Protein AF-I6XNZ0-F1 (afdb_monomer_lite)

Secondary structure (DSSP, 8-state):
-HHHHHGGGGG---------EEEEETTEEEEEEEEEEETTTTEEEEEETTTTEEEEEEEPTT-S-EEEEEE--SSB--EEEEEE-S-EESS-SSS---TTSTTEEEEEEEEETTTTEEEEEEEESS----EEE-SSSSEEEEEES-TT--SSHHHHT-SS-EEEEEEEHHHHHHHHHTT--B--TT----EEE-S-BTTBPPSSEEEEEESSS---EEE-TTSSEEEEE-TTSSBEEEEEGGGHHHHHTT-SSSGGGGEEE--B--S-EEEEEE-SSSEEEEEETTTTEEEEEEHHHHHHHHTT-----EEEEEE-SS-EEEEEETTTTSTT----EEEEEES--TTSS---SSS--EEEEEEE-SSSS-EEEEEEEESS---------GGG----SS--TT-GGGHHHHHHHHHTT--TTT--EEEEETTEEEEEEEEETTEES-------TT-EEEEEEEE---STT--EEEEETTTTEEEEE-TT-EEEEEEE--S-S---EE---

pLDDT: mean 98.57, std 1.17, range [82.62, 99.0]

Sequence (509 aa):
ESKAILGDSAKFLNGDCHHPHISMTDGKYDGKYLFINDKANTRVARIRLDIMKCDKILTVPNCQAIHGLRLQKVPHTKYVFANAEFVIPHPNDGKVFDLQDENSYTMYNVIDAEKMEMAFQIIVDGNLDNTDADYTGRFAASTCYNSEKAFDLGGMMRNERDWVVVFDIHAAEKAVKAGKFITLGDSKVPVLDGRKKGDKDSEFTRYIPVPKNPHGCNTSSDGKYFIANGKLSPTCSMIAIDMLPDLFAGKLKDPRDVIVGEPELGLGPLHTTFDGRGNAYTTLFIDSQVVKWNMEEARRAYKGEKVNYIKQKLDVHYQPGHIHASLCETSEADGKWLVALCKFGKDRFLPTGPLHPENDQLIDISGDEMKLVHDGPTFAEPHDCIMARRDQIKTKKIWDRNDPFFAGTVEMAKKDGINLETDNKVIRDGNKVRVYMTSMAPAYGVQEFTVKQGDEVTVTITNIDQIEDVSHGFVMVNHGVSMEISPQQTSSITFVADKPGLHWYYCSW

Radius of gyration: 25.8 Å; chains: 1; bounding box: 68×48×80 Å

Structure (mmCIF, N/CA/C/O backbone):
data_AF-I6XNZ0-F1
#
_entry.id   AF-I6XNZ0-F1
#
loop_
_atom_site.group_PDB
_atom_site.id
_atom_site.type_symbol
_atom_site.label_atom_id
_atom_site.label_alt_id
_atom_site.label_comp_id
_atom_site.label_asym_id
_atom_site.label_entity_id
_atom_site.label_seq_id
_atom_site.pdbx_PDB_ins_code
_atom_site.Cartn_x
_atom_site.Cartn_y
_atom_site.Cartn_z
_atom_site.occupancy
_atom_site.B_iso_or_equiv
_atom_site.auth_seq_id
_atom_site.auth_comp_id
_atom_site.auth_asym_id
_atom_site.auth_atom_id
_atom_site.pdbx_PDB_model_num
ATOM 1 N N . GLU A 1 1 ? -11.085 0.448 21.275 1.00 98.44 1 GLU A N 1
ATOM 2 C CA . GLU A 1 1 ? -10.626 -0.608 20.331 1.00 98.44 1 GLU A CA 1
ATOM 3 C C . GLU A 1 1 ? -9.538 -0.106 19.377 1.00 98.44 1 GLU A C 1
ATOM 5 O O . GLU A 1 1 ? -8.406 -0.562 19.478 1.00 98.44 1 GLU A O 1
ATOM 10 N N . SER A 1 2 ? -9.814 0.876 18.511 1.00 98.31 2 SER A N 1
ATOM 11 C CA . SER A 1 2 ? -8.853 1.377 17.503 1.00 98.31 2 SER A CA 1
ATOM 12 C C . SER A 1 2 ? -7.492 1.812 18.069 1.00 98.31 2 SER A C 1
ATOM 14 O O . SER A 1 2 ? -6.457 1.487 17.495 1.00 98.31 2 SER A O 1
ATOM 16 N N . LYS A 1 3 ? -7.461 2.483 19.231 1.00 98.31 3 LYS A N 1
ATOM 17 C CA . LYS A 1 3 ? -6.205 2.843 19.921 1.00 98.31 3 LYS A CA 1
ATOM 18 C C . LYS A 1 3 ? -5.350 1.625 20.289 1.00 98.31 3 LYS A C 1
ATOM 20 O O . LYS A 1 3 ? -4.132 1.722 20.252 1.00 98.31 3 LYS A O 1
ATOM 25 N N . ALA A 1 4 ? -5.967 0.488 20.617 1.00 98.12 4 ALA A N 1
ATOM 26 C CA . ALA A 1 4 ? -5.229 -0.743 20.896 1.00 98.12 4 ALA A CA 1
ATOM 27 C C . ALA A 1 4 ? -4.603 -1.320 19.616 1.00 98.12 4 ALA A C 1
ATOM 29 O O . ALA A 1 4 ? -3.473 -1.789 19.657 1.00 98.12 4 ALA A O 1
ATOM 30 N N . ILE A 1 5 ? -5.301 -1.221 18.478 1.00 98.44 5 ILE A N 1
ATOM 31 C CA . ILE A 1 5 ? -4.789 -1.631 17.158 1.00 98.44 5 ILE A CA 1
ATOM 32 C C . ILE A 1 5 ? -3.624 -0.738 16.713 1.00 98.44 5 ILE A C 1
ATOM 34 O O . ILE A 1 5 ? -2.640 -1.241 16.182 1.00 98.44 5 ILE A O 1
ATOM 38 N N . LEU A 1 6 ? -3.713 0.572 16.965 1.00 97.50 6 LEU A N 1
ATOM 39 C CA . LEU A 1 6 ? -2.632 1.530 16.709 1.00 97.50 6 LEU A CA 1
ATOM 40 C C . LEU A 1 6 ? -1.397 1.299 17.598 1.00 97.50 6 LEU A C 1
ATOM 42 O O . LEU A 1 6 ? -0.302 1.731 17.227 1.00 97.50 6 LEU A O 1
ATOM 46 N N . GLY A 1 7 ? -1.557 0.665 18.763 1.00 96.94 7 GLY A N 1
ATOM 47 C CA . GLY A 1 7 ? -0.478 0.444 19.726 1.00 96.94 7 GLY A CA 1
ATOM 48 C C . GLY A 1 7 ? 0.244 1.745 20.088 1.00 96.94 7 GLY A C 1
ATOM 49 O O . GLY A 1 7 ? -0.382 2.781 20.321 1.00 96.94 7 GLY A O 1
ATOM 50 N N . ASP A 1 8 ? 1.576 1.721 20.055 1.00 92.38 8 ASP A N 1
ATOM 51 C CA . ASP A 1 8 ? 2.431 2.878 20.368 1.00 92.38 8 ASP A CA 1
ATOM 52 C C . ASP A 1 8 ? 2.216 4.080 19.430 1.00 92.38 8 ASP A C 1
ATOM 54 O O . ASP A 1 8 ? 2.586 5.216 19.750 1.00 92.38 8 ASP A O 1
ATOM 58 N N . SER A 1 9 ? 1.593 3.852 18.270 1.00 97.19 9 SER A N 1
ATOM 59 C CA . SER A 1 9 ? 1.283 4.894 17.292 1.00 97.19 9 SER A CA 1
ATOM 60 C C . SER A 1 9 ? -0.033 5.632 17.570 1.00 97.19 9 SER A C 1
ATOM 62 O O . SER A 1 9 ? -0.340 6.597 16.875 1.00 97.19 9 SER A O 1
ATOM 64 N N . ALA A 1 10 ? -0.783 5.263 18.619 1.00 97.44 10 ALA A N 1
ATOM 65 C CA . ALA A 1 10 ? -2.072 5.878 18.969 1.00 97.44 10 ALA A CA 1
ATOM 66 C C . ALA A 1 10 ? -1.994 7.377 19.330 1.00 97.44 10 ALA A C 1
ATOM 68 O O . ALA A 1 10 ? -3.023 8.040 19.450 1.00 97.44 10 ALA A O 1
ATOM 69 N N . LYS A 1 11 ? -0.779 7.903 19.522 1.00 97.12 11 LYS A N 1
ATOM 70 C CA . LYS A 1 11 ? -0.493 9.329 19.738 1.00 97.12 11 LYS A CA 1
ATOM 71 C C . LYS A 1 11 ? -0.518 10.167 18.456 1.00 97.12 11 LYS A C 1
ATOM 73 O O . LYS A 1 11 ? -0.635 11.385 18.546 1.00 97.12 11 LYS A O 1
ATOM 78 N N . PHE A 1 12 ? -0.362 9.545 17.288 1.00 98.12 12 PHE A N 1
ATOM 79 C CA . PHE A 1 12 ? -0.341 10.253 16.011 1.00 98.12 12 PHE A CA 1
ATOM 80 C C . PHE A 1 12 ? -1.760 10.479 15.494 1.00 98.12 12 PHE A C 1
ATOM 82 O O . PHE A 1 12 ? -2.619 9.607 15.608 1.00 98.12 12 PHE A O 1
ATOM 89 N N . LEU A 1 13 ? -1.987 11.656 14.908 1.00 98.06 13 LEU A N 1
ATOM 90 C CA . LEU A 1 13 ? -3.287 12.078 14.372 1.00 98.06 13 LEU A CA 1
ATOM 91 C C . LEU A 1 13 ? -3.299 12.172 12.840 1.00 98.06 13 LEU A C 1
ATOM 93 O O . LEU A 1 13 ? -4.340 12.452 12.257 1.00 98.06 13 LEU A O 1
ATOM 97 N N . ASN A 1 14 ? -2.153 11.946 12.195 1.00 98.56 14 ASN A N 1
ATOM 98 C CA . ASN A 1 14 ? -2.002 11.947 10.746 1.00 98.56 14 ASN A CA 1
ATOM 99 C C . ASN A 1 14 ? -1.440 10.610 10.243 1.00 98.56 14 ASN A C 1
ATOM 101 O O . ASN A 1 14 ? -0.919 9.786 11.002 1.00 98.56 14 ASN A O 1
ATOM 105 N N . GLY A 1 15 ? -1.525 10.439 8.933 1.00 98.50 15 GLY A N 1
ATOM 106 C CA . GLY A 1 15 ? -0.853 9.418 8.147 1.00 98.50 15 GLY A CA 1
ATOM 107 C C . GLY A 1 15 ? -0.831 9.863 6.690 1.00 98.50 15 GLY A C 1
ATOM 108 O O . GLY A 1 15 ? -1.544 10.797 6.325 1.00 98.50 15 GLY A O 1
ATOM 109 N N . ASP A 1 16 ? -0.004 9.208 5.893 1.00 98.75 16 ASP A N 1
ATOM 110 C CA . ASP A 1 16 ? 0.161 9.473 4.469 1.00 98.75 16 ASP A CA 1
ATOM 111 C C . ASP A 1 16 ? 0.246 8.135 3.722 1.00 98.75 16 ASP A C 1
ATOM 113 O O . ASP A 1 16 ? 1.283 7.466 3.700 1.00 98.75 16 ASP A O 1
ATOM 117 N N . CYS A 1 17 ? -0.899 7.682 3.214 1.00 98.69 17 CYS A N 1
ATOM 118 C CA . CYS A 1 17 ? -1.059 6.344 2.654 1.00 98.69 17 CYS A CA 1
ATOM 119 C C . CYS A 1 17 ? -0.820 6.352 1.148 1.00 98.69 17 CYS A C 1
ATOM 121 O O . CYS A 1 17 ? -1.349 7.216 0.460 1.00 98.69 17 CYS A O 1
ATOM 123 N N . HIS A 1 18 ? -0.071 5.370 0.636 1.00 98.50 18 HIS A N 1
ATOM 124 C CA . HIS A 1 18 ? 0.271 5.338 -0.788 1.00 98.50 18 HIS A CA 1
ATOM 125 C C . HIS A 1 18 ? -0.269 4.111 -1.530 1.00 98.50 18 HIS A C 1
ATOM 127 O O . HIS A 1 18 ? -0.985 4.260 -2.514 1.00 98.50 18 HIS A O 1
ATOM 133 N N . HIS A 1 19 ? 0.068 2.906 -1.062 1.00 98.88 19 HIS A N 1
ATOM 134 C CA . HIS A 1 19 ? 0.003 1.679 -1.861 1.00 98.88 19 HIS A CA 1
ATOM 135 C C . HIS A 1 19 ? -0.935 0.627 -1.237 1.00 98.88 19 HIS A C 1
ATOM 137 O O . HIS A 1 19 ? -0.494 -0.180 -0.409 1.00 98.88 19 HIS A O 1
ATOM 143 N N . PRO A 1 20 ? -2.239 0.634 -1.578 1.00 98.94 20 PRO A N 1
ATOM 144 C CA . PRO A 1 20 ? -3.184 -0.391 -1.150 1.00 98.94 20 PRO A CA 1
ATOM 145 C C . PRO A 1 20 ? -3.096 -1.653 -2.025 1.00 98.94 20 PRO A C 1
ATOM 147 O O . PRO A 1 20 ? -3.358 -1.594 -3.222 1.00 98.94 20 PRO A O 1
ATOM 150 N N . HIS A 1 21 ? -2.825 -2.819 -1.428 1.00 98.94 21 HIS A N 1
ATOM 151 C CA . HIS A 1 21 ? -2.758 -4.096 -2.161 1.00 98.94 21 HIS A CA 1
ATOM 152 C C . HIS A 1 21 ? -3.505 -5.229 -1.455 1.00 98.94 21 HIS A C 1
ATOM 154 O O . HIS A 1 21 ? -3.483 -5.326 -0.230 1.00 98.94 21 HIS A O 1
ATOM 160 N N . ILE A 1 22 ? -4.155 -6.103 -2.229 1.00 98.94 22 ILE A N 1
ATOM 161 C CA . ILE A 1 22 ? -5.003 -7.201 -1.738 1.00 98.94 22 ILE A CA 1
ATOM 162 C C . ILE A 1 22 ? -4.218 -8.514 -1.737 1.00 98.94 22 ILE A C 1
ATOM 164 O O . ILE A 1 22 ? -3.538 -8.827 -2.716 1.00 98.94 22 ILE A O 1
ATOM 168 N N . SER A 1 23 ? -4.342 -9.289 -0.656 1.00 98.94 23 SER A N 1
ATOM 169 C CA . SER A 1 23 ? -3.720 -10.609 -0.521 1.00 98.94 23 SER A CA 1
ATOM 170 C C . SER A 1 23 ? -4.079 -11.551 -1.668 1.00 98.94 23 SER A C 1
ATOM 172 O O . SER A 1 23 ? -5.173 -11.507 -2.242 1.00 98.94 23 SER A O 1
ATOM 174 N N . MET A 1 24 ? -3.117 -12.399 -2.016 1.00 98.94 24 MET A N 1
ATOM 175 C CA . MET A 1 24 ? -3.197 -13.316 -3.138 1.00 98.94 24 MET A CA 1
ATOM 176 C C . MET A 1 24 ? -2.957 -14.760 -2.712 1.00 98.94 24 MET A C 1
ATOM 178 O O . MET A 1 24 ? -2.152 -15.045 -1.827 1.00 98.94 24 MET A O 1
ATOM 182 N N . THR A 1 25 ? -3.569 -15.678 -3.450 1.00 98.94 25 THR A N 1
ATOM 183 C CA . THR A 1 25 ? -3.250 -17.105 -3.476 1.00 98.94 25 THR A CA 1
ATOM 184 C C . THR A 1 25 ? -3.075 -17.525 -4.932 1.00 98.94 25 THR A C 1
ATOM 186 O O . THR A 1 25 ? -3.919 -17.213 -5.768 1.00 98.94 25 THR A O 1
ATOM 189 N N . ASP A 1 26 ? -1.967 -18.198 -5.249 1.00 98.69 26 ASP A N 1
ATOM 190 C CA . ASP A 1 26 ? -1.602 -18.616 -6.613 1.00 98.69 26 ASP A CA 1
ATOM 191 C C . ASP A 1 26 ? -1.663 -17.468 -7.645 1.00 98.69 26 ASP A C 1
ATOM 193 O O . ASP A 1 26 ? -2.174 -17.597 -8.758 1.00 98.69 26 ASP A O 1
ATOM 197 N N . GLY A 1 27 ? -1.190 -16.284 -7.238 1.00 98.56 27 GLY A N 1
ATOM 198 C CA . GLY A 1 27 ? -1.181 -15.092 -8.083 1.00 98.56 27 GLY A CA 1
ATOM 199 C C . GLY A 1 27 ? -2.564 -14.522 -8.403 1.00 98.56 27 GLY A C 1
ATOM 200 O O . GLY A 1 27 ? -2.690 -13.811 -9.397 1.00 98.56 27 GLY A O 1
ATOM 201 N N . LYS A 1 28 ? -3.592 -14.825 -7.600 1.00 98.88 28 LYS A N 1
ATOM 202 C CA . LYS A 1 28 ? -4.970 -14.319 -7.727 1.00 98.88 28 LYS A CA 1
ATOM 203 C C . LYS A 1 28 ? -5.441 -13.736 -6.409 1.00 98.88 28 LYS A C 1
ATOM 205 O O . LYS A 1 28 ? -5.123 -14.296 -5.366 1.00 98.88 28 LYS A O 1
ATOM 210 N N . TYR A 1 29 ? -6.226 -12.661 -6.437 1.00 98.94 29 TYR A N 1
ATOM 211 C CA . TYR A 1 29 ? -6.776 -12.097 -5.204 1.00 98.94 29 TYR A CA 1
ATOM 212 C C . TYR A 1 29 ? -7.672 -13.104 -4.480 1.00 98.94 29 TYR A C 1
ATOM 214 O O . TYR A 1 29 ? -8.572 -13.689 -5.085 1.00 98.94 29 TYR A O 1
ATOM 222 N N . ASP A 1 30 ? -7.431 -13.274 -3.181 1.00 98.81 30 ASP A N 1
ATOM 223 C CA . ASP A 1 30 ? -8.219 -14.148 -2.303 1.00 98.81 30 ASP A CA 1
ATOM 224 C C . ASP A 1 30 ? -9.256 -13.386 -1.461 1.00 98.81 30 ASP A C 1
ATOM 226 O O . ASP A 1 30 ? -10.104 -14.001 -0.813 1.00 98.81 30 ASP A O 1
ATOM 230 N N . GLY A 1 31 ? -9.201 -12.049 -1.480 1.00 98.75 31 GLY A N 1
ATOM 231 C CA . GLY A 1 31 ? -10.170 -11.182 -0.816 1.00 98.75 31 GLY A CA 1
ATOM 232 C C . GLY A 1 31 ? -10.134 -11.233 0.709 1.00 98.75 31 GLY A C 1
ATOM 233 O O . GLY A 1 31 ? -11.117 -10.849 1.340 1.00 98.75 31 GLY A O 1
ATOM 234 N N . LYS A 1 32 ? -9.036 -11.705 1.315 1.00 98.88 32 LYS A N 1
ATOM 235 C CA . LYS A 1 32 ? -8.908 -11.809 2.775 1.00 98.88 32 LYS A CA 1
ATOM 236 C C . LYS A 1 32 ? -8.464 -10.494 3.417 1.00 98.88 32 LYS A C 1
ATOM 238 O O . LYS A 1 32 ? -9.122 -9.989 4.332 1.00 98.88 32 LYS A O 1
ATOM 243 N N . TYR A 1 33 ? -7.358 -9.935 2.935 1.00 98.94 33 TYR A N 1
ATOM 244 C CA . TYR A 1 33 ? -6.742 -8.736 3.488 1.00 98.94 33 TYR A CA 1
ATOM 245 C C . TYR A 1 33 ? -6.424 -7.712 2.409 1.00 98.94 33 TYR A C 1
ATOM 247 O O . TYR A 1 33 ? -6.100 -8.059 1.277 1.00 98.94 33 TYR A O 1
ATOM 255 N N . LEU A 1 34 ? -6.446 -6.446 2.805 1.00 98.94 34 LEU A N 1
ATOM 256 C CA . LEU A 1 34 ? -5.775 -5.361 2.108 1.00 98.94 34 LEU A CA 1
ATOM 257 C C . LEU A 1 34 ? -4.674 -4.814 3.016 1.00 98.94 34 LEU A C 1
ATOM 259 O O . LEU A 1 34 ? -4.892 -4.631 4.210 1.00 98.94 34 LEU A O 1
ATOM 263 N N . PHE A 1 35 ? -3.498 -4.551 2.467 1.00 99.00 35 PHE A N 1
ATOM 264 C CA . PHE A 1 35 ? -2.389 -3.917 3.173 1.00 99.00 35 PHE A CA 1
ATOM 265 C C . PHE A 1 35 ? -2.160 -2.523 2.617 1.00 99.00 35 PHE A C 1
ATOM 267 O O . PHE A 1 35 ? -2.344 -2.304 1.422 1.00 99.00 35 PHE A O 1
ATOM 274 N N . ILE A 1 36 ? -1.765 -1.594 3.481 1.00 98.94 36 ILE A N 1
ATOM 275 C CA . ILE A 1 36 ? -1.476 -0.211 3.105 1.00 98.94 36 ILE A CA 1
ATOM 276 C C . ILE A 1 36 ? -0.352 0.342 3.982 1.00 98.94 36 ILE A C 1
ATOM 278 O O . ILE A 1 36 ? -0.262 0.020 5.168 1.00 98.94 36 ILE A O 1
ATOM 282 N N . ASN A 1 37 ? 0.539 1.141 3.405 1.00 98.88 37 ASN A N 1
ATOM 283 C CA . ASN A 1 37 ? 1.614 1.802 4.140 1.00 98.88 37 ASN A CA 1
ATOM 284 C C . ASN A 1 37 ? 1.170 3.157 4.707 1.00 98.88 37 ASN A C 1
ATOM 286 O O . ASN A 1 37 ? 0.185 3.737 4.267 1.00 98.88 37 ASN A O 1
ATOM 290 N N . ASP A 1 38 ? 1.962 3.680 5.636 1.00 98.88 38 ASP A N 1
ATOM 291 C CA . ASP A 1 38 ? 1.989 5.083 6.030 1.00 98.88 38 ASP A CA 1
ATOM 292 C C . ASP A 1 38 ? 3.422 5.605 5.914 1.00 98.88 38 ASP A C 1
ATOM 294 O O . ASP A 1 38 ? 4.310 5.227 6.694 1.00 98.88 38 ASP A O 1
ATOM 298 N N . LYS A 1 39 ? 3.622 6.504 4.954 1.00 98.88 39 LYS A N 1
ATOM 299 C CA . LYS A 1 39 ? 4.894 7.165 4.693 1.00 98.88 39 LYS A CA 1
ATOM 300 C C . LYS A 1 39 ? 5.254 8.157 5.791 1.00 98.88 39 LYS A C 1
ATOM 302 O O . LYS A 1 39 ? 6.404 8.203 6.212 1.00 98.88 39 LYS A O 1
ATOM 307 N N . ALA A 1 40 ? 4.289 8.894 6.330 1.00 98.69 40 ALA A N 1
ATOM 308 C CA . ALA A 1 40 ? 4.569 9.958 7.291 1.00 98.69 40 ALA A CA 1
ATOM 309 C C . ALA A 1 40 ? 5.143 9.429 8.613 1.00 98.69 40 ALA A C 1
ATOM 311 O O . ALA A 1 40 ? 6.070 10.021 9.160 1.00 98.69 40 ALA A O 1
ATOM 312 N N . ASN A 1 41 ? 4.616 8.311 9.127 1.00 98.69 41 ASN A N 1
ATOM 313 C CA . ASN A 1 41 ? 5.029 7.774 10.430 1.00 98.69 41 ASN A CA 1
ATOM 314 C C . ASN A 1 41 ? 5.596 6.349 10.366 1.00 98.69 41 ASN A C 1
ATOM 316 O O . ASN A 1 41 ? 5.692 5.685 11.396 1.00 98.69 41 ASN A O 1
ATOM 320 N N . THR A 1 42 ? 6.028 5.892 9.186 1.00 98.69 42 THR A N 1
ATOM 321 C CA . THR A 1 42 ? 6.758 4.621 8.991 1.00 98.69 42 THR A CA 1
ATOM 322 C C . THR A 1 42 ? 5.971 3.399 9.494 1.00 98.69 42 THR A C 1
ATOM 324 O O . THR A 1 42 ? 6.462 2.591 10.289 1.00 98.69 42 THR A O 1
ATOM 327 N N . ARG A 1 43 ? 4.713 3.268 9.053 1.00 98.88 43 ARG A N 1
ATOM 328 C CA . ARG A 1 43 ? 3.825 2.160 9.454 1.00 98.88 43 ARG A CA 1
ATOM 329 C C . ARG A 1 43 ? 3.368 1.333 8.258 1.00 98.88 43 ARG A C 1
ATOM 331 O O . ARG A 1 43 ? 3.374 1.796 7.122 1.00 98.88 43 ARG A O 1
ATOM 338 N N . VAL A 1 44 ? 2.927 0.115 8.543 1.00 98.94 44 VAL A N 1
ATOM 339 C CA . VAL A 1 44 ? 2.134 -0.728 7.645 1.00 98.94 44 VAL A CA 1
ATOM 340 C C . VAL A 1 44 ? 0.885 -1.165 8.397 1.00 98.94 44 VAL A C 1
ATOM 342 O O . VAL A 1 44 ? 0.960 -1.575 9.556 1.00 98.94 44 VAL A O 1
ATOM 345 N N . ALA A 1 45 ? -0.268 -1.061 7.750 1.00 98.94 45 ALA A N 1
ATOM 346 C CA . ALA A 1 45 ? -1.562 -1.447 8.284 1.00 98.94 45 ALA A CA 1
ATOM 347 C C . ALA A 1 45 ? -2.170 -2.584 7.460 1.00 98.94 45 ALA A C 1
ATOM 349 O O . ALA A 1 45 ? -1.956 -2.677 6.250 1.00 98.94 45 ALA A O 1
ATOM 350 N N . ARG A 1 46 ? -2.959 -3.427 8.126 1.00 98.94 46 ARG A N 1
ATOM 351 C CA . ARG A 1 46 ? -3.775 -4.466 7.503 1.00 98.94 46 ARG A CA 1
ATOM 352 C C . ARG A 1 46 ? -5.245 -4.170 7.737 1.00 98.94 46 ARG A C 1
ATOM 354 O O . ARG A 1 46 ? -5.665 -3.883 8.858 1.00 98.94 46 ARG A O 1
ATOM 361 N N . ILE A 1 47 ? -6.019 -4.268 6.670 1.00 99.00 47 ILE A N 1
ATOM 362 C CA . ILE A 1 47 ? -7.466 -4.138 6.628 1.00 99.00 47 ILE A CA 1
ATOM 363 C C . ILE A 1 47 ? -8.047 -5.511 6.338 1.00 99.00 47 ILE A C 1
ATOM 365 O O . ILE A 1 47 ? -7.689 -6.175 5.367 1.00 99.00 47 ILE A O 1
ATOM 369 N N . ARG A 1 48 ? -8.965 -5.934 7.195 1.00 98.94 48 ARG A N 1
ATOM 370 C CA . ARG A 1 48 ? -9.776 -7.127 6.992 1.00 98.94 48 ARG A CA 1
ATOM 371 C C . ARG A 1 48 ? -10.894 -6.813 6.012 1.00 98.94 48 ARG A C 1
ATOM 373 O O . ARG A 1 48 ? -11.714 -5.941 6.291 1.00 98.94 48 ARG A O 1
ATOM 380 N N . LEU A 1 49 ? -10.934 -7.515 4.883 1.00 98.94 49 LEU A N 1
ATOM 381 C CA . LEU A 1 49 ? -11.913 -7.256 3.821 1.00 98.94 49 LEU A CA 1
ATOM 382 C C . LEU A 1 49 ? -13.296 -7.844 4.124 1.00 98.94 49 LEU A C 1
ATOM 384 O O . LEU A 1 49 ? -14.273 -7.455 3.494 1.00 98.94 49 LEU A O 1
ATOM 388 N N . ASP A 1 50 ? -13.414 -8.729 5.115 1.00 98.88 50 ASP A N 1
ATOM 389 C CA . ASP A 1 50 ? -14.711 -9.232 5.565 1.00 98.88 50 ASP A CA 1
ATOM 390 C C . ASP A 1 50 ? -15.499 -8.177 6.359 1.00 98.88 50 ASP A C 1
ATOM 392 O O . ASP A 1 50 ? -16.712 -8.094 6.209 1.00 98.88 50 ASP A O 1
ATOM 396 N N . ILE A 1 51 ? -14.827 -7.342 7.156 1.00 98.81 51 ILE A N 1
ATOM 397 C CA . ILE A 1 51 ? -15.452 -6.273 7.965 1.00 98.81 51 ILE A CA 1
ATOM 398 C C . ILE A 1 51 ? -15.107 -4.854 7.487 1.00 98.81 51 ILE A C 1
ATOM 400 O O . ILE A 1 51 ? -15.639 -3.884 8.018 1.00 98.81 51 ILE A O 1
ATOM 404 N N . MET A 1 52 ? -14.211 -4.720 6.506 1.00 98.88 52 MET A N 1
ATOM 405 C CA . MET A 1 52 ? -13.712 -3.448 5.965 1.00 98.88 52 MET A CA 1
ATOM 406 C C . MET A 1 52 ? -13.150 -2.501 7.041 1.00 98.88 52 MET A C 1
ATOM 408 O O . MET A 1 52 ? -13.387 -1.293 7.025 1.00 98.88 52 MET A O 1
ATOM 412 N N . LYS A 1 53 ? -12.384 -3.047 7.995 1.00 98.94 53 LYS A N 1
ATOM 413 C CA . LYS A 1 53 ? -11.719 -2.277 9.061 1.00 98.94 53 LYS A CA 1
ATOM 414 C C . LYS A 1 53 ? -10.250 -2.671 9.195 1.00 98.94 53 LYS A C 1
ATOM 416 O O . LYS A 1 53 ? -9.885 -3.832 9.010 1.00 98.94 53 LYS A O 1
ATOM 421 N N . CYS A 1 54 ? -9.420 -1.696 9.562 1.00 98.88 54 CYS A N 1
ATOM 422 C CA . CYS A 1 54 ? -8.036 -1.929 9.965 1.00 98.88 54 CYS A CA 1
ATOM 423 C C . CYS A 1 54 ? -8.003 -2.787 11.235 1.00 98.88 54 CYS A C 1
ATOM 425 O O . CYS A 1 54 ? -8.553 -2.371 12.251 1.00 98.88 54 CYS A O 1
ATOM 427 N N . ASP A 1 55 ? -7.349 -3.947 11.198 1.00 98.81 55 ASP A N 1
ATOM 428 C CA . ASP A 1 55 ? -7.274 -4.871 12.336 1.00 98.81 55 ASP A CA 1
ATOM 429 C C . ASP A 1 55 ? -5.870 -4.968 12.951 1.00 98.81 55 ASP A C 1
ATOM 431 O O . ASP A 1 55 ? -5.725 -5.401 14.097 1.00 98.81 55 ASP A O 1
ATOM 435 N N . LYS A 1 56 ? -4.838 -4.538 12.216 1.00 98.81 56 LYS A N 1
ATOM 436 C CA . LYS A 1 56 ? -3.439 -4.531 12.660 1.00 98.81 56 LYS A CA 1
ATOM 437 C C . LYS A 1 56 ? -2.690 -3.322 12.117 1.00 98.81 56 LYS A C 1
ATOM 439 O O . LYS A 1 56 ? -2.866 -2.959 10.957 1.00 98.81 56 LYS A O 1
ATOM 444 N N . ILE A 1 57 ? -1.801 -2.763 12.933 1.00 98.75 57 ILE A N 1
ATOM 445 C CA . ILE A 1 57 ? -0.823 -1.747 12.535 1.00 98.75 57 ILE A CA 1
ATOM 446 C C . ILE A 1 57 ? 0.536 -2.140 13.112 1.00 98.75 57 ILE A C 1
ATOM 448 O O . ILE A 1 57 ? 0.636 -2.532 14.272 1.00 98.75 57 ILE A O 1
ATOM 452 N N . LEU A 1 58 ? 1.573 -2.018 12.290 1.00 98.62 58 LEU A N 1
ATOM 453 C CA . LEU A 1 58 ? 2.966 -2.262 12.635 1.00 98.62 58 LEU A CA 1
ATOM 454 C C . LEU A 1 58 ? 3.778 -1.005 12.317 1.00 98.62 58 LEU A C 1
ATOM 456 O O . LEU A 1 58 ? 3.795 -0.561 11.172 1.00 98.62 58 LEU A O 1
ATOM 460 N N . THR A 1 59 ? 4.480 -0.451 13.305 1.00 98.75 59 THR A N 1
ATOM 461 C CA . THR A 1 59 ? 5.547 0.530 13.053 1.00 98.75 59 THR A CA 1
ATOM 462 C C . THR A 1 59 ? 6.812 -0.229 12.673 1.00 98.75 59 THR A C 1
ATOM 464 O O . THR A 1 59 ? 7.279 -1.068 13.444 1.00 98.75 59 THR A O 1
ATOM 467 N N . VAL A 1 60 ? 7.367 0.043 11.493 1.00 98.81 60 VAL A N 1
ATOM 468 C CA . VAL A 1 60 ? 8.566 -0.653 11.011 1.00 98.81 60 VAL A CA 1
ATOM 469 C C . VAL A 1 60 ? 9.796 -0.090 11.740 1.00 98.81 60 VAL A C 1
ATOM 471 O O . VAL A 1 60 ? 10.026 1.120 11.694 1.00 98.81 60 VAL A O 1
ATOM 474 N N . PRO A 1 61 ? 10.589 -0.923 12.441 1.00 98.75 61 PRO A N 1
ATOM 475 C CA . PRO A 1 61 ? 11.715 -0.442 13.231 1.00 98.75 61 PRO A CA 1
ATOM 476 C C . PRO A 1 61 ? 12.904 -0.049 12.350 1.00 98.75 61 PRO A C 1
ATOM 478 O O . PRO A 1 61 ? 13.103 -0.609 11.272 1.00 98.75 61 PRO A O 1
ATOM 481 N N . ASN A 1 62 ? 13.749 0.846 12.874 1.00 98.75 62 ASN A N 1
ATOM 482 C CA . ASN A 1 62 ? 15.035 1.235 12.278 1.00 98.75 62 ASN A CA 1
ATOM 483 C C . ASN A 1 62 ? 14.932 1.844 10.865 1.00 98.75 62 ASN A C 1
ATOM 485 O O . ASN A 1 62 ? 15.894 1.816 10.114 1.00 98.75 62 ASN A O 1
ATOM 489 N N . CYS A 1 63 ? 13.777 2.389 10.492 1.00 98.62 63 CYS A N 1
ATOM 490 C CA . CYS A 1 63 ? 13.523 2.936 9.161 1.00 98.62 63 CYS A CA 1
ATOM 491 C C . CYS A 1 63 ? 12.874 4.321 9.258 1.00 98.62 63 CYS A C 1
ATOM 493 O O . CYS A 1 63 ? 12.344 4.699 10.305 1.00 98.62 63 CYS A O 1
ATOM 495 N N . GLN A 1 64 ? 12.871 5.053 8.143 1.00 98.88 64 GLN A N 1
ATOM 496 C CA . GLN A 1 64 ? 12.038 6.237 7.948 1.00 98.88 64 GLN A CA 1
ATOM 497 C C . GLN A 1 64 ? 11.331 6.169 6.593 1.00 98.88 64 GLN A C 1
ATOM 499 O O . GLN A 1 64 ? 11.936 5.794 5.591 1.00 98.88 64 GLN A O 1
ATOM 504 N N . ALA A 1 65 ? 10.060 6.569 6.594 1.00 98.75 65 ALA A N 1
ATOM 505 C CA . ALA A 1 65 ? 9.195 6.707 5.428 1.00 98.75 65 ALA A CA 1
ATOM 506 C C . ALA A 1 65 ? 8.972 5.414 4.639 1.00 98.75 65 ALA A C 1
ATOM 508 O O . ALA A 1 65 ? 9.659 5.142 3.660 1.00 98.75 65 ALA A O 1
ATOM 509 N N . ILE A 1 66 ? 7.968 4.623 5.036 1.00 98.94 66 ILE A N 1
ATOM 510 C CA . ILE A 1 66 ? 7.553 3.488 4.207 1.00 98.94 66 ILE A CA 1
ATOM 511 C C . ILE A 1 66 ? 6.830 4.017 2.970 1.00 98.94 66 ILE A C 1
ATOM 513 O O . ILE A 1 66 ? 5.738 4.561 3.104 1.00 98.94 66 ILE A O 1
ATOM 517 N N . HIS A 1 67 ? 7.427 3.847 1.792 1.00 98.94 67 HIS A N 1
ATOM 518 C CA . HIS A 1 67 ? 6.878 4.295 0.515 1.00 98.94 67 HIS A CA 1
ATOM 519 C C . HIS A 1 67 ? 6.289 3.123 -0.275 1.00 98.94 67 HIS A C 1
ATOM 521 O O . HIS A 1 67 ? 5.137 2.759 -0.036 1.00 98.94 67 HIS A O 1
ATOM 527 N N . GLY A 1 68 ? 7.058 2.509 -1.184 1.00 98.81 68 GLY A N 1
ATOM 528 C CA . GLY A 1 68 ? 6.630 1.350 -1.966 1.00 98.81 68 GLY A CA 1
ATOM 529 C C . GLY A 1 68 ? 6.171 0.193 -1.086 1.00 98.81 68 GLY A C 1
ATOM 530 O O . GLY A 1 68 ? 6.889 -0.202 -0.170 1.00 98.81 68 GLY A O 1
ATOM 531 N N . LEU A 1 69 ? 5.003 -0.377 -1.380 1.00 98.94 69 LEU A N 1
ATOM 532 C CA . LEU A 1 69 ? 4.510 -1.591 -0.736 1.00 98.94 69 LEU A CA 1
ATOM 533 C C . LEU A 1 69 ? 3.869 -2.496 -1.786 1.00 98.94 69 LEU A C 1
ATOM 535 O O . LEU A 1 69 ? 3.056 -2.028 -2.568 1.00 98.94 69 LEU A O 1
ATOM 539 N N . ARG A 1 70 ? 4.211 -3.786 -1.792 1.00 98.94 70 ARG A N 1
ATOM 540 C CA . ARG A 1 70 ? 3.557 -4.826 -2.604 1.00 98.94 70 ARG A CA 1
ATOM 541 C C . ARG A 1 70 ? 3.522 -6.146 -1.856 1.00 98.94 70 ARG A C 1
ATOM 543 O O . ARG A 1 70 ? 4.072 -6.293 -0.766 1.00 98.94 70 ARG A O 1
ATOM 550 N N . LEU A 1 71 ? 2.840 -7.116 -2.446 1.00 98.94 71 LEU A N 1
ATOM 551 C CA . LEU A 1 71 ? 2.578 -8.408 -1.837 1.00 98.94 71 LEU A CA 1
ATOM 552 C C . LEU A 1 71 ? 3.250 -9.519 -2.622 1.00 98.94 71 LEU A C 1
ATOM 554 O O . LEU A 1 71 ? 3.263 -9.509 -3.854 1.00 98.94 71 LEU A O 1
ATOM 558 N N . GLN A 1 72 ? 3.752 -10.515 -1.899 1.00 98.94 72 GLN A N 1
ATOM 559 C CA . GLN A 1 72 ? 4.108 -11.784 -2.509 1.00 98.94 72 GLN A CA 1
ATOM 560 C C . GLN A 1 72 ? 2.877 -12.389 -3.200 1.00 98.94 72 GLN A C 1
ATOM 562 O O . GLN A 1 72 ? 1.804 -12.490 -2.598 1.00 98.94 72 GLN A O 1
ATOM 567 N N . LYS A 1 73 ? 3.047 -12.804 -4.459 1.00 98.94 73 LYS A N 1
ATOM 568 C CA . LYS A 1 73 ? 1.952 -13.314 -5.297 1.00 98.94 73 LYS A CA 1
ATOM 569 C C . LYS A 1 73 ? 1.778 -14.831 -5.179 1.00 98.94 73 LYS A C 1
ATOM 571 O O . LYS A 1 73 ? 0.656 -15.330 -5.128 1.00 98.94 73 LYS A O 1
ATOM 576 N N . VAL A 1 74 ? 2.893 -15.565 -5.133 1.00 98.75 74 VAL A N 1
ATOM 577 C CA . VAL A 1 74 ? 2.952 -17.038 -5.202 1.00 98.75 74 VAL A CA 1
ATOM 578 C C . VAL A 1 74 ? 3.855 -17.591 -4.087 1.00 98.75 74 VAL A C 1
ATOM 580 O O . VAL A 1 74 ? 4.874 -16.971 -3.774 1.00 98.75 74 VAL A O 1
ATOM 583 N N . PRO A 1 75 ? 3.515 -18.740 -3.463 1.00 98.69 75 PRO A N 1
ATOM 584 C CA . PRO A 1 75 ? 2.270 -19.506 -3.638 1.00 98.69 75 PRO A CA 1
ATOM 585 C C . PRO A 1 75 ? 1.044 -18.824 -3.012 1.00 98.69 75 PRO A C 1
ATOM 587 O O . PRO A 1 75 ? -0.087 -19.162 -3.339 1.00 98.69 75 PRO A O 1
ATOM 590 N N . HIS A 1 76 ? 1.267 -17.868 -2.120 1.00 98.88 76 HIS A N 1
ATOM 591 C CA . HIS A 1 76 ? 0.278 -16.948 -1.569 1.00 98.88 76 HIS A CA 1
ATOM 592 C C . HIS A 1 76 ? 1.022 -15.749 -0.970 1.00 98.88 76 HIS A C 1
ATOM 594 O O . HIS A 1 76 ? 2.256 -15.763 -0.881 1.00 98.88 76 HIS A O 1
ATOM 600 N N . THR A 1 77 ? 0.291 -14.738 -0.507 1.00 98.94 77 THR A N 1
ATOM 601 C CA . THR A 1 77 ? 0.841 -13.615 0.257 1.00 98.94 77 THR A CA 1
ATOM 602 C C . THR A 1 77 ? 1.271 -14.072 1.646 1.00 98.94 77 THR A C 1
ATOM 604 O O . THR A 1 77 ? 0.598 -13.841 2.645 1.00 98.94 77 THR A O 1
ATOM 607 N N . LYS A 1 78 ? 2.421 -14.742 1.706 1.00 98.94 78 LYS A N 1
ATOM 608 C CA . LYS A 1 78 ? 3.131 -15.019 2.955 1.00 98.94 78 LYS A CA 1
ATOM 609 C C . LYS A 1 78 ? 3.779 -13.740 3.485 1.00 98.94 78 LYS A C 1
ATOM 611 O O . LYS A 1 78 ? 3.740 -13.486 4.689 1.00 98.94 78 LYS A O 1
ATOM 616 N N . TYR A 1 79 ? 4.335 -12.933 2.581 1.00 98.94 79 TYR A N 1
ATOM 617 C CA . TYR A 1 79 ? 5.000 -11.683 2.920 1.00 98.94 79 TYR A CA 1
ATOM 618 C C . TYR A 1 79 ? 4.368 -10.450 2.278 1.00 98.94 79 TYR A C 1
ATOM 620 O O . TYR A 1 79 ? 3.981 -10.454 1.106 1.00 98.94 79 TYR A O 1
ATOM 628 N N . VAL A 1 80 ? 4.341 -9.377 3.067 1.00 99.00 80 VAL A N 1
ATOM 629 C CA . VAL A 1 80 ? 4.222 -7.994 2.605 1.00 99.00 80 VAL A CA 1
ATOM 630 C C . VAL A 1 80 ? 5.635 -7.442 2.463 1.00 99.00 80 VAL A C 1
ATOM 632 O O . VAL A 1 80 ? 6.456 -7.566 3.377 1.00 99.00 80 VAL A O 1
ATOM 635 N N . PHE A 1 81 ? 5.910 -6.829 1.323 1.00 99.00 81 PHE A N 1
ATOM 636 C CA . PHE A 1 81 ? 7.176 -6.190 1.013 1.00 99.00 81 PHE A CA 1
ATOM 637 C C . PHE A 1 81 ? 7.017 -4.680 1.053 1.00 99.00 81 PHE A C 1
ATOM 639 O O . PHE A 1 81 ? 6.091 -4.154 0.440 1.00 99.00 81 PHE A O 1
ATOM 646 N N . ALA A 1 82 ? 7.901 -3.990 1.769 1.00 98.94 82 ALA A N 1
ATOM 647 C CA . ALA A 1 82 ? 7.793 -2.554 1.976 1.00 98.94 82 ALA A CA 1
ATOM 648 C C . ALA A 1 82 ? 9.163 -1.858 1.947 1.00 98.94 82 ALA A C 1
ATOM 650 O O . ALA A 1 82 ? 10.108 -2.268 2.623 1.00 98.94 82 ALA A O 1
ATOM 651 N N . ASN A 1 83 ? 9.271 -0.770 1.194 1.00 98.94 83 ASN A N 1
ATOM 652 C CA . ASN A 1 83 ? 10.478 0.036 1.053 1.00 98.94 83 ASN A CA 1
ATOM 653 C C . ASN A 1 83 ? 10.495 1.155 2.093 1.00 98.94 83 ASN A C 1
ATOM 655 O O . ASN A 1 83 ? 9.550 1.937 2.151 1.00 98.94 83 ASN A O 1
ATOM 659 N N . ALA A 1 84 ? 11.575 1.273 2.868 1.00 98.94 84 ALA A N 1
ATOM 660 C CA . ALA A 1 84 ? 11.876 2.516 3.571 1.00 98.94 84 ALA A CA 1
ATOM 661 C C . ALA A 1 84 ? 12.642 3.447 2.622 1.00 98.94 84 ALA A C 1
ATOM 663 O O . ALA A 1 84 ? 13.685 3.071 2.084 1.00 98.94 84 ALA A O 1
ATOM 664 N N . GLU A 1 85 ? 12.124 4.644 2.377 1.00 98.94 85 GLU A N 1
ATOM 665 C CA . GLU A 1 85 ? 12.625 5.505 1.306 1.00 98.94 85 GLU A CA 1
ATOM 666 C C . GLU A 1 85 ? 13.869 6.292 1.702 1.00 98.94 85 GLU A C 1
ATOM 668 O O . GLU A 1 85 ? 14.727 6.549 0.856 1.00 98.94 85 GLU A O 1
ATOM 673 N N . PHE A 1 86 ? 13.995 6.672 2.973 1.00 98.88 86 PHE A N 1
ATOM 674 C CA . PHE A 1 86 ? 15.034 7.601 3.408 1.00 98.88 86 PHE A CA 1
ATOM 675 C C . PHE A 1 86 ? 16.215 6.896 4.077 1.00 98.88 86 PHE A C 1
ATOM 677 O O . PHE A 1 86 ? 16.054 6.049 4.953 1.00 98.88 86 PHE A O 1
ATOM 684 N N . VAL A 1 87 ? 17.423 7.288 3.663 1.00 98.88 87 VAL A N 1
ATOM 685 C CA . VAL A 1 87 ? 18.694 6.849 4.254 1.00 98.88 87 VAL A CA 1
ATOM 686 C C . VAL A 1 87 ? 18.869 7.511 5.620 1.00 98.88 87 VAL A C 1
ATOM 688 O O . VAL A 1 87 ? 18.780 8.734 5.720 1.00 98.88 87 VAL A O 1
ATOM 691 N N . ILE A 1 88 ? 19.165 6.717 6.655 1.00 98.88 88 ILE A N 1
ATOM 692 C CA . ILE A 1 88 ? 19.418 7.207 8.018 1.00 98.88 88 ILE A CA 1
ATOM 693 C C . ILE A 1 88 ? 20.641 6.519 8.656 1.00 98.88 88 ILE A C 1
ATOM 695 O O . ILE A 1 88 ? 20.975 5.399 8.261 1.00 98.88 88 ILE A O 1
ATOM 699 N N . PRO A 1 89 ? 21.295 7.140 9.656 1.00 98.81 89 PRO A N 1
ATOM 700 C CA . PRO A 1 89 ? 22.363 6.511 10.440 1.00 98.81 89 PRO A CA 1
ATOM 701 C C . PRO A 1 89 ? 21.871 5.351 11.319 1.00 98.81 89 PRO A C 1
ATOM 703 O O . PRO A 1 89 ? 20.746 5.369 11.814 1.00 98.81 89 PRO A O 1
ATOM 706 N N . HIS A 1 90 ? 22.741 4.378 11.595 1.00 98.81 90 HIS A N 1
ATOM 707 C CA . HIS A 1 90 ? 22.473 3.259 12.504 1.00 98.81 90 HIS A CA 1
ATOM 708 C C . HIS A 1 90 ? 23.654 3.047 13.473 1.00 98.81 90 HIS A C 1
ATOM 710 O O . HIS A 1 90 ? 24.654 2.441 13.092 1.00 98.81 90 HIS A O 1
ATOM 716 N N . PRO A 1 91 ? 23.566 3.496 14.741 1.00 98.50 91 PRO A N 1
ATOM 717 C CA . PRO A 1 91 ? 22.395 4.085 15.392 1.00 98.50 91 PRO A CA 1
ATOM 718 C C . PRO A 1 91 ? 22.109 5.529 14.947 1.00 98.50 91 PRO A C 1
ATOM 720 O O . PRO A 1 91 ? 23.028 6.304 14.702 1.00 98.50 91 PRO A O 1
ATOM 723 N N . ASN A 1 92 ? 20.828 5.910 14.930 1.00 98.38 92 ASN A N 1
ATOM 724 C CA . ASN A 1 92 ? 20.389 7.290 14.694 1.00 98.38 92 ASN A CA 1
ATOM 725 C C . ASN A 1 92 ? 20.256 8.058 16.023 1.00 98.38 92 ASN A C 1
ATOM 727 O O . ASN A 1 92 ? 19.154 8.396 16.454 1.00 98.38 92 ASN A O 1
ATOM 731 N N . ASP A 1 93 ? 21.373 8.256 16.726 1.00 98.31 93 ASP A N 1
ATOM 732 C CA . ASP A 1 93 ? 21.411 8.821 18.087 1.00 98.31 93 ASP A CA 1
ATOM 733 C C . ASP A 1 93 ? 21.819 10.307 18.143 1.00 98.31 93 ASP A C 1
ATOM 735 O O . ASP A 1 93 ? 22.057 10.854 19.222 1.00 98.31 93 ASP A O 1
ATOM 739 N N . GLY A 1 94 ? 21.905 10.963 16.982 1.00 98.38 94 GLY A N 1
ATOM 740 C CA . GLY A 1 94 ? 22.276 12.372 16.849 1.00 98.38 94 GLY A CA 1
ATOM 741 C C . GLY A 1 94 ? 23.782 12.658 16.878 1.00 98.38 94 GLY A C 1
ATOM 742 O O . GLY A 1 94 ? 24.163 13.826 16.933 1.00 98.38 94 GLY A O 1
ATOM 743 N N . LYS A 1 95 ? 24.651 11.637 16.849 1.00 98.31 95 LYS A N 1
ATOM 744 C CA . LYS A 1 95 ? 26.113 11.832 16.757 1.00 98.31 95 LYS A CA 1
ATOM 745 C C . LYS A 1 95 ? 26.630 11.934 15.326 1.00 98.31 95 LYS A C 1
ATOM 747 O O . LYS A 1 95 ? 27.582 12.669 15.076 1.00 98.31 95 LYS A O 1
ATOM 752 N N . VAL A 1 96 ? 26.029 11.182 14.408 1.00 98.38 96 VAL A N 1
ATOM 753 C CA . VAL A 1 96 ? 26.384 11.150 12.985 1.00 98.38 96 VAL A CA 1
ATOM 754 C C . VAL A 1 96 ? 25.165 11.575 12.181 1.00 98.38 96 VAL A C 1
ATOM 756 O O . VAL A 1 96 ? 24.060 11.123 12.456 1.00 98.38 96 VAL A O 1
ATOM 759 N N . PHE A 1 97 ? 25.378 12.440 11.191 1.00 98.50 97 PHE A N 1
ATOM 760 C CA . PHE A 1 97 ? 24.349 12.894 10.247 1.00 98.50 97 PHE A CA 1
ATOM 761 C C . PHE A 1 97 ? 24.766 12.690 8.785 1.00 98.50 97 PHE A C 1
ATOM 763 O O . PHE A 1 97 ? 24.020 13.036 7.874 1.00 98.50 97 PHE A O 1
ATOM 770 N N . ASP A 1 98 ? 25.973 12.169 8.554 1.00 98.62 98 ASP A N 1
ATOM 771 C CA . ASP A 1 98 ? 26.514 11.972 7.216 1.00 98.62 98 ASP A CA 1
ATOM 772 C C . ASP A 1 98 ? 25.835 10.778 6.535 1.00 98.62 98 ASP A C 1
ATOM 774 O O . ASP A 1 98 ? 25.902 9.648 7.024 1.00 98.62 98 ASP A O 1
ATOM 778 N N . LEU A 1 99 ? 25.196 11.019 5.387 1.00 98.50 99 LEU A N 1
ATOM 779 C CA . LEU A 1 99 ? 24.577 9.964 4.584 1.00 98.50 99 LEU A CA 1
ATOM 780 C C . LEU A 1 99 ? 25.617 9.046 3.937 1.00 98.50 99 LEU A C 1
ATOM 782 O O . LEU A 1 99 ? 25.272 7.930 3.558 1.00 98.50 99 LEU A O 1
ATOM 786 N N . GLN A 1 100 ? 26.874 9.472 3.814 1.00 98.38 100 GLN A N 1
ATOM 787 C CA . GLN A 1 100 ? 27.956 8.662 3.253 1.00 98.38 100 GLN A CA 1
ATOM 788 C C . GLN A 1 100 ? 28.626 7.748 4.289 1.00 98.38 100 GLN A C 1
ATOM 790 O O . GLN A 1 100 ? 29.388 6.867 3.892 1.00 98.38 100 GLN A O 1
ATOM 795 N N . ASP A 1 101 ? 28.313 7.893 5.583 1.00 98.44 101 ASP A N 1
ATOM 796 C CA . ASP A 1 101 ? 28.820 6.999 6.629 1.00 98.44 101 ASP A CA 1
ATOM 797 C C . ASP A 1 101 ? 28.476 5.528 6.323 1.00 98.44 101 ASP A C 1
ATOM 799 O O . ASP A 1 101 ? 27.409 5.215 5.779 1.00 98.44 101 ASP A O 1
ATOM 803 N N . GLU A 1 102 ? 29.381 4.610 6.679 1.00 97.44 102 GLU A N 1
ATOM 804 C CA . GLU A 1 102 ? 29.227 3.171 6.421 1.00 97.44 102 GLU A CA 1
ATOM 805 C C . GLU A 1 102 ? 27.965 2.593 7.085 1.00 97.44 102 GLU A C 1
ATOM 807 O O . GLU A 1 102 ? 27.389 1.621 6.584 1.00 97.44 102 GLU A O 1
ATOM 812 N N . ASN A 1 103 ? 27.498 3.203 8.179 1.00 98.31 103 ASN A N 1
ATOM 813 C CA . ASN A 1 103 ? 26.287 2.805 8.888 1.00 98.31 103 ASN A CA 1
ATOM 814 C C . ASN A 1 103 ? 25.064 3.677 8.569 1.00 98.31 103 ASN A C 1
ATOM 816 O O . ASN A 1 103 ? 24.011 3.504 9.185 1.00 98.31 103 ASN A O 1
ATOM 820 N N . SER A 1 104 ? 25.167 4.579 7.594 1.00 98.81 104 SER A N 1
ATOM 821 C CA . SER A 1 104 ? 24.023 5.309 7.053 1.00 98.81 104 SER A CA 1
ATOM 822 C C . SER A 1 104 ? 23.450 4.563 5.855 1.00 98.81 104 SER A C 1
ATOM 824 O O . SER A 1 104 ? 24.092 4.456 4.810 1.00 98.81 104 SER A O 1
ATOM 826 N N . TYR A 1 105 ? 22.245 4.021 5.988 1.00 98.88 105 TYR A N 1
ATOM 827 C CA . TYR A 1 105 ? 21.593 3.226 4.945 1.00 98.88 105 TYR A CA 1
ATOM 828 C C . TYR A 1 105 ? 20.070 3.259 5.090 1.00 98.88 105 TYR A C 1
ATOM 830 O O . TYR A 1 105 ? 19.536 3.810 6.050 1.00 98.88 105 TYR A O 1
ATOM 838 N N . THR A 1 106 ? 19.367 2.683 4.119 1.00 98.94 106 THR A N 1
ATOM 839 C CA . THR A 1 106 ? 17.963 2.292 4.275 1.00 98.94 106 THR A CA 1
ATOM 840 C C . THR A 1 106 ? 17.837 0.767 4.227 1.00 98.94 106 THR A C 1
ATOM 842 O O . THR A 1 106 ? 18.824 0.054 4.009 1.00 98.94 106 THR A O 1
ATOM 845 N N . MET A 1 107 ? 16.631 0.249 4.449 1.00 98.94 107 MET A N 1
ATOM 846 C CA . MET A 1 107 ? 16.348 -1.181 4.439 1.00 98.94 107 MET A CA 1
ATOM 847 C C . MET A 1 107 ? 15.070 -1.522 3.673 1.00 98.94 107 MET A C 1
ATOM 849 O O . MET A 1 107 ? 14.046 -0.840 3.765 1.00 98.94 107 MET A O 1
ATOM 853 N N . TYR A 1 108 ? 15.136 -2.645 2.963 1.00 98.94 108 TYR A N 1
ATOM 854 C CA . TYR A 1 108 ? 13.980 -3.360 2.443 1.00 98.94 108 TYR A CA 1
ATOM 855 C C . TYR A 1 108 ? 13.340 -4.178 3.564 1.00 98.94 108 TYR A C 1
ATOM 857 O O . TYR A 1 108 ? 14.044 -4.852 4.320 1.00 98.94 108 TYR A O 1
ATOM 865 N N . ASN A 1 109 ? 12.016 -4.125 3.687 1.00 99.00 109 ASN A N 1
ATOM 866 C CA . ASN A 1 109 ? 11.291 -4.663 4.834 1.00 99.00 109 ASN A CA 1
ATOM 867 C C . ASN A 1 109 ? 10.388 -5.812 4.394 1.00 99.00 109 ASN A C 1
ATOM 869 O O . ASN A 1 109 ? 9.586 -5.661 3.472 1.00 99.00 109 ASN A O 1
ATOM 873 N N . VAL A 1 110 ? 10.501 -6.946 5.082 1.00 98.94 110 VAL A N 1
ATOM 874 C CA . VAL A 1 110 ? 9.675 -8.131 4.850 1.00 98.94 110 VAL A CA 1
ATOM 875 C C . VAL A 1 110 ? 8.846 -8.395 6.100 1.00 98.94 110 VAL A C 1
ATOM 877 O O . VAL A 1 110 ? 9.390 -8.599 7.186 1.00 98.94 110 VAL A O 1
ATOM 880 N N . ILE A 1 111 ? 7.524 -8.374 5.954 1.00 98.94 111 ILE A N 1
ATOM 881 C CA . ILE A 1 111 ? 6.551 -8.502 7.046 1.00 98.94 111 ILE A CA 1
ATOM 882 C C . ILE A 1 111 ? 5.731 -9.770 6.815 1.00 98.94 111 ILE A C 1
ATOM 884 O O . ILE A 1 111 ? 5.253 -10.005 5.708 1.00 98.94 111 ILE A O 1
ATOM 888 N N . ASP A 1 112 ? 5.555 -10.590 7.848 1.00 98.88 112 ASP A N 1
ATOM 889 C CA . ASP A 1 112 ? 4.647 -11.741 7.814 1.00 98.88 112 ASP A CA 1
ATOM 890 C C . ASP A 1 112 ? 3.196 -11.236 7.736 1.00 98.88 112 ASP A C 1
ATOM 892 O O . ASP A 1 112 ? 2.718 -10.551 8.643 1.00 98.88 112 ASP A O 1
ATOM 896 N N . ALA A 1 113 ? 2.504 -11.547 6.640 1.00 98.88 113 ALA A N 1
ATOM 897 C CA . ALA A 1 113 ? 1.187 -10.990 6.325 1.00 98.88 113 ALA A CA 1
ATOM 898 C C . ALA A 1 113 ? 0.084 -11.438 7.306 1.00 98.88 113 ALA A C 1
ATOM 900 O O . ALA A 1 113 ? -0.849 -10.685 7.614 1.00 98.88 113 ALA A O 1
ATOM 901 N N . GLU A 1 114 ? 0.190 -12.662 7.827 1.00 98.75 114 GLU A N 1
ATOM 902 C CA . GLU A 1 114 ? -0.791 -13.239 8.748 1.00 98.75 114 GLU A CA 1
ATOM 903 C C . GLU A 1 114 ? -0.569 -12.741 10.176 1.00 98.75 114 GLU A C 1
ATOM 905 O O . GLU A 1 114 ? -1.529 -12.381 10.867 1.00 98.75 114 GLU A O 1
ATOM 910 N N . LYS A 1 115 ? 0.693 -12.674 10.614 1.00 98.69 115 LYS A N 1
ATOM 911 C CA . LYS A 1 115 ? 1.046 -12.219 11.966 1.00 98.69 115 LYS A CA 1
ATOM 912 C C . LYS A 1 115 ? 1.052 -10.702 12.106 1.00 98.69 115 LYS A C 1
ATOM 914 O O . LYS A 1 115 ? 0.785 -10.207 13.199 1.00 98.69 115 LYS A O 1
ATOM 919 N N . MET A 1 116 ? 1.315 -9.976 11.017 1.00 98.75 116 MET A N 1
ATOM 920 C CA . MET A 1 116 ? 1.615 -8.539 11.035 1.00 98.75 116 MET A CA 1
ATOM 921 C C . MET A 1 116 ? 2.800 -8.205 11.951 1.00 98.75 116 MET A C 1
ATOM 923 O O . MET A 1 116 ? 2.793 -7.238 12.708 1.00 98.75 116 MET A O 1
ATOM 927 N N . GLU A 1 117 ? 3.838 -9.032 11.847 1.00 98.75 117 GLU A N 1
ATOM 928 C CA . GLU A 1 117 ? 5.118 -8.893 12.538 1.00 98.75 117 GLU A CA 1
ATOM 929 C C . GLU A 1 117 ? 6.247 -8.851 11.504 1.00 98.75 117 GLU A C 1
ATOM 931 O O . GLU A 1 117 ? 6.159 -9.461 10.435 1.00 98.75 117 GLU A O 1
ATOM 936 N N . MET A 1 118 ? 7.331 -8.149 11.823 1.00 98.88 118 MET A N 1
ATOM 937 C CA . MET A 1 118 ? 8.526 -8.140 10.979 1.00 98.88 118 MET A CA 1
ATOM 938 C C . MET A 1 118 ? 9.105 -9.555 10.850 1.00 98.88 118 MET A C 1
ATOM 940 O O . MET A 1 118 ? 9.400 -10.199 11.857 1.00 98.88 118 MET A O 1
ATOM 944 N N . ALA A 1 119 ? 9.319 -10.019 9.617 1.00 98.81 119 ALA A N 1
ATOM 945 C CA . ALA A 1 119 ? 10.008 -11.275 9.344 1.00 98.81 119 ALA A CA 1
ATOM 946 C C . ALA A 1 119 ? 11.529 -11.065 9.315 1.00 98.81 119 ALA A C 1
ATOM 948 O O . ALA A 1 119 ? 12.260 -11.739 10.039 1.00 98.81 119 ALA A O 1
ATOM 949 N N . PHE A 1 120 ? 12.001 -10.126 8.491 1.00 98.94 120 PHE A N 1
ATOM 950 C CA . PHE A 1 120 ? 13.400 -9.696 8.410 1.00 98.94 120 PHE A CA 1
ATOM 951 C C . PHE A 1 120 ? 13.527 -8.386 7.613 1.00 98.94 120 PHE A C 1
ATOM 953 O O . PHE A 1 120 ? 12.578 -7.935 6.969 1.00 98.94 120 PHE A O 1
ATOM 960 N N . GLN A 1 121 ? 14.711 -7.779 7.656 1.00 98.94 121 GLN A N 1
ATOM 961 C CA . GLN A 1 121 ? 15.090 -6.596 6.881 1.00 98.94 121 GLN A CA 1
ATOM 962 C C . GLN A 1 121 ? 16.364 -6.874 6.073 1.00 98.94 121 GLN A C 1
ATOM 964 O O . GLN A 1 121 ? 17.188 -7.701 6.470 1.00 98.94 121 GLN A O 1
ATOM 969 N N . ILE A 1 122 ? 16.538 -6.186 4.944 1.00 98.94 122 ILE A N 1
ATOM 970 C CA . ILE A 1 122 ? 17.741 -6.272 4.104 1.00 98.94 122 ILE A CA 1
ATOM 971 C C . ILE A 1 122 ? 18.288 -4.860 3.885 1.00 98.94 122 ILE A C 1
ATOM 973 O O . ILE A 1 122 ? 17.620 -4.028 3.275 1.00 98.94 122 ILE A O 1
ATOM 977 N N . ILE A 1 123 ? 19.501 -4.597 4.370 1.00 98.94 123 ILE A N 1
ATOM 978 C CA . ILE A 1 123 ? 20.235 -3.350 4.123 1.00 98.94 123 ILE A CA 1
ATOM 979 C C . ILE A 1 123 ? 20.607 -3.274 2.644 1.00 98.94 123 ILE A C 1
ATOM 981 O O . ILE A 1 123 ? 21.062 -4.268 2.077 1.00 98.94 123 ILE A O 1
ATOM 985 N N . VAL A 1 124 ? 20.459 -2.100 2.034 1.00 98.94 124 VAL A N 1
ATOM 986 C CA . VAL A 1 124 ? 20.797 -1.869 0.624 1.00 98.94 124 VAL A CA 1
ATOM 987 C C . VAL A 1 124 ? 21.690 -0.645 0.445 1.00 98.94 124 VAL A C 1
ATOM 989 O O . VAL A 1 124 ? 21.691 0.266 1.273 1.00 98.94 124 VAL A O 1
ATOM 992 N N . ASP A 1 125 ? 22.443 -0.625 -0.654 1.00 98.69 125 ASP A N 1
ATOM 993 C CA . ASP A 1 125 ? 23.039 0.599 -1.181 1.00 98.69 125 ASP A CA 1
ATOM 994 C C . ASP A 1 125 ? 21.954 1.505 -1.779 1.00 98.69 125 ASP A C 1
ATOM 996 O O . ASP A 1 125 ? 20.943 1.019 -2.297 1.00 98.69 125 ASP A O 1
ATOM 1000 N N . GLY A 1 126 ? 22.199 2.819 -1.755 1.00 98.62 126 GLY A N 1
ATOM 1001 C CA . GLY A 1 126 ? 21.259 3.835 -2.233 1.00 98.62 126 GLY A CA 1
ATOM 1002 C C . GLY A 1 126 ? 19.998 3.922 -1.375 1.00 98.62 126 GLY A C 1
ATOM 1003 O O . GLY A 1 126 ? 20.039 3.707 -0.161 1.00 98.62 126 GLY A O 1
ATOM 1004 N N . ASN A 1 127 ? 18.881 4.261 -2.014 1.00 98.88 127 ASN A N 1
ATOM 1005 C CA . ASN A 1 127 ? 17.568 4.334 -1.388 1.00 98.88 127 ASN A CA 1
ATOM 1006 C C . ASN A 1 127 ? 16.567 3.361 -2.051 1.00 98.88 127 ASN A C 1
ATOM 1008 O O . ASN A 1 127 ? 16.951 2.565 -2.908 1.00 98.88 127 ASN A O 1
ATOM 1012 N N . LEU A 1 128 ? 15.294 3.390 -1.644 1.00 98.94 128 LEU A N 1
ATOM 1013 C CA . LEU A 1 128 ? 14.252 2.513 -2.188 1.00 98.94 128 LEU A CA 1
ATOM 1014 C C . LEU A 1 128 ? 12.970 3.296 -2.497 1.00 98.94 128 LEU A C 1
ATOM 1016 O O . LEU A 1 128 ? 12.460 3.995 -1.630 1.00 98.94 128 LEU A O 1
ATOM 1020 N N . ASP A 1 129 ? 12.431 3.143 -3.705 1.00 98.94 129 ASP A N 1
ATOM 1021 C CA . ASP A 1 129 ? 11.223 3.834 -4.172 1.00 98.94 129 ASP A CA 1
ATOM 1022 C C . ASP A 1 129 ? 10.007 2.883 -4.191 1.00 98.94 129 ASP A C 1
ATOM 1024 O O . ASP A 1 129 ? 9.479 2.552 -3.124 1.00 98.94 129 ASP A O 1
ATOM 1028 N N . ASN A 1 130 ? 9.598 2.357 -5.352 1.00 98.94 130 ASN A N 1
ATOM 1029 C CA . ASN A 1 130 ? 8.544 1.343 -5.482 1.00 98.94 130 ASN A CA 1
ATOM 1030 C C . ASN A 1 130 ? 9.111 -0.084 -5.431 1.00 98.94 130 ASN A C 1
ATOM 1032 O O . ASN A 1 130 ? 10.315 -0.306 -5.571 1.00 98.94 130 ASN A O 1
ATOM 1036 N N . THR A 1 131 ? 8.237 -1.070 -5.225 1.00 99.00 131 THR A N 1
ATOM 1037 C CA . THR A 1 131 ? 8.594 -2.496 -5.188 1.00 99.00 131 THR A CA 1
ATOM 1038 C C . THR A 1 131 ? 7.499 -3.357 -5.811 1.00 99.00 131 THR A C 1
ATOM 1040 O O . THR A 1 131 ? 6.350 -2.930 -5.816 1.00 99.00 131 THR A O 1
ATOM 1043 N N . ASP A 1 132 ? 7.836 -4.547 -6.317 1.00 98.94 132 ASP A N 1
ATOM 1044 C CA . ASP A 1 132 ? 6.884 -5.599 -6.709 1.00 98.94 132 ASP A CA 1
ATOM 1045 C C . ASP A 1 132 ? 7.532 -6.996 -6.622 1.00 98.94 132 ASP A C 1
ATOM 1047 O O . ASP A 1 132 ? 8.744 -7.131 -6.427 1.00 98.94 132 ASP A O 1
ATOM 1051 N N . ALA A 1 133 ? 6.718 -8.048 -6.733 1.00 98.94 133 ALA A N 1
ATOM 1052 C CA . ALA A 1 133 ? 7.140 -9.441 -6.561 1.00 98.94 133 ALA A CA 1
ATOM 1053 C C . ALA A 1 133 ? 6.852 -10.308 -7.791 1.00 98.94 133 ALA A C 1
ATOM 1055 O O . ALA A 1 133 ? 5.894 -10.074 -8.523 1.00 98.94 133 ALA A O 1
ATOM 1056 N N . ASP A 1 134 ? 7.659 -11.349 -7.991 1.00 98.88 134 ASP A N 1
ATOM 1057 C CA . ASP A 1 134 ? 7.461 -12.300 -9.081 1.00 98.88 134 ASP A CA 1
ATOM 1058 C C . ASP A 1 134 ? 6.254 -13.240 -8.852 1.00 98.88 134 ASP A C 1
ATOM 1060 O O . ASP A 1 134 ? 5.575 -13.220 -7.821 1.00 98.88 134 ASP A O 1
ATOM 1064 N N . TYR A 1 135 ? 6.008 -14.113 -9.833 1.00 98.88 135 TYR A N 1
ATOM 1065 C CA . TYR A 1 135 ? 4.996 -15.174 -9.771 1.00 98.88 135 TYR A CA 1
ATOM 1066 C C . TYR A 1 135 ? 5.579 -16.534 -9.348 1.00 98.88 135 TYR A C 1
ATOM 1068 O O . TYR A 1 135 ? 5.060 -17.582 -9.723 1.00 98.88 135 TYR A O 1
ATOM 1076 N N . THR A 1 136 ? 6.668 -16.548 -8.573 1.00 98.75 136 THR A N 1
ATOM 1077 C CA . THR A 1 136 ? 7.274 -17.794 -8.062 1.00 98.75 136 THR A CA 1
ATOM 1078 C C . THR A 1 136 ? 7.458 -17.799 -6.546 1.00 98.75 136 THR A C 1
ATOM 1080 O O . THR A 1 136 ? 7.563 -18.866 -5.943 1.00 98.75 136 THR A O 1
ATOM 1083 N N . GLY A 1 137 ? 7.475 -16.616 -5.929 1.00 98.62 137 GLY A N 1
ATOM 1084 C CA . GLY A 1 137 ? 7.814 -16.408 -4.526 1.00 98.62 137 GLY A CA 1
ATOM 1085 C C . GLY A 1 137 ? 9.312 -16.251 -4.271 1.00 98.62 137 GLY A C 1
ATOM 1086 O O . GLY A 1 137 ? 9.699 -16.004 -3.130 1.00 98.62 137 GLY A O 1
ATOM 1087 N N . ARG A 1 138 ? 10.158 -16.381 -5.303 1.00 98.81 138 ARG A N 1
ATOM 1088 C CA . ARG A 1 138 ? 11.614 -16.315 -5.151 1.00 98.81 138 ARG A CA 1
ATOM 1089 C C . ARG A 1 138 ? 12.141 -14.891 -5.190 1.00 98.81 138 ARG A C 1
ATOM 1091 O O . ARG A 1 138 ? 12.995 -14.562 -4.370 1.00 98.81 138 ARG A O 1
ATOM 1098 N N . PHE A 1 139 ? 11.701 -14.083 -6.152 1.00 98.94 139 PHE A N 1
ATOM 1099 C CA . PHE A 1 139 ? 12.276 -12.763 -6.383 1.00 98.94 139 PHE A CA 1
ATOM 1100 C C . PHE A 1 139 ? 11.295 -11.635 -6.086 1.00 98.94 139 PHE A C 1
ATOM 1102 O O . PHE A 1 139 ? 10.118 -11.687 -6.441 1.00 98.94 139 PHE A O 1
ATOM 1109 N N . ALA A 1 140 ? 11.828 -10.575 -5.490 1.00 98.94 140 ALA A N 1
ATOM 1110 C CA . ALA A 1 140 ? 11.201 -9.263 -5.447 1.00 98.94 140 ALA A CA 1
ATOM 1111 C C . ALA A 1 140 ? 12.181 -8.220 -5.986 1.00 98.94 140 ALA A C 1
ATOM 1113 O O . ALA A 1 140 ? 13.390 -8.465 -6.021 1.00 98.94 140 ALA A O 1
ATOM 1114 N N . ALA A 1 141 ? 11.677 -7.070 -6.413 1.00 99.00 141 ALA A N 1
ATOM 1115 C CA . ALA A 1 141 ? 12.488 -6.008 -6.987 1.00 99.00 141 ALA A CA 1
ATOM 1116 C C . ALA A 1 141 ? 12.041 -4.643 -6.466 1.00 99.00 141 ALA A C 1
ATOM 1118 O O . ALA A 1 141 ? 10.851 -4.432 -6.244 1.00 99.00 141 ALA A O 1
ATOM 1119 N N . SER A 1 142 ? 12.991 -3.723 -6.296 1.00 99.00 142 SER A N 1
ATOM 1120 C CA . SER A 1 142 ? 12.721 -2.334 -5.925 1.00 99.00 142 SER A CA 1
ATOM 1121 C C . SER A 1 142 ? 13.558 -1.366 -6.742 1.00 99.00 142 SER A C 1
ATOM 1123 O O . SER A 1 142 ? 14.740 -1.602 -6.993 1.00 99.00 142 SER A O 1
ATOM 1125 N N . THR A 1 143 ? 12.959 -0.254 -7.139 1.00 99.00 143 THR A N 1
ATOM 1126 C CA . THR A 1 143 ? 13.657 0.873 -7.763 1.00 99.00 143 THR A CA 1
ATOM 1127 C C . THR A 1 143 ? 14.404 1.697 -6.718 1.00 99.00 143 THR A C 1
ATOM 1129 O O . THR A 1 143 ? 14.035 1.732 -5.546 1.00 99.00 143 THR A O 1
ATOM 1132 N N . CYS A 1 144 ? 15.475 2.356 -7.146 1.00 98.94 144 CYS A N 1
ATOM 1133 C CA . CYS A 1 144 ? 16.256 3.304 -6.361 1.00 98.94 144 CYS A CA 1
ATOM 1134 C C . CYS A 1 144 ? 16.412 4.570 -7.193 1.00 98.94 144 CYS A C 1
ATOM 1136 O O . CYS A 1 144 ? 16.790 4.469 -8.358 1.00 98.94 144 CYS A O 1
ATOM 1138 N N . TYR A 1 145 ? 16.160 5.740 -6.608 1.00 98.81 145 TYR A N 1
ATOM 1139 C CA . TYR A 1 145 ? 16.364 7.020 -7.288 1.00 98.81 145 TYR A CA 1
ATOM 1140 C C . TYR A 1 145 ? 17.545 7.822 -6.746 1.00 98.81 145 TYR A C 1
ATOM 1142 O O . TYR A 1 145 ? 17.854 8.861 -7.308 1.00 98.81 145 TYR A O 1
ATOM 1150 N N . ASN A 1 146 ? 18.118 7.419 -5.616 1.00 98.81 146 ASN A N 1
ATOM 1151 C CA . ASN A 1 146 ? 19.208 8.116 -4.947 1.00 98.81 146 ASN A CA 1
ATOM 1152 C C . ASN A 1 146 ? 20.342 7.125 -4.688 1.00 98.81 146 ASN A C 1
ATOM 1154 O O . ASN A 1 146 ? 20.717 6.853 -3.541 1.00 98.81 146 ASN A O 1
ATOM 1158 N N . SER A 1 147 ? 20.868 6.546 -5.769 1.00 98.62 147 SER A N 1
ATOM 1159 C CA . SER A 1 147 ? 22.072 5.709 -5.711 1.00 98.62 147 SER A CA 1
ATOM 1160 C C . SER A 1 147 ? 23.278 6.476 -5.158 1.00 98.62 147 SER A C 1
ATOM 1162 O O . SER A 1 147 ? 24.210 5.891 -4.610 1.00 98.62 147 SER A O 1
ATOM 1164 N N . GLU A 1 148 ? 23.244 7.800 -5.270 1.00 98.62 148 GLU A N 1
ATOM 1165 C CA . GLU A 1 148 ? 24.262 8.745 -4.838 1.00 98.62 148 GLU A CA 1
ATOM 1166 C C . GLU A 1 148 ? 24.327 8.939 -3.325 1.00 98.62 148 GLU A C 1
ATOM 1168 O O . GLU A 1 148 ? 25.343 9.438 -2.834 1.00 98.62 148 GLU A O 1
ATOM 1173 N N . LYS A 1 149 ? 23.261 8.585 -2.591 1.00 98.50 149 LYS A N 1
ATOM 1174 C CA . LYS A 1 149 ? 23.077 8.925 -1.168 1.00 98.50 149 LYS A CA 1
ATOM 1175 C C . LYS A 1 149 ? 23.260 10.431 -0.913 1.00 98.50 149 LYS A C 1
ATOM 1177 O O . LYS A 1 149 ? 23.873 10.848 0.070 1.00 98.50 149 LYS A O 1
ATOM 1182 N N . ALA A 1 150 ? 22.758 11.254 -1.830 1.00 98.62 150 ALA A N 1
ATOM 1183 C CA . ALA A 1 150 ? 22.746 12.704 -1.697 1.00 98.62 150 ALA A CA 1
ATOM 1184 C C . ALA A 1 150 ? 21.564 13.170 -0.833 1.00 98.62 150 ALA A C 1
ATOM 1186 O O . ALA A 1 150 ? 20.576 12.451 -0.677 1.00 98.62 150 ALA A O 1
ATOM 1187 N N . PHE A 1 151 ? 21.661 14.381 -0.282 1.00 98.06 151 PHE A N 1
ATOM 1188 C CA . PHE A 1 151 ? 20.599 15.008 0.517 1.00 98.06 151 PHE A CA 1
ATOM 1189 C C . PHE A 1 151 ? 19.876 16.145 -0.224 1.00 98.06 151 PHE A C 1
ATOM 1191 O O . PHE A 1 151 ? 18.841 16.614 0.243 1.00 98.06 151 PHE A O 1
ATOM 1198 N N . ASP A 1 152 ? 20.407 16.599 -1.361 1.00 98.38 152 ASP A N 1
ATOM 1199 C CA . ASP A 1 152 ? 19.843 17.663 -2.188 1.00 98.38 152 ASP A CA 1
ATOM 1200 C C . ASP A 1 152 ? 19.441 17.148 -3.579 1.00 98.38 152 ASP A C 1
ATOM 1202 O O . ASP A 1 152 ? 19.992 16.170 -4.085 1.00 98.38 152 ASP A O 1
ATOM 1206 N N . LEU A 1 153 ? 18.488 17.834 -4.218 1.00 97.81 153 LEU A N 1
ATOM 1207 C CA . LEU A 1 153 ? 17.908 17.414 -5.497 1.00 97.81 153 LEU A CA 1
ATOM 1208 C C . LEU A 1 153 ? 18.956 17.275 -6.613 1.00 97.81 153 LEU A C 1
ATOM 1210 O O . LEU A 1 153 ? 18.894 16.330 -7.393 1.00 97.81 153 LEU A O 1
ATOM 1214 N N . GLY A 1 154 ? 19.919 18.199 -6.691 1.00 98.38 154 GLY A N 1
ATOM 1215 C CA . GLY A 1 154 ? 20.955 18.159 -7.724 1.00 98.38 154 GLY A CA 1
ATOM 1216 C C . GLY A 1 154 ? 21.873 16.952 -7.553 1.00 98.38 154 GLY A C 1
ATOM 1217 O O . GLY A 1 154 ? 22.178 16.266 -8.528 1.00 98.38 154 GLY A O 1
ATOM 1218 N N . GLY A 1 155 ? 22.262 16.659 -6.310 1.00 98.56 155 GLY A N 1
ATOM 1219 C CA . GLY A 1 155 ? 23.051 15.480 -5.969 1.00 98.56 155 GLY A CA 1
ATOM 1220 C C . GLY A 1 155 ? 22.329 14.161 -6.253 1.00 98.56 155 GLY A C 1
ATOM 1221 O O . GLY A 1 155 ? 22.960 13.239 -6.763 1.00 98.56 155 GLY A O 1
ATOM 1222 N N . MET A 1 156 ? 21.019 14.086 -5.985 1.00 98.62 156 MET A N 1
ATOM 1223 C CA . MET A 1 156 ? 20.206 12.887 -6.245 1.00 98.62 156 MET A CA 1
ATOM 1224 C C . MET A 1 156 ? 20.014 12.602 -7.738 1.00 98.62 156 MET A C 1
ATOM 1226 O O . MET A 1 156 ? 19.551 11.531 -8.084 1.00 98.62 156 MET A O 1
ATOM 1230 N N . MET A 1 157 ? 20.305 13.547 -8.635 1.00 98.06 157 MET A N 1
ATOM 1231 C CA . MET A 1 157 ? 20.099 13.404 -10.085 1.00 98.06 157 MET A CA 1
ATOM 1232 C C . MET A 1 157 ? 21.421 13.289 -10.858 1.00 98.06 157 MET A C 1
ATOM 1234 O O . MET A 1 157 ? 21.458 13.517 -12.073 1.00 98.06 157 MET A O 1
ATOM 1238 N N . ARG A 1 158 ? 22.537 13.030 -10.173 1.00 98.25 158 ARG A N 1
ATOM 1239 C CA . ARG A 1 158 ? 23.873 13.123 -10.773 1.00 98.25 158 ARG A CA 1
ATOM 1240 C C . ARG A 1 158 ? 24.175 11.928 -11.671 1.00 98.25 158 ARG A C 1
ATOM 1242 O O . ARG A 1 158 ? 24.743 12.107 -12.746 1.00 98.25 158 ARG A O 1
ATOM 1249 N N . ASN A 1 159 ? 23.859 10.719 -11.225 1.00 98.25 159 ASN A N 1
ATOM 1250 C CA . ASN A 1 159 ? 24.165 9.496 -11.945 1.00 98.25 159 ASN A CA 1
ATOM 1251 C C . ASN A 1 159 ? 23.177 9.323 -13.107 1.00 98.25 159 ASN A C 1
ATOM 1253 O O . ASN A 1 159 ? 21.971 9.447 -12.945 1.00 98.25 159 ASN A O 1
ATOM 1257 N N . GLU A 1 160 ? 23.671 8.989 -14.301 1.00 98.56 160 GLU A N 1
ATOM 1258 C CA . GLU A 1 160 ? 22.794 8.735 -15.460 1.00 98.56 160 GLU A CA 1
ATOM 1259 C C . GLU A 1 160 ? 21.983 7.439 -15.337 1.00 98.56 160 GLU A C 1
ATOM 1261 O O . GLU A 1 160 ? 21.007 7.225 -16.057 1.00 98.56 160 GLU A O 1
ATOM 1266 N N . ARG A 1 161 ? 22.401 6.558 -14.430 1.00 98.62 161 ARG A N 1
ATOM 1267 C CA . ARG A 1 161 ? 21.694 5.338 -14.067 1.00 98.62 161 ARG A CA 1
ATOM 1268 C C . ARG A 1 161 ? 21.799 5.140 -12.570 1.00 98.62 161 ARG A C 1
ATOM 1270 O O . ARG A 1 161 ? 22.906 5.101 -12.033 1.00 98.62 161 ARG A O 1
ATOM 1277 N N . ASP A 1 162 ? 20.648 4.939 -11.957 1.00 98.75 162 ASP A N 1
ATOM 1278 C CA . ASP A 1 162 ? 20.539 4.285 -10.667 1.00 98.75 162 ASP A CA 1
ATOM 1279 C C . ASP A 1 162 ? 20.391 2.783 -10.927 1.00 98.75 162 ASP A C 1
ATOM 1281 O O . ASP A 1 162 ? 21.059 2.220 -11.802 1.00 98.75 162 ASP A O 1
ATOM 1285 N N . TRP A 1 163 ? 19.492 2.113 -10.210 1.00 98.88 163 TRP A N 1
ATOM 1286 C CA . TRP A 1 163 ? 19.236 0.698 -10.390 1.00 98.88 163 TRP A CA 1
ATOM 1287 C C . TRP A 1 163 ? 17.828 0.283 -9.989 1.00 98.88 163 TRP A C 1
ATOM 1289 O O . TRP A 1 163 ? 17.108 0.968 -9.263 1.00 98.88 163 TRP A O 1
ATOM 1299 N N . VAL A 1 164 ? 17.500 -0.929 -10.416 1.00 98.94 164 VAL A N 1
ATOM 1300 C CA . VAL A 1 164 ? 16.595 -1.813 -9.692 1.00 98.94 164 VAL A CA 1
ATOM 1301 C C . VAL A 1 164 ? 17.446 -2.775 -8.871 1.00 98.94 164 VAL A C 1
ATOM 1303 O O . VAL A 1 164 ? 18.312 -3.463 -9.418 1.00 98.94 164 VAL A O 1
ATOM 1306 N N . VAL A 1 165 ? 17.208 -2.835 -7.564 1.00 98.94 165 VAL A N 1
ATOM 1307 C CA . VAL A 1 165 ? 17.750 -3.892 -6.708 1.00 98.94 165 VAL A CA 1
ATOM 1308 C C . VAL A 1 165 ? 16.776 -5.068 -6.705 1.00 98.94 165 VAL A C 1
ATOM 1310 O O . VAL A 1 165 ? 15.586 -4.901 -6.458 1.00 98.94 165 VAL A O 1
ATOM 1313 N N . VAL A 1 166 ? 17.273 -6.262 -7.016 1.00 98.94 166 VAL A N 1
ATOM 1314 C CA . VAL A 1 166 ? 16.515 -7.520 -6.966 1.00 98.94 166 VAL A CA 1
ATOM 1315 C C . VAL A 1 166 ? 16.939 -8.298 -5.732 1.00 98.94 166 VAL A C 1
ATOM 1317 O O . VAL A 1 166 ? 18.134 -8.383 -5.458 1.00 98.94 166 VAL A O 1
ATOM 1320 N N . PHE A 1 167 ? 15.982 -8.900 -5.033 1.00 98.94 167 PHE A N 1
ATOM 1321 C CA . PHE A 1 167 ? 16.173 -9.685 -3.816 1.00 98.94 167 PHE A CA 1
ATOM 1322 C C . PHE A 1 167 ? 15.873 -11.167 -4.074 1.00 98.94 167 PHE A C 1
ATOM 1324 O O . PHE A 1 167 ? 14.787 -11.489 -4.550 1.00 98.94 167 PHE A O 1
ATOM 1331 N N . ASP A 1 168 ? 16.794 -12.074 -3.729 1.00 98.88 168 ASP A N 1
ATOM 1332 C CA . ASP A 1 168 ? 16.511 -13.518 -3.651 1.00 98.88 168 ASP A CA 1
ATOM 1333 C C . ASP A 1 168 ? 15.969 -13.845 -2.250 1.00 98.88 168 ASP A C 1
ATOM 1335 O O . ASP A 1 168 ? 16.713 -13.994 -1.273 1.00 98.88 168 ASP A O 1
ATOM 1339 N N . ILE A 1 169 ? 14.642 -13.931 -2.153 1.00 98.88 169 ILE A N 1
ATOM 1340 C CA . ILE A 1 169 ? 13.918 -14.148 -0.899 1.00 98.88 169 ILE A CA 1
ATOM 1341 C C . ILE A 1 169 ? 14.248 -15.522 -0.310 1.00 98.88 169 ILE A C 1
ATOM 1343 O O . ILE A 1 169 ? 14.420 -15.641 0.902 1.00 98.88 169 ILE A O 1
ATOM 1347 N N . HIS A 1 170 ? 14.444 -16.547 -1.144 1.00 98.81 170 HIS A N 1
ATOM 1348 C CA . HIS A 1 170 ? 14.824 -17.878 -0.664 1.00 98.81 170 HIS A CA 1
ATOM 1349 C C . HIS A 1 170 ? 16.219 -17.877 -0.021 1.00 98.81 170 HIS A C 1
ATOM 1351 O O . HIS A 1 170 ? 16.436 -18.540 1.001 1.00 98.81 170 HIS A O 1
ATOM 1357 N N . ALA A 1 171 ? 17.177 -17.140 -0.595 1.00 98.81 171 ALA A N 1
ATOM 1358 C CA . ALA A 1 171 ? 18.503 -16.977 0.002 1.00 98.81 171 ALA A CA 1
ATOM 1359 C C . ALA A 1 171 ? 18.421 -16.251 1.356 1.00 98.81 171 ALA A C 1
ATOM 1361 O O . ALA A 1 171 ? 19.020 -16.708 2.336 1.00 98.81 171 ALA A O 1
ATOM 1362 N N . ALA A 1 172 ? 17.625 -15.180 1.433 1.00 98.75 172 ALA A N 1
ATOM 1363 C CA . ALA A 1 172 ? 17.392 -14.429 2.665 1.00 98.75 172 ALA A CA 1
ATOM 1364 C C . ALA A 1 172 ? 16.762 -15.301 3.768 1.00 98.75 172 ALA A C 1
ATOM 1366 O O . ALA A 1 172 ? 17.301 -15.392 4.873 1.00 98.75 172 ALA A O 1
ATOM 1367 N N . GLU A 1 173 ? 15.684 -16.030 3.462 1.00 98.69 173 GLU A N 1
ATOM 1368 C CA . GLU A 1 173 ? 15.036 -16.957 4.400 1.00 98.69 173 GLU A CA 1
ATOM 1369 C C . GLU A 1 173 ? 16.011 -18.018 4.926 1.00 98.69 173 GLU A C 1
ATOM 1371 O O . GLU A 1 173 ? 16.030 -18.334 6.121 1.00 98.69 173 GLU A O 1
ATOM 1376 N N . LYS A 1 174 ? 16.853 -18.569 4.042 1.00 98.69 174 LYS A N 1
ATOM 1377 C CA . LYS A 1 174 ? 17.864 -19.561 4.414 1.00 98.69 174 LYS A CA 1
ATOM 1378 C C . LYS A 1 174 ? 18.908 -18.977 5.366 1.00 98.69 174 LYS A C 1
ATOM 1380 O O . LYS A 1 174 ? 19.294 -19.664 6.313 1.00 98.69 174 LYS A O 1
ATOM 1385 N N . ALA A 1 175 ? 19.356 -17.742 5.143 1.00 98.69 175 ALA A N 1
ATOM 1386 C CA . ALA A 1 175 ? 20.295 -17.064 6.036 1.00 98.69 175 ALA A CA 1
ATOM 1387 C C . ALA A 1 175 ? 19.673 -16.767 7.405 1.00 98.69 175 ALA A C 1
ATOM 1389 O O . ALA A 1 175 ? 20.288 -17.086 8.425 1.00 98.69 175 ALA A O 1
ATOM 1390 N N . VAL A 1 176 ? 18.431 -16.271 7.439 1.00 98.69 176 VAL A N 1
ATOM 1391 C CA . VAL A 1 176 ? 17.686 -16.045 8.689 1.00 98.69 176 VAL A CA 1
ATOM 1392 C C . VAL A 1 176 ? 17.538 -17.348 9.474 1.00 98.69 176 VAL A C 1
ATOM 1394 O O . VAL A 1 176 ? 17.902 -17.408 10.648 1.00 98.69 176 VAL A O 1
ATOM 1397 N N . LYS A 1 177 ? 17.108 -18.433 8.818 1.00 98.50 177 LYS A N 1
ATOM 1398 C CA . LYS A 1 177 ? 16.981 -19.760 9.446 1.00 98.50 177 LYS A CA 1
ATOM 1399 C C . LYS A 1 177 ? 18.316 -20.304 9.965 1.00 98.50 177 LYS A C 1
ATOM 1401 O O . LYS A 1 177 ? 18.336 -21.035 10.951 1.00 98.50 177 LYS A O 1
ATOM 1406 N N . ALA A 1 178 ? 19.422 -19.965 9.307 1.00 98.44 178 ALA A N 1
ATOM 1407 C CA . ALA A 1 178 ? 20.767 -20.353 9.721 1.00 98.44 178 ALA A CA 1
ATOM 1408 C C . ALA A 1 178 ? 21.366 -19.445 10.815 1.00 98.44 178 ALA A C 1
ATOM 1410 O O . ALA A 1 178 ? 22.513 -19.664 11.200 1.00 98.44 178 ALA A O 1
ATOM 1411 N N . GLY A 1 179 ? 20.639 -18.426 11.291 1.00 98.12 179 GLY A N 1
ATOM 1412 C CA . GLY A 1 179 ? 21.141 -17.475 12.286 1.00 98.12 179 GLY A CA 1
ATOM 1413 C C . GLY A 1 179 ? 22.177 -16.486 11.740 1.00 98.12 179 GLY A C 1
ATOM 1414 O O . GLY A 1 179 ? 22.946 -15.921 12.512 1.00 98.12 179 GLY A O 1
ATOM 1415 N N . LYS A 1 180 ? 22.245 -16.294 10.416 1.00 98.00 180 LYS A N 1
ATOM 1416 C CA . LYS A 1 180 ? 23.220 -15.417 9.749 1.00 98.00 180 LYS A CA 1
ATOM 1417 C C . LYS A 1 180 ? 22.649 -14.017 9.537 1.00 98.00 180 LYS A C 1
ATOM 1419 O O . LYS A 1 180 ? 22.389 -13.613 8.408 1.00 98.00 180 LYS A O 1
ATOM 1424 N N . PHE A 1 181 ? 22.435 -13.298 10.626 1.00 98.69 181 PHE A N 1
ATOM 1425 C CA . PHE A 1 181 ? 21.899 -11.941 10.611 1.00 98.69 181 PHE A CA 1
ATOM 1426 C C . PHE A 1 181 ? 22.446 -11.136 11.788 1.00 98.69 181 PHE A C 1
ATOM 1428 O O . PHE A 1 181 ? 22.998 -11.698 12.736 1.00 98.69 181 PHE A O 1
ATOM 1435 N N . ILE A 1 182 ? 22.262 -9.822 11.734 1.00 98.69 182 ILE A N 1
ATOM 1436 C CA . ILE A 1 182 ? 22.463 -8.928 12.877 1.00 98.69 182 ILE A CA 1
ATOM 1437 C C . ILE A 1 182 ? 21.111 -8.435 13.400 1.00 98.69 182 ILE A C 1
ATOM 1439 O O . ILE A 1 182 ? 20.077 -8.623 12.762 1.00 98.69 182 ILE A O 1
ATOM 1443 N N . THR A 1 183 ? 21.122 -7.777 14.552 1.00 98.81 183 THR A N 1
ATOM 1444 C CA . THR A 1 183 ? 19.985 -7.008 15.071 1.00 98.81 183 THR A CA 1
ATOM 1445 C C . THR A 1 183 ? 20.424 -5.568 15.299 1.00 98.81 183 THR A C 1
ATOM 1447 O O . THR A 1 183 ? 21.578 -5.334 15.660 1.00 98.81 183 THR A O 1
ATOM 1450 N N . LEU A 1 184 ? 19.516 -4.609 15.124 1.00 98.62 184 LEU A N 1
ATOM 1451 C CA . LEU A 1 184 ? 19.793 -3.183 15.312 1.00 98.62 184 LEU A CA 1
ATOM 1452 C C . LEU A 1 184 ? 18.998 -2.631 16.500 1.00 98.62 184 LEU A C 1
ATOM 1454 O O . LEU A 1 184 ? 17.777 -2.796 16.569 1.00 98.62 184 LEU A O 1
ATOM 1458 N N . GLY A 1 185 ? 19.701 -1.964 17.420 1.00 97.25 185 GLY A N 1
ATOM 1459 C CA . GLY A 1 185 ? 19.121 -1.415 18.646 1.00 97.25 185 GLY A CA 1
ATOM 1460 C C . GLY A 1 185 ? 18.466 -2.491 19.518 1.00 97.25 185 GLY A C 1
ATOM 1461 O O . GLY A 1 185 ? 18.993 -3.593 19.674 1.00 97.25 185 GLY A O 1
ATOM 1462 N N . ASP A 1 186 ? 17.292 -2.173 20.062 1.00 97.56 186 ASP A N 1
ATOM 1463 C CA . ASP A 1 186 ? 16.524 -3.096 20.908 1.00 97.56 186 ASP A CA 1
ATOM 1464 C C . ASP A 1 186 ? 15.684 -4.100 20.103 1.00 97.56 186 ASP A C 1
ATOM 1466 O O . ASP A 1 186 ? 15.238 -5.122 20.642 1.00 97.56 186 ASP A O 1
ATOM 1470 N N . SER A 1 187 ? 15.500 -3.838 18.804 1.00 98.31 187 SER A N 1
ATOM 1471 C CA . SER A 1 187 ? 14.720 -4.681 17.900 1.00 98.31 187 SER A CA 1
ATOM 1472 C C . SER A 1 187 ? 15.341 -6.070 17.764 1.00 98.31 187 SER A C 1
ATOM 1474 O O . SER A 1 187 ? 16.549 -6.219 17.591 1.00 98.31 187 SER A O 1
ATOM 1476 N N . LYS A 1 188 ? 14.504 -7.111 17.809 1.00 98.44 188 LYS A N 1
ATOM 1477 C CA . LYS A 1 188 ? 14.918 -8.509 17.577 1.00 98.44 188 LYS A CA 1
ATOM 1478 C C . LYS A 1 188 ? 14.773 -8.945 16.121 1.00 98.44 188 LYS A C 1
ATOM 1480 O O . LYS A 1 188 ? 14.975 -10.116 15.818 1.00 98.44 188 LYS A O 1
ATOM 1485 N N . VAL A 1 189 ? 14.411 -8.016 15.238 1.00 98.81 189 VAL A N 1
ATOM 1486 C CA . VAL A 1 189 ? 14.217 -8.287 13.814 1.00 98.81 189 VAL A CA 1
ATOM 1487 C C . VAL A 1 189 ? 15.553 -8.680 13.175 1.00 98.81 189 VAL A C 1
ATOM 1489 O O . VAL A 1 189 ? 16.523 -7.933 13.324 1.00 98.81 189 VAL A O 1
ATOM 1492 N N . PRO A 1 190 ? 15.625 -9.825 12.470 1.00 98.88 190 PRO A N 1
ATOM 1493 C CA . PRO A 1 190 ? 16.796 -10.200 11.690 1.00 98.88 190 PRO A CA 1
ATOM 1494 C C . PRO A 1 190 ? 17.095 -9.173 10.597 1.00 98.88 190 PRO A C 1
ATOM 1496 O O . PRO A 1 190 ? 16.224 -8.862 9.787 1.00 98.88 190 PRO A O 1
ATOM 1499 N N . VAL A 1 191 ? 18.334 -8.693 10.538 1.00 98.94 191 VAL A N 1
ATOM 1500 C CA . VAL A 1 191 ? 18.816 -7.771 9.505 1.00 98.94 191 VAL A CA 1
ATOM 1501 C C . VAL A 1 191 ? 19.940 -8.434 8.707 1.00 98.94 191 VAL A C 1
ATOM 1503 O O . VAL A 1 191 ? 20.939 -8.892 9.270 1.00 98.94 191 VAL A O 1
ATOM 1506 N N . LEU A 1 192 ? 19.765 -8.498 7.389 1.00 98.88 192 LEU A N 1
ATOM 1507 C CA . LEU A 1 192 ? 20.724 -9.030 6.422 1.00 98.88 192 LEU A CA 1
ATOM 1508 C C . LEU A 1 192 ? 21.448 -7.884 5.704 1.00 98.88 192 LEU A C 1
ATOM 1510 O O . LEU A 1 192 ? 20.867 -6.827 5.473 1.00 98.88 192 LEU A O 1
ATOM 1514 N N . ASP A 1 193 ? 22.702 -8.099 5.309 1.00 98.75 193 ASP A N 1
ATOM 1515 C CA . ASP A 1 193 ? 23.486 -7.112 4.555 1.00 98.75 193 ASP A CA 1
ATOM 1516 C C . ASP A 1 193 ? 23.416 -7.417 3.049 1.00 98.75 193 ASP A C 1
ATOM 1518 O O . ASP A 1 193 ? 24.084 -8.323 2.541 1.00 98.75 193 ASP A O 1
ATOM 1522 N N . GLY A 1 194 ? 22.551 -6.691 2.342 1.00 98.62 194 GLY A N 1
ATOM 1523 C CA . GLY A 1 194 ? 22.350 -6.781 0.897 1.00 98.62 194 GLY A CA 1
ATOM 1524 C C . GLY A 1 194 ? 23.214 -5.810 0.091 1.00 98.62 194 GLY A C 1
ATOM 1525 O O . GLY A 1 194 ? 22.999 -5.684 -1.109 1.00 98.62 194 GLY A O 1
ATOM 1526 N N . ARG A 1 195 ? 24.177 -5.115 0.699 1.00 98.56 195 ARG A N 1
ATOM 1527 C CA . ARG A 1 195 ? 25.040 -4.166 -0.020 1.00 98.56 195 ARG A CA 1
ATOM 1528 C C . ARG A 1 195 ? 26.118 -4.865 -0.838 1.00 98.56 195 ARG A C 1
ATOM 1530 O O . ARG A 1 195 ? 26.545 -5.980 -0.516 1.00 98.56 195 ARG A O 1
ATOM 1537 N N . LYS A 1 196 ? 26.617 -4.177 -1.861 1.00 93.12 196 LYS A N 1
ATOM 1538 C CA . LYS A 1 196 ? 27.879 -4.531 -2.514 1.00 93.12 196 LYS A CA 1
ATOM 1539 C C . LYS A 1 196 ? 29.046 -4.242 -1.570 1.00 93.12 196 LYS A C 1
ATOM 1541 O O . LYS A 1 196 ? 29.083 -3.220 -0.890 1.00 93.12 196 LYS A O 1
ATOM 1546 N N . LYS A 1 197 ? 30.036 -5.138 -1.534 1.00 90.06 197 LYS A N 1
ATOM 1547 C CA . LYS A 1 197 ? 31.298 -4.934 -0.799 1.00 90.06 197 LYS A CA 1
ATOM 1548 C C . LYS A 1 197 ? 32.451 -4.922 -1.792 1.00 90.06 197 LYS A C 1
ATOM 1550 O O . LYS A 1 197 ? 32.926 -5.981 -2.207 1.00 90.06 197 LYS A O 1
ATOM 1555 N N . GLY A 1 198 ? 32.870 -3.723 -2.199 1.00 87.12 198 GLY A N 1
ATOM 1556 C CA . GLY A 1 198 ? 33.721 -3.556 -3.380 1.00 87.12 198 GLY A CA 1
ATOM 1557 C C . GLY A 1 198 ? 33.000 -4.083 -4.624 1.00 87.12 198 GLY A C 1
ATOM 1558 O O . GLY A 1 198 ? 31.818 -3.809 -4.810 1.00 87.12 198 GLY A O 1
ATOM 1559 N N . ASP A 1 199 ? 33.675 -4.914 -5.418 1.00 82.62 199 ASP A N 1
ATOM 1560 C CA . ASP A 1 199 ? 33.103 -5.516 -6.635 1.00 82.62 199 ASP A CA 1
ATOM 1561 C C . ASP A 1 199 ? 32.275 -6.787 -6.375 1.00 82.62 199 ASP A C 1
ATOM 1563 O O . ASP A 1 199 ? 31.832 -7.455 -7.310 1.00 82.62 199 ASP A O 1
ATOM 1567 N N . LYS A 1 200 ? 32.090 -7.176 -5.107 1.00 91.25 200 LYS A N 1
ATOM 1568 C CA . LYS A 1 200 ? 31.390 -8.410 -4.745 1.00 91.25 200 LYS A CA 1
ATOM 1569 C C . LYS A 1 200 ? 29.943 -8.127 -4.352 1.00 91.25 200 LYS A C 1
ATOM 1571 O O . LYS A 1 200 ? 29.690 -7.453 -3.352 1.00 91.25 200 LYS A O 1
ATOM 1576 N N . ASP A 1 201 ? 29.011 -8.720 -5.092 1.00 93.81 201 ASP A N 1
ATOM 1577 C CA . ASP A 1 201 ? 27.596 -8.744 -4.722 1.00 93.81 201 ASP A CA 1
ATOM 1578 C C . ASP A 1 201 ? 27.351 -9.575 -3.450 1.00 93.81 201 ASP A C 1
ATOM 1580 O O . ASP A 1 201 ? 28.023 -10.583 -3.188 1.00 93.81 201 ASP A O 1
ATOM 1584 N N . SER A 1 202 ? 26.337 -9.176 -2.681 1.00 96.81 202 SER A N 1
ATOM 1585 C CA . SER A 1 202 ? 25.786 -9.998 -1.603 1.00 96.81 202 SER A CA 1
ATOM 1586 C C . SER A 1 202 ? 25.133 -11.273 -2.162 1.00 96.81 202 SER A C 1
ATOM 1588 O O . SER A 1 202 ? 24.780 -11.364 -3.339 1.00 96.81 202 SER A O 1
ATOM 1590 N N . GLU A 1 203 ? 24.942 -12.290 -1.320 1.00 96.88 203 GLU A N 1
ATOM 1591 C CA . GLU A 1 203 ? 24.175 -13.482 -1.712 1.00 96.88 203 GLU A CA 1
ATOM 1592 C C . GLU A 1 203 ? 22.672 -13.182 -1.867 1.00 96.88 203 GLU A C 1
ATOM 1594 O O . GLU A 1 203 ? 21.968 -13.933 -2.537 1.00 96.88 203 GLU A O 1
ATOM 1599 N N . PHE A 1 204 ? 22.197 -12.072 -1.287 1.00 98.31 204 PHE A N 1
ATOM 1600 C CA . PHE A 1 204 ? 20.777 -11.715 -1.228 1.00 98.31 204 PHE A CA 1
ATOM 1601 C C . PHE A 1 204 ? 20.314 -10.802 -2.361 1.00 98.31 204 PHE A C 1
ATOM 1603 O O . PHE A 1 204 ? 19.116 -10.750 -2.624 1.00 98.31 204 PHE A O 1
ATOM 1610 N N . THR A 1 205 ? 21.221 -10.071 -3.014 1.00 98.88 205 THR A N 1
ATOM 1611 C CA . THR A 1 205 ? 20.848 -8.946 -3.885 1.00 98.88 205 THR A CA 1
ATOM 1612 C C . THR A 1 205 ? 21.644 -8.875 -5.180 1.00 98.88 205 THR A C 1
ATOM 1614 O O . THR A 1 205 ? 22.809 -9.266 -5.249 1.00 98.88 205 THR A O 1
ATOM 1617 N N . ARG A 1 206 ? 21.023 -8.322 -6.224 1.00 98.81 206 ARG A N 1
ATOM 1618 C CA . ARG A 1 206 ? 21.689 -7.897 -7.465 1.00 98.81 206 ARG A CA 1
ATOM 1619 C C . ARG A 1 206 ? 21.206 -6.505 -7.844 1.00 98.81 206 ARG A C 1
ATOM 1621 O O . ARG A 1 206 ? 20.020 -6.219 -7.735 1.00 98.81 206 ARG A O 1
ATOM 1628 N N . TYR A 1 207 ? 22.122 -5.662 -8.308 1.00 98.75 207 TYR A N 1
ATOM 1629 C CA . TYR A 1 207 ? 21.846 -4.272 -8.675 1.00 98.75 207 TYR A CA 1
ATOM 1630 C C . TYR A 1 207 ? 21.912 -4.120 -10.193 1.00 98.75 207 TYR A C 1
ATOM 1632 O O . TYR A 1 207 ? 23.003 -4.164 -10.764 1.00 98.75 207 TYR A O 1
ATOM 1640 N N . ILE A 1 208 ? 20.755 -3.968 -10.837 1.00 98.81 208 ILE A N 1
ATOM 1641 C CA . ILE A 1 208 ? 20.617 -3.864 -12.294 1.00 98.81 208 ILE A CA 1
ATOM 1642 C C . ILE A 1 208 ? 20.547 -2.379 -12.669 1.00 98.81 208 ILE A C 1
ATOM 1644 O O . ILE A 1 208 ? 19.563 -1.734 -12.310 1.00 98.81 208 ILE A O 1
ATOM 1648 N N . PRO A 1 209 ? 21.542 -1.814 -13.381 1.00 98.81 209 PRO A N 1
ATOM 1649 C CA . PRO A 1 209 ? 21.544 -0.389 -13.697 1.00 98.81 209 PRO A CA 1
ATOM 1650 C C . PRO A 1 209 ? 20.360 0.029 -14.583 1.00 98.81 209 PRO A C 1
ATOM 1652 O O . PRO A 1 209 ? 20.145 -0.563 -15.646 1.00 98.81 209 PRO A O 1
ATOM 1655 N N . VAL A 1 210 ? 19.630 1.073 -14.178 1.00 98.88 210 VAL A N 1
ATOM 1656 C CA . VAL A 1 210 ? 18.414 1.574 -14.850 1.00 98.88 210 VAL A CA 1
ATOM 1657 C C . VAL A 1 210 ? 18.414 3.113 -14.886 1.00 98.88 210 VAL A C 1
ATOM 1659 O O . VAL A 1 210 ? 18.639 3.740 -13.850 1.00 98.88 210 VAL A O 1
ATOM 1662 N N . PRO A 1 211 ? 18.183 3.742 -16.054 1.00 98.56 211 PRO A N 1
ATOM 1663 C CA . PRO A 1 211 ? 18.051 5.193 -16.176 1.00 98.56 211 PRO A CA 1
ATOM 1664 C C . PRO A 1 211 ? 16.609 5.654 -15.888 1.00 98.56 211 PRO A C 1
ATOM 1666 O O . PRO A 1 211 ? 15.657 4.958 -16.215 1.00 98.56 211 PRO A O 1
ATOM 1669 N N . LYS A 1 212 ? 16.362 6.844 -15.346 1.00 98.31 212 LYS A N 1
ATOM 1670 C CA . LYS A 1 212 ? 17.232 7.662 -14.498 1.00 98.31 212 LYS A CA 1
ATOM 1671 C C . LYS A 1 212 ? 16.356 8.181 -13.362 1.00 98.31 212 LYS A C 1
ATOM 1673 O O . LYS A 1 212 ? 15.299 8.758 -13.618 1.00 98.31 212 LYS A O 1
ATOM 1678 N N . ASN A 1 213 ? 16.768 7.956 -12.121 1.00 98.75 213 ASN A N 1
ATOM 1679 C CA . ASN A 1 213 ? 15.920 8.117 -10.951 1.00 98.75 213 ASN A CA 1
ATOM 1680 C C . ASN A 1 213 ? 14.594 7.334 -11.075 1.00 98.75 213 ASN A C 1
ATOM 1682 O O . ASN A 1 213 ? 13.530 7.930 -10.867 1.00 98.75 213 ASN A O 1
ATOM 1686 N N . PRO A 1 214 ? 14.628 6.044 -11.473 1.00 98.88 214 PRO A N 1
ATOM 1687 C CA . PRO A 1 214 ? 13.430 5.286 -11.801 1.00 98.88 214 PRO A CA 1
ATOM 1688 C C . PRO A 1 214 ? 12.438 5.250 -10.636 1.00 98.88 214 PRO A C 1
ATOM 1690 O O . PRO A 1 214 ? 12.842 5.222 -9.475 1.00 98.88 214 PRO A O 1
ATOM 1693 N N . HIS A 1 215 ? 11.148 5.251 -10.970 1.00 98.94 215 HIS A N 1
ATOM 1694 C CA . HIS A 1 215 ? 10.050 5.337 -10.006 1.00 98.94 215 HIS A CA 1
ATOM 1695 C C . HIS A 1 215 ? 9.289 4.015 -9.889 1.00 98.94 215 HIS A C 1
ATOM 1697 O O . HIS A 1 215 ? 9.711 3.144 -9.138 1.00 98.94 215 HIS A O 1
ATOM 1703 N N . GLY A 1 216 ? 8.224 3.802 -10.667 1.00 98.69 216 GLY A N 1
ATOM 1704 C CA . GLY A 1 216 ? 7.424 2.582 -10.596 1.00 98.69 216 GLY A CA 1
ATOM 1705 C C . GLY A 1 216 ? 8.226 1.323 -10.936 1.00 98.69 216 GLY A C 1
ATOM 1706 O O . GLY A 1 216 ? 9.069 1.340 -11.839 1.00 98.69 216 GLY A O 1
ATOM 1707 N N . CYS A 1 217 ? 7.916 0.221 -10.251 1.00 98.94 217 CYS A N 1
ATOM 1708 C CA . CYS A 1 217 ? 8.436 -1.121 -10.507 1.00 98.94 217 CYS A CA 1
ATOM 1709 C C . CYS A 1 217 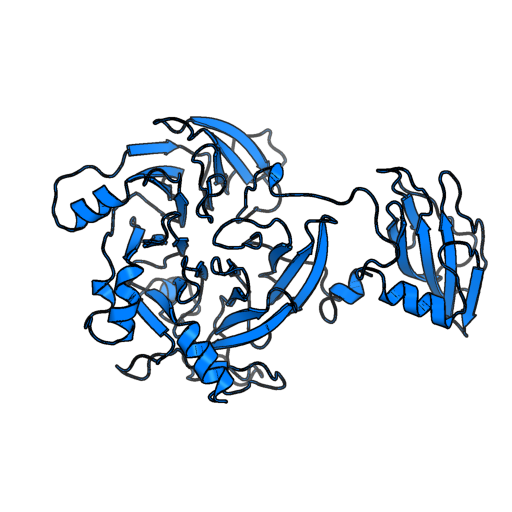? 7.242 -2.073 -10.609 1.00 98.94 217 CYS A C 1
ATOM 1711 O O . CYS A 1 217 ? 6.510 -2.229 -9.636 1.00 98.94 217 CYS A O 1
ATOM 1713 N N . ASN A 1 218 ? 6.993 -2.651 -11.785 1.00 98.94 218 ASN A N 1
ATOM 1714 C CA . ASN A 1 218 ? 5.736 -3.344 -12.070 1.00 98.94 218 ASN A CA 1
ATOM 1715 C C . ASN A 1 218 ? 5.979 -4.711 -12.711 1.00 98.94 218 ASN A C 1
ATOM 1717 O O . ASN A 1 218 ? 6.695 -4.816 -13.706 1.00 98.94 218 ASN A O 1
ATOM 1721 N N . THR A 1 219 ? 5.352 -5.755 -12.180 1.00 98.94 219 THR A N 1
ATOM 1722 C CA . THR A 1 219 ? 5.472 -7.125 -12.699 1.00 98.94 219 THR A CA 1
ATOM 1723 C C . THR A 1 219 ? 4.397 -7.400 -13.736 1.00 98.94 219 THR A C 1
ATOM 1725 O O . THR A 1 219 ? 3.211 -7.284 -13.422 1.00 98.94 219 THR A O 1
ATOM 1728 N N . SER A 1 220 ? 4.785 -7.808 -14.947 1.00 98.94 220 SER A N 1
ATOM 1729 C CA . SER A 1 220 ? 3.829 -8.197 -15.988 1.00 98.94 220 SER A CA 1
ATOM 1730 C C . SER A 1 220 ? 2.931 -9.344 -15.512 1.00 98.94 220 SER A C 1
ATOM 1732 O O . SER A 1 220 ? 3.379 -10.242 -14.797 1.00 98.94 220 SER A O 1
ATOM 1734 N N . SER A 1 221 ? 1.654 -9.343 -15.906 1.00 98.75 221 SER A N 1
ATOM 1735 C CA . SER A 1 221 ? 0.679 -10.348 -15.445 1.00 98.75 221 SER A CA 1
ATOM 1736 C C . SER A 1 221 ? 0.976 -11.781 -15.911 1.00 98.75 221 SER A C 1
ATOM 1738 O O . SER A 1 221 ? 0.463 -12.735 -15.333 1.00 98.75 221 SER A O 1
ATOM 1740 N N . ASP A 1 222 ? 1.834 -11.950 -16.923 1.00 98.75 222 ASP A N 1
ATOM 1741 C CA . ASP A 1 222 ? 2.362 -13.248 -17.360 1.00 98.75 222 ASP A CA 1
ATOM 1742 C C . ASP A 1 222 ? 3.630 -13.689 -16.601 1.00 98.75 222 ASP A C 1
ATOM 1744 O O . ASP A 1 222 ? 4.200 -14.737 -16.903 1.00 98.75 222 ASP A O 1
ATOM 1748 N N . GLY A 1 223 ? 4.083 -12.888 -15.631 1.00 98.75 223 GLY A N 1
ATOM 1749 C CA . GLY A 1 223 ? 5.209 -13.178 -14.747 1.00 98.75 223 GLY A CA 1
ATOM 1750 C C . GLY A 1 223 ? 6.582 -13.174 -15.411 1.00 98.75 223 GLY A C 1
ATOM 1751 O O . GLY A 1 223 ? 7.542 -13.651 -14.807 1.00 98.75 223 GLY A O 1
ATOM 1752 N N . LYS A 1 224 ? 6.703 -12.661 -16.640 1.00 98.94 224 LYS A N 1
ATOM 1753 C CA . LYS A 1 224 ? 7.973 -12.669 -17.380 1.00 98.94 224 LYS A CA 1
ATOM 1754 C C . LYS A 1 224 ? 8.880 -11.495 -17.057 1.00 98.94 224 LYS A C 1
ATOM 1756 O O . LYS A 1 224 ? 10.100 -11.651 -17.135 1.00 98.94 224 LYS A O 1
ATOM 1761 N N . TYR A 1 225 ? 8.310 -10.333 -16.746 1.00 98.94 225 TYR A N 1
ATOM 1762 C CA . TYR A 1 225 ? 9.069 -9.092 -16.677 1.00 98.94 225 TYR A CA 1
ATOM 1763 C C . TYR A 1 225 ? 8.801 -8.319 -15.392 1.00 98.94 225 TYR A C 1
ATOM 1765 O O . TYR A 1 225 ? 7.648 -8.124 -15.018 1.00 98.94 225 TYR A O 1
ATOM 1773 N N . PHE A 1 226 ? 9.864 -7.797 -14.783 1.00 98.94 226 PHE A N 1
ATOM 1774 C CA . PHE A 1 226 ? 9.764 -6.571 -13.994 1.00 98.94 226 PHE A CA 1
ATOM 1775 C C . PHE A 1 226 ? 10.020 -5.386 -14.928 1.00 98.94 226 PHE A C 1
ATOM 1777 O O . PHE A 1 226 ? 10.983 -5.397 -15.695 1.00 98.94 226 PHE A O 1
ATOM 1784 N N . ILE A 1 227 ? 9.174 -4.361 -14.872 1.00 98.94 227 ILE A N 1
ATOM 1785 C CA . ILE A 1 227 ? 9.293 -3.145 -15.680 1.00 98.94 227 ILE A CA 1
ATOM 1786 C C . ILE A 1 227 ? 9.523 -1.962 -14.749 1.00 98.94 227 ILE A C 1
ATOM 1788 O O . ILE A 1 227 ? 8.678 -1.654 -13.911 1.00 98.94 227 ILE A O 1
ATOM 1792 N N . ALA A 1 228 ? 10.676 -1.313 -14.899 1.00 98.94 228 ALA A N 1
ATOM 1793 C CA . ALA A 1 228 ? 11.034 -0.107 -14.166 1.00 98.94 228 ALA A CA 1
ATOM 1794 C C . ALA A 1 228 ? 10.799 1.136 -15.028 1.00 98.94 228 ALA A C 1
ATOM 1796 O O . ALA A 1 228 ? 11.191 1.168 -16.195 1.00 98.94 228 ALA A O 1
ATOM 1797 N N . ASN A 1 229 ? 10.163 2.153 -14.453 1.00 98.94 229 ASN A N 1
ATOM 1798 C CA . ASN A 1 229 ? 9.742 3.355 -15.168 1.00 98.94 229 ASN A CA 1
ATOM 1799 C C . ASN A 1 229 ? 10.786 4.455 -14.986 1.00 98.94 229 ASN A C 1
ATOM 1801 O O . ASN A 1 229 ? 11.108 4.822 -13.857 1.00 98.94 229 ASN A O 1
ATOM 1805 N N . GLY A 1 230 ? 11.332 4.964 -16.089 1.00 98.75 230 GLY A N 1
ATOM 1806 C CA . GLY A 1 230 ? 12.583 5.711 -16.089 1.00 98.75 230 GLY A CA 1
ATOM 1807 C C . GLY A 1 230 ? 12.527 7.140 -15.562 1.00 98.75 230 GLY A C 1
ATOM 1808 O O . GLY A 1 230 ? 13.587 7.749 -15.495 1.00 98.75 230 GLY A O 1
ATOM 1809 N N . LYS A 1 231 ? 11.356 7.676 -15.189 1.00 98.75 231 LYS A N 1
ATOM 1810 C CA . LYS A 1 231 ? 11.122 9.037 -14.672 1.00 98.75 231 LYS A CA 1
ATOM 1811 C C . LYS A 1 231 ? 11.838 10.125 -15.475 1.00 98.75 231 LYS A C 1
ATOM 1813 O O . LYS A 1 231 ? 11.261 10.683 -16.402 1.00 98.75 231 LYS A O 1
ATOM 1818 N N . LEU A 1 232 ? 13.081 10.450 -15.116 1.00 98.69 232 LEU A N 1
ATOM 1819 C CA . LEU A 1 232 ? 13.874 11.471 -15.802 1.00 98.69 232 LEU A CA 1
ATOM 1820 C C . LEU A 1 232 ? 14.387 10.991 -17.162 1.00 98.69 232 LEU A C 1
ATOM 1822 O O . LEU A 1 232 ? 14.602 11.801 -18.061 1.00 98.69 232 LEU A O 1
ATOM 1826 N N . SER A 1 233 ? 14.573 9.682 -17.319 1.00 98.81 233 SER A N 1
ATOM 1827 C CA . SER A 1 233 ? 14.763 9.059 -18.623 1.00 98.81 233 SER A CA 1
ATOM 1828 C C . SER A 1 233 ? 13.405 8.851 -19.296 1.00 98.81 233 SER A C 1
ATOM 1830 O O . SER A 1 233 ? 12.491 8.340 -18.647 1.00 98.81 233 SER A O 1
ATOM 1832 N N . PRO A 1 234 ? 13.260 9.151 -20.599 1.00 98.88 234 PRO A N 1
ATOM 1833 C CA . PRO A 1 234 ? 12.007 8.967 -21.329 1.00 98.88 234 PRO A CA 1
ATOM 1834 C C . PRO A 1 234 ? 11.718 7.494 -21.688 1.00 98.88 234 PRO A C 1
ATOM 1836 O O . PRO A 1 234 ? 11.075 7.205 -22.699 1.00 98.88 234 PRO A O 1
ATOM 1839 N N . THR A 1 235 ? 12.215 6.547 -20.888 1.00 98.94 235 THR A N 1
ATOM 1840 C CA . THR A 1 235 ? 12.196 5.106 -21.168 1.00 98.94 235 THR A CA 1
ATOM 1841 C C . THR A 1 235 ? 11.531 4.297 -20.055 1.00 98.94 235 THR A C 1
ATOM 1843 O O . THR A 1 235 ? 11.315 4.776 -18.942 1.00 98.94 235 THR A O 1
ATOM 1846 N N . CYS A 1 236 ? 11.206 3.043 -20.356 1.00 98.94 236 CYS A N 1
ATOM 1847 C CA . CYS A 1 236 ? 11.052 1.992 -19.349 1.00 98.94 236 CYS A CA 1
ATOM 1848 C C . CYS A 1 236 ? 12.124 0.926 -19.572 1.00 98.94 236 CYS A C 1
ATOM 1850 O O . CYS A 1 236 ? 12.497 0.684 -20.714 1.00 98.94 236 CYS A O 1
ATOM 1852 N N . SER A 1 237 ? 12.566 0.243 -18.519 1.00 98.94 237 SER A N 1
ATOM 1853 C CA . SER A 1 237 ? 13.534 -0.859 -18.595 1.00 98.94 237 SER A CA 1
ATOM 1854 C C . SER A 1 237 ? 12.862 -2.181 -18.218 1.00 98.94 237 SER A C 1
ATOM 1856 O O . SER A 1 237 ? 12.286 -2.304 -17.138 1.00 98.94 237 SER A O 1
ATOM 1858 N N . MET A 1 238 ? 12.934 -3.176 -19.103 1.00 98.94 238 MET A N 1
ATOM 1859 C CA . MET A 1 238 ? 12.311 -4.494 -18.944 1.00 98.94 238 MET A CA 1
ATOM 1860 C C . MET A 1 238 ? 13.346 -5.534 -18.506 1.00 98.94 238 MET A C 1
ATOM 1862 O O . MET A 1 238 ? 14.211 -5.923 -19.294 1.00 98.94 238 MET A O 1
ATOM 1866 N N . ILE A 1 239 ? 13.233 -6.009 -17.268 1.00 98.94 239 ILE A N 1
ATOM 1867 C CA . ILE A 1 239 ? 14.067 -7.060 -16.672 1.00 98.94 239 ILE A CA 1
ATOM 1868 C C . ILE A 1 239 ? 13.393 -8.414 -16.884 1.00 98.94 239 ILE A C 1
ATOM 1870 O O . ILE A 1 239 ? 12.265 -8.611 -16.437 1.00 98.94 239 ILE A O 1
ATOM 1874 N N . ALA A 1 240 ? 14.083 -9.358 -17.520 1.00 98.94 240 ALA A N 1
ATOM 1875 C CA . ALA A 1 240 ? 13.595 -10.721 -17.702 1.00 98.94 240 ALA A CA 1
ATOM 1876 C C . ALA A 1 240 ? 13.765 -11.553 -16.418 1.00 98.94 240 ALA A C 1
ATOM 1878 O O . ALA A 1 240 ? 14.883 -11.832 -15.978 1.00 98.94 240 ALA A O 1
ATOM 1879 N N . ILE A 1 241 ? 12.642 -11.949 -15.813 1.00 98.94 241 ILE A N 1
ATOM 1880 C CA . ILE A 1 241 ? 12.605 -12.673 -14.533 1.00 98.94 241 ILE A CA 1
ATOM 1881 C C . ILE A 1 241 ? 13.233 -14.068 -14.667 1.00 98.94 241 ILE A C 1
ATOM 1883 O O . ILE A 1 241 ? 13.927 -14.530 -13.761 1.00 98.94 241 ILE A O 1
ATOM 1887 N N . ASP A 1 242 ? 13.060 -14.719 -15.818 1.00 98.81 242 ASP A N 1
ATOM 1888 C CA . ASP A 1 242 ? 13.628 -16.040 -16.117 1.00 98.81 242 ASP A CA 1
ATOM 1889 C C . ASP A 1 242 ? 15.168 -16.058 -16.151 1.00 98.81 242 ASP A C 1
ATOM 1891 O O . ASP A 1 242 ? 15.773 -17.110 -15.938 1.00 98.81 242 ASP A O 1
ATOM 1895 N N . MET A 1 243 ? 15.811 -14.902 -16.342 1.00 98.88 243 MET A N 1
ATOM 1896 C CA . MET A 1 243 ? 17.270 -14.752 -16.340 1.00 98.88 243 MET A CA 1
ATOM 1897 C C . MET A 1 243 ? 17.853 -14.483 -14.943 1.00 98.88 243 MET A C 1
ATOM 1899 O O . MET A 1 243 ? 19.062 -14.632 -14.738 1.00 98.88 243 MET A O 1
ATOM 1903 N N . LEU A 1 244 ? 17.022 -14.131 -13.953 1.00 98.88 244 LEU A N 1
ATOM 1904 C CA . LEU A 1 244 ? 17.480 -13.833 -12.591 1.00 98.88 244 LEU A CA 1
ATOM 1905 C C . LEU A 1 244 ? 18.190 -15.017 -11.910 1.00 98.88 244 LEU A C 1
ATOM 1907 O O . LEU A 1 244 ? 19.239 -14.788 -11.307 1.00 98.88 244 LEU A O 1
ATOM 1911 N N . PRO A 1 245 ? 17.737 -16.286 -12.017 1.00 98.81 245 PRO A N 1
ATOM 1912 C CA . PRO A 1 245 ? 18.481 -17.418 -11.465 1.00 98.81 245 PRO A CA 1
ATOM 1913 C C . PRO A 1 245 ? 19.935 -17.488 -11.948 1.00 98.81 245 PRO A C 1
ATOM 1915 O O . PRO A 1 245 ? 20.830 -17.771 -11.151 1.00 98.81 245 PRO A O 1
ATOM 1918 N N . ASP A 1 246 ? 20.175 -17.203 -13.228 1.00 98.75 246 ASP A N 1
ATOM 1919 C CA . ASP A 1 246 ? 21.507 -17.234 -13.828 1.00 98.75 246 ASP A CA 1
ATOM 1920 C C . ASP A 1 246 ? 22.348 -16.013 -13.429 1.00 98.75 246 ASP A C 1
ATOM 1922 O O . ASP A 1 246 ? 23.547 -16.163 -13.176 1.00 98.75 246 ASP A O 1
ATOM 1926 N N . LEU A 1 247 ? 21.727 -14.838 -13.271 1.00 98.69 247 LEU A N 1
ATOM 1927 C CA . LEU A 1 247 ? 22.378 -13.653 -12.702 1.00 98.69 247 LEU A CA 1
ATOM 1928 C C . LEU A 1 247 ? 22.844 -13.900 -11.258 1.00 98.69 247 LEU A C 1
ATOM 1930 O O . LEU A 1 247 ? 23.995 -13.636 -10.903 1.00 98.69 247 LEU A O 1
ATOM 1934 N N . PHE A 1 248 ? 21.977 -14.459 -10.412 1.00 98.56 248 PHE A N 1
ATOM 1935 C CA . PHE A 1 248 ? 22.331 -14.782 -9.028 1.00 98.56 248 PHE A CA 1
ATOM 1936 C C . PHE A 1 248 ? 23.377 -15.902 -8.941 1.00 98.56 248 PHE A C 1
ATOM 1938 O O . PHE A 1 248 ? 24.247 -15.858 -8.072 1.00 98.56 248 PHE A O 1
ATOM 1945 N N . ALA A 1 249 ? 23.369 -16.854 -9.877 1.00 98.00 249 ALA A N 1
ATOM 1946 C CA . ALA A 1 249 ? 24.388 -17.899 -9.980 1.00 98.00 249 ALA A CA 1
ATOM 1947 C C . ALA A 1 249 ? 25.733 -17.418 -10.568 1.00 98.00 249 ALA A C 1
ATOM 1949 O O . ALA A 1 249 ? 26.659 -18.222 -10.677 1.00 98.00 249 ALA A O 1
ATOM 1950 N N . GLY A 1 250 ? 25.853 -16.144 -10.966 1.00 96.62 250 GLY A N 1
ATOM 1951 C CA . GLY A 1 250 ? 27.072 -15.584 -11.561 1.00 96.62 250 GLY A CA 1
ATOM 1952 C C . GLY A 1 250 ? 27.370 -16.096 -12.974 1.00 96.62 250 GLY A C 1
ATOM 1953 O O . GLY A 1 250 ? 28.515 -16.047 -13.419 1.00 96.62 250 GLY A O 1
ATOM 1954 N N . LYS A 1 251 ? 26.361 -16.626 -13.679 1.00 98.25 251 LYS A N 1
ATOM 1955 C CA . LYS A 1 251 ? 26.496 -17.073 -15.075 1.00 98.25 251 LYS A CA 1
ATOM 1956 C C . LYS A 1 251 ? 26.380 -15.918 -16.070 1.00 98.25 251 LYS A C 1
ATOM 1958 O O . LYS A 1 251 ? 26.924 -16.015 -17.167 1.00 98.25 251 LYS A O 1
ATOM 1963 N N . LEU A 1 252 ? 25.695 -14.844 -15.680 1.00 97.75 252 LEU A N 1
ATOM 1964 C CA . LEU A 1 252 ? 25.694 -13.560 -16.380 1.00 97.75 252 LEU A CA 1
ATOM 1965 C C . LEU A 1 252 ? 26.718 -12.645 -15.710 1.00 97.75 252 LEU A C 1
ATOM 1967 O O . LEU A 1 252 ? 26.752 -12.559 -14.482 1.00 97.75 252 LEU A O 1
ATOM 1971 N N . LYS A 1 253 ? 27.588 -12.021 -16.510 1.00 93.56 253 LYS A N 1
ATOM 1972 C CA . LYS A 1 253 ? 28.706 -11.215 -15.993 1.00 93.56 253 LYS A CA 1
ATOM 1973 C C . LYS A 1 253 ? 28.301 -9.772 -15.745 1.00 93.56 253 LYS A C 1
ATOM 1975 O O . LYS A 1 253 ? 28.816 -9.165 -14.812 1.00 93.56 253 LYS A O 1
ATOM 1980 N N . ASP A 1 254 ? 27.420 -9.236 -16.583 1.00 97.56 254 ASP A N 1
ATOM 1981 C CA . ASP A 1 254 ? 26.892 -7.890 -16.430 1.00 97.56 254 ASP A CA 1
ATOM 1982 C C . ASP A 1 254 ? 25.439 -7.986 -15.941 1.00 97.56 254 ASP A C 1
ATOM 1984 O O . ASP A 1 254 ? 24.614 -8.622 -16.600 1.00 97.56 254 ASP A O 1
ATOM 1988 N N . PRO A 1 255 ? 25.069 -7.359 -14.810 1.00 98.06 255 PRO A N 1
ATOM 1989 C CA . PRO A 1 255 ? 23.673 -7.256 -14.404 1.00 98.06 255 PRO A CA 1
ATOM 1990 C C . PRO A 1 255 ? 22.765 -6.640 -15.472 1.00 98.06 255 PRO A C 1
ATOM 1992 O O . PRO A 1 255 ? 21.569 -6.892 -15.445 1.00 98.06 255 PRO A O 1
ATOM 1995 N N . ARG A 1 256 ? 23.285 -5.863 -16.430 1.00 98.50 256 ARG A N 1
ATOM 1996 C CA . ARG A 1 256 ? 22.509 -5.377 -17.580 1.00 98.50 256 ARG A CA 1
ATOM 1997 C C . ARG A 1 256 ? 22.090 -6.476 -18.551 1.00 98.50 256 ARG A C 1
ATOM 1999 O O . ARG A 1 256 ? 21.141 -6.243 -19.291 1.00 98.50 256 ARG A O 1
ATOM 2006 N N . ASP A 1 257 ? 22.718 -7.653 -18.534 1.00 98.69 257 ASP A N 1
ATOM 2007 C CA . ASP A 1 257 ? 22.388 -8.760 -19.442 1.00 98.69 257 ASP A CA 1
ATOM 2008 C C . ASP A 1 257 ? 20.937 -9.250 -19.275 1.00 98.69 257 ASP A C 1
ATOM 2010 O O . ASP A 1 257 ? 20.382 -9.844 -20.197 1.00 98.69 257 ASP A O 1
ATOM 2014 N N . VAL A 1 258 ? 20.295 -8.993 -18.125 1.00 98.88 258 VAL A N 1
ATOM 2015 C CA . VAL A 1 258 ? 18.874 -9.332 -17.904 1.00 98.88 258 VAL A CA 1
ATOM 2016 C C . VAL A 1 258 ? 17.901 -8.284 -18.457 1.00 98.88 258 VAL A C 1
ATOM 2018 O O . VAL A 1 258 ? 16.691 -8.516 -18.446 1.00 98.88 258 VAL A O 1
ATOM 2021 N N . ILE A 1 259 ? 18.391 -7.134 -18.935 1.00 98.88 259 ILE A N 1
ATOM 2022 C CA . ILE A 1 259 ? 17.565 -6.123 -19.601 1.00 98.88 259 ILE A CA 1
ATOM 2023 C C . ILE A 1 259 ? 17.307 -6.576 -21.034 1.00 98.88 259 ILE A C 1
ATOM 2025 O O . ILE A 1 259 ? 18.212 -6.642 -21.863 1.00 98.88 259 ILE A O 1
ATOM 2029 N N . VAL A 1 260 ? 16.046 -6.879 -21.333 1.00 98.88 260 VAL A N 1
ATOM 2030 C CA . VAL A 1 260 ? 15.628 -7.410 -22.641 1.00 98.88 260 VAL A CA 1
ATOM 2031 C C . VAL A 1 260 ? 14.875 -6.395 -23.493 1.00 98.88 260 VAL A C 1
ATOM 2033 O O . VAL A 1 260 ? 14.619 -6.658 -24.666 1.00 98.88 260 VAL A O 1
ATOM 2036 N N . GLY A 1 261 ? 14.536 -5.243 -22.923 1.00 98.81 261 GLY A N 1
ATOM 2037 C CA . GLY A 1 261 ? 13.903 -4.126 -23.608 1.00 98.81 261 GLY A CA 1
ATOM 2038 C C . GLY A 1 261 ? 14.142 -2.827 -22.851 1.00 98.81 261 GLY A C 1
ATOM 2039 O O . GLY A 1 261 ? 14.127 -2.818 -21.623 1.00 98.81 261 GLY A O 1
ATOM 2040 N N . GLU A 1 262 ? 14.361 -1.737 -23.580 1.00 98.88 262 GLU A N 1
ATOM 2041 C CA . GLU A 1 262 ? 14.458 -0.390 -23.007 1.00 98.88 262 GLU A CA 1
ATOM 2042 C C . GLU A 1 262 ? 13.739 0.625 -23.921 1.00 98.88 262 GLU A C 1
ATOM 2044 O O . GLU A 1 262 ? 14.396 1.466 -24.538 1.00 98.88 262 GLU A O 1
ATOM 2049 N N . PRO A 1 263 ? 12.412 0.471 -24.150 1.00 98.88 263 PRO A N 1
ATOM 2050 C CA . PRO A 1 263 ? 11.668 1.308 -25.090 1.00 98.88 263 PRO A CA 1
ATOM 2051 C C . PRO A 1 263 ? 11.624 2.772 -24.648 1.00 98.88 263 PRO A C 1
ATOM 2053 O O . PRO A 1 263 ? 11.378 3.072 -23.479 1.00 98.88 263 PRO A O 1
ATOM 2056 N N . GLU A 1 264 ? 11.786 3.679 -25.608 1.00 98.94 264 GLU A N 1
ATOM 2057 C CA . GLU A 1 264 ? 11.512 5.105 -25.436 1.00 98.94 264 GLU A CA 1
ATOM 2058 C C . GLU A 1 264 ? 10.014 5.353 -25.630 1.00 98.94 264 GLU A C 1
ATOM 2060 O O . GLU A 1 264 ? 9.418 4.927 -26.620 1.00 98.94 264 GLU A O 1
ATOM 2065 N N . LEU A 1 265 ? 9.387 6.007 -24.656 1.00 98.88 265 LEU A N 1
ATOM 2066 C CA . LEU A 1 265 ? 7.931 6.099 -24.554 1.00 98.88 265 LEU A CA 1
ATOM 2067 C C . LEU A 1 265 ? 7.432 7.549 -24.563 1.00 98.88 265 LEU A C 1
ATOM 2069 O O . LEU A 1 265 ? 6.374 7.833 -25.132 1.00 98.88 265 LEU A O 1
ATOM 2073 N N . GLY A 1 266 ? 8.191 8.474 -23.979 1.00 98.81 266 GLY A N 1
ATOM 2074 C CA . GLY A 1 266 ? 7.838 9.889 -23.843 1.00 98.81 266 GLY A CA 1
ATOM 2075 C C . GLY A 1 266 ? 8.354 10.479 -22.534 1.00 98.81 266 GLY A C 1
ATOM 2076 O O . GLY A 1 266 ? 9.076 9.815 -21.794 1.00 98.81 266 GLY A O 1
ATOM 2077 N N . LEU A 1 267 ? 8.006 11.730 -22.242 1.00 98.88 267 LEU A N 1
ATOM 2078 C CA . LEU A 1 267 ? 8.585 12.475 -21.125 1.00 98.88 267 LEU A CA 1
ATOM 2079 C C . LEU A 1 267 ? 7.895 12.146 -19.790 1.00 98.88 267 LEU A C 1
ATOM 2081 O O . LEU A 1 267 ? 6.680 12.291 -19.632 1.00 98.88 267 LEU A O 1
ATOM 2085 N N . GLY A 1 268 ? 8.698 11.777 -18.791 1.00 98.62 268 GLY A N 1
ATOM 2086 C CA . GLY A 1 268 ? 8.235 11.467 -17.439 1.00 98.62 268 GLY A CA 1
ATOM 2087 C C . GLY A 1 268 ? 7.545 10.108 -17.242 1.00 98.62 268 GLY A C 1
ATOM 2088 O O . GLY A 1 268 ? 6.473 10.121 -16.640 1.00 98.62 268 GLY A O 1
ATOM 2089 N N . PRO A 1 269 ? 8.073 8.952 -17.698 1.00 98.94 269 PRO A N 1
ATOM 2090 C CA . PRO A 1 269 ? 7.471 7.651 -17.405 1.00 98.94 269 PRO A CA 1
ATOM 2091 C C . PRO A 1 269 ? 7.469 7.352 -15.898 1.00 98.94 269 PRO A C 1
ATOM 2093 O O . PRO A 1 269 ? 8.546 7.219 -15.317 1.00 98.94 269 PRO A O 1
ATOM 2096 N N . LEU A 1 270 ? 6.301 7.232 -15.254 1.00 98.88 270 LEU A N 1
ATOM 2097 C CA . LEU A 1 270 ? 6.223 7.020 -13.796 1.00 98.88 270 LEU A CA 1
ATOM 2098 C C . LEU A 1 270 ? 5.754 5.625 -13.387 1.00 98.88 270 LEU A C 1
ATOM 2100 O O . LEU A 1 270 ? 6.349 5.043 -12.483 1.00 98.88 270 LEU A O 1
ATOM 2104 N N . HIS A 1 271 ? 4.724 5.080 -14.028 1.00 98.94 271 HIS A N 1
ATOM 2105 C CA . HIS A 1 271 ? 4.118 3.815 -13.614 1.00 98.94 271 HIS A CA 1
ATOM 2106 C C . HIS A 1 271 ? 3.583 3.027 -14.808 1.00 98.94 271 HIS A C 1
ATOM 2108 O O . HIS A 1 271 ? 3.101 3.627 -15.768 1.00 98.94 271 HIS A O 1
ATOM 2114 N N . THR A 1 272 ? 3.623 1.693 -14.733 1.00 98.94 272 THR A N 1
ATOM 2115 C CA . THR A 1 272 ? 3.155 0.793 -15.797 1.00 98.94 272 THR A CA 1
ATOM 2116 C C . THR A 1 272 ? 2.136 -0.228 -15.281 1.00 98.94 272 THR A C 1
ATOM 2118 O O . THR A 1 272 ? 2.310 -0.815 -14.218 1.00 98.94 272 THR A O 1
ATOM 2121 N N . THR A 1 273 ? 1.082 -0.491 -16.057 1.00 98.94 273 THR A N 1
ATOM 2122 C CA . THR A 1 273 ? 0.085 -1.548 -15.795 1.00 98.94 273 THR A CA 1
ATOM 2123 C C . THR A 1 273 ? -0.203 -2.391 -17.048 1.00 98.94 273 THR A C 1
ATOM 2125 O O . THR A 1 273 ? 0.322 -2.093 -18.122 1.00 98.94 273 THR A O 1
ATOM 2128 N N . PHE A 1 274 ? -1.000 -3.462 -16.932 1.00 98.94 274 PHE A N 1
ATOM 2129 C CA . PHE A 1 274 ? -1.089 -4.542 -17.930 1.00 98.94 274 PHE A CA 1
ATOM 2130 C C . PHE A 1 274 ? -2.525 -4.989 -18.215 1.00 98.94 274 PHE A C 1
ATOM 2132 O O . PHE A 1 274 ? -3.339 -5.093 -17.302 1.00 98.94 274 PHE A O 1
ATOM 2139 N N . ASP A 1 275 ? -2.813 -5.336 -19.474 1.00 98.88 275 ASP A N 1
ATOM 2140 C CA . ASP A 1 275 ? -4.145 -5.795 -19.906 1.00 98.88 275 ASP A CA 1
ATOM 2141 C C . ASP A 1 275 ? -4.314 -7.318 -20.031 1.00 98.88 275 ASP A C 1
ATOM 2143 O O . ASP A 1 275 ? -5.369 -7.774 -20.465 1.00 98.88 275 ASP A O 1
ATOM 2147 N N . GLY A 1 276 ? -3.279 -8.111 -19.735 1.00 98.62 276 GLY A N 1
ATOM 2148 C CA . GLY A 1 276 ? -3.306 -9.568 -19.934 1.00 98.62 276 GLY A CA 1
ATOM 2149 C C . GLY A 1 276 ? -3.233 -10.027 -21.400 1.00 98.62 276 GLY A C 1
ATOM 2150 O O . GLY A 1 276 ? -3.236 -11.224 -21.670 1.00 98.62 276 GLY A O 1
ATOM 2151 N N . ARG A 1 277 ? -3.112 -9.103 -22.363 1.00 98.81 277 ARG A N 1
ATOM 2152 C CA . ARG A 1 277 ? -3.003 -9.384 -23.810 1.00 98.81 277 ARG A CA 1
ATOM 2153 C C . ARG A 1 277 ? -1.608 -9.083 -24.366 1.00 98.81 277 ARG A C 1
ATOM 2155 O O . ARG A 1 277 ? -1.414 -9.040 -25.579 1.00 98.81 277 ARG A O 1
ATOM 2162 N N . GLY A 1 278 ? -0.638 -8.858 -23.480 1.00 98.69 278 GLY A N 1
ATOM 2163 C CA . GLY A 1 278 ? 0.751 -8.544 -23.823 1.00 98.69 278 GLY A CA 1
ATOM 2164 C C . GLY A 1 278 ? 1.042 -7.053 -24.024 1.00 98.69 278 GLY A C 1
ATOM 2165 O O . GLY A 1 278 ? 2.173 -6.715 -24.387 1.00 98.69 278 GLY A O 1
ATOM 2166 N N . ASN A 1 279 ? 0.070 -6.163 -23.781 1.00 98.94 279 ASN A N 1
ATOM 2167 C CA . ASN A 1 279 ? 0.319 -4.724 -23.791 1.00 98.94 279 ASN A CA 1
ATOM 2168 C C . ASN A 1 279 ? 0.539 -4.186 -22.378 1.00 98.94 279 ASN A C 1
ATOM 2170 O O . ASN A 1 279 ? -0.059 -4.647 -21.402 1.00 98.94 279 ASN A O 1
ATOM 2174 N N . ALA A 1 280 ? 1.373 -3.161 -22.319 1.00 98.94 280 ALA A N 1
ATOM 2175 C CA . ALA A 1 280 ? 1.629 -2.336 -21.162 1.00 98.94 280 ALA A CA 1
ATOM 2176 C C . ALA A 1 280 ? 1.073 -0.922 -21.395 1.00 98.94 280 ALA A C 1
ATOM 2178 O O . ALA A 1 280 ? 0.978 -0.449 -22.533 1.00 98.94 280 ALA A O 1
ATOM 2179 N N . TYR A 1 281 ? 0.689 -0.268 -20.303 1.00 98.94 281 TYR A N 1
ATOM 2180 C CA . TYR A 1 281 ? 0.130 1.082 -20.271 1.00 98.94 281 TYR A CA 1
ATOM 2181 C C . TYR A 1 281 ? 0.957 1.890 -19.287 1.00 98.94 281 TYR A C 1
ATOM 2183 O O . TYR A 1 281 ? 0.950 1.577 -18.098 1.00 98.94 281 TYR A O 1
ATOM 2191 N N . THR A 1 282 ? 1.673 2.896 -19.780 1.00 99.00 282 THR A N 1
ATOM 2192 C CA . THR A 1 282 ? 2.608 3.683 -18.970 1.00 99.00 282 THR A CA 1
ATOM 2193 C C . THR A 1 282 ? 2.144 5.128 -18.865 1.00 99.00 282 THR A C 1
ATOM 2195 O O . THR A 1 282 ? 1.742 5.724 -19.865 1.00 99.00 282 THR A O 1
ATOM 2198 N N . THR A 1 283 ? 2.203 5.702 -17.666 1.00 98.94 283 THR A N 1
ATOM 2199 C CA . THR A 1 283 ? 1.954 7.132 -17.452 1.00 98.94 283 THR A CA 1
ATOM 2200 C C . THR A 1 283 ? 3.154 7.953 -17.878 1.00 98.94 283 THR A C 1
ATOM 2202 O O . THR A 1 283 ? 4.280 7.623 -17.531 1.00 98.94 283 THR A O 1
ATOM 2205 N N . LEU A 1 284 ? 2.913 9.038 -18.604 1.00 98.94 284 LEU A N 1
ATOM 2206 C CA . LEU A 1 284 ? 3.899 10.043 -18.977 1.00 98.94 284 LEU A CA 1
ATOM 2207 C C . LEU A 1 284 ? 3.519 11.346 -18.273 1.00 98.94 284 LEU A C 1
ATOM 2209 O O . LEU A 1 284 ? 2.635 12.074 -18.725 1.00 98.94 284 LEU A O 1
ATOM 2213 N N . PHE A 1 285 ? 4.143 11.616 -17.130 1.00 98.88 285 PHE A N 1
ATOM 2214 C CA . PHE A 1 285 ? 3.794 12.731 -16.252 1.00 98.88 285 PHE A CA 1
ATOM 2215 C C . PHE A 1 285 ? 3.927 14.089 -16.949 1.00 98.88 285 PHE A C 1
ATOM 2217 O O . PHE A 1 285 ? 3.037 14.937 -16.857 1.00 98.88 285 PHE A O 1
ATOM 2224 N N . ILE A 1 286 ? 5.032 14.289 -17.674 1.00 98.81 286 ILE A N 1
ATOM 2225 C CA . ILE A 1 286 ? 5.346 15.568 -18.323 1.00 98.81 286 ILE A CA 1
ATOM 2226 C C . ILE A 1 286 ? 4.503 15.735 -19.586 1.00 98.81 286 ILE A C 1
ATOM 2228 O O . ILE A 1 286 ? 3.874 16.778 -19.751 1.00 98.81 286 ILE A O 1
ATOM 2232 N N . ASP A 1 287 ? 4.430 14.698 -20.426 1.00 98.81 287 ASP A N 1
ATOM 2233 C CA . ASP A 1 287 ? 3.587 14.724 -21.631 1.00 98.81 287 ASP A CA 1
ATOM 2234 C C . ASP A 1 287 ? 2.084 14.749 -21.289 1.00 98.81 287 ASP A C 1
ATOM 2236 O O . ASP A 1 287 ? 1.265 15.074 -22.142 1.00 98.81 287 ASP A O 1
ATOM 2240 N N . SER A 1 288 ? 1.712 14.442 -20.040 1.00 98.88 288 SER A N 1
ATOM 2241 C CA . SER A 1 288 ? 0.328 14.311 -19.572 1.00 98.88 288 SER A CA 1
ATOM 2242 C C . SER A 1 288 ? -0.463 13.268 -20.359 1.00 98.88 288 SER A C 1
ATOM 2244 O O . SER A 1 288 ? -1.585 13.512 -20.801 1.00 98.88 288 SER A O 1
ATOM 2246 N N . GLN A 1 289 ? 0.140 12.096 -20.550 1.00 98.94 289 GLN A N 1
ATOM 2247 C CA . GLN A 1 289 ? -0.395 11.043 -21.409 1.00 98.94 289 GLN A CA 1
ATOM 2248 C C . GLN A 1 289 ? -0.357 9.672 -20.744 1.00 98.94 289 GLN A C 1
ATOM 2250 O O . GLN A 1 289 ? 0.467 9.398 -19.875 1.00 98.94 289 GLN A O 1
ATOM 2255 N N . VAL A 1 290 ? -1.211 8.778 -21.226 1.00 98.94 290 VAL A N 1
ATOM 2256 C CA . VAL A 1 290 ? -1.025 7.332 -21.103 1.00 98.94 290 VAL A CA 1
ATOM 2257 C C . VAL A 1 290 ? -0.558 6.804 -22.451 1.00 98.94 290 VAL A C 1
ATOM 2259 O O . VAL A 1 290 ? -1.185 7.069 -23.476 1.00 98.94 290 VAL A O 1
ATOM 2262 N N . VAL A 1 291 ? 0.528 6.036 -22.467 1.00 98.94 291 VAL A N 1
ATOM 2263 C CA . VAL A 1 291 ? 1.020 5.359 -23.671 1.00 98.94 291 VAL A CA 1
ATOM 2264 C C . VAL A 1 291 ? 0.766 3.860 -23.575 1.00 98.94 291 VAL A C 1
ATOM 2266 O O . VAL A 1 291 ? 1.238 3.196 -22.656 1.00 98.94 291 VAL A O 1
ATOM 2269 N N . LYS A 1 292 ? 0.026 3.321 -24.547 1.00 98.94 292 LYS A N 1
ATOM 2270 C CA . LYS A 1 292 ? -0.161 1.882 -24.762 1.00 98.94 292 LYS A CA 1
ATOM 2271 C C . LYS A 1 292 ? 0.943 1.368 -25.676 1.00 98.94 292 LYS A C 1
ATOM 2273 O O . LYS A 1 292 ? 1.127 1.894 -26.778 1.00 98.94 292 LYS A O 1
ATOM 2278 N N . TRP A 1 293 ? 1.635 0.314 -25.263 1.00 98.94 293 TRP A N 1
ATOM 2279 C CA . TRP A 1 293 ? 2.723 -0.294 -26.027 1.00 98.94 293 TRP A CA 1
ATOM 2280 C C . TRP A 1 293 ? 2.774 -1.816 -25.845 1.00 98.94 293 TRP A C 1
ATOM 2282 O O . TRP A 1 293 ? 2.275 -2.350 -24.860 1.00 98.94 293 TRP A O 1
ATOM 2292 N N . ASN A 1 294 ? 3.344 -2.536 -26.813 1.00 98.94 294 ASN A N 1
ATOM 2293 C CA . ASN A 1 294 ? 3.446 -3.996 -26.774 1.00 98.94 294 ASN A CA 1
ATOM 2294 C C . ASN A 1 294 ? 4.821 -4.454 -26.262 1.00 98.94 294 ASN A C 1
ATOM 2296 O O . ASN A 1 294 ? 5.856 -4.047 -26.794 1.00 98.94 294 ASN A O 1
ATOM 2300 N N . MET A 1 295 ? 4.828 -5.335 -25.259 1.00 98.88 295 MET A N 1
ATOM 2301 C CA . MET A 1 295 ? 6.057 -5.744 -24.568 1.00 98.88 295 MET A CA 1
ATOM 2302 C C . MET A 1 295 ? 7.000 -6.578 -25.451 1.00 98.88 295 MET A C 1
ATOM 2304 O O . MET A 1 295 ? 8.204 -6.326 -25.492 1.00 98.88 295 MET A O 1
ATOM 2308 N N . GLU A 1 296 ? 6.481 -7.554 -26.201 1.00 98.81 296 GLU A N 1
ATOM 2309 C CA . GLU A 1 296 ? 7.326 -8.424 -27.037 1.00 98.81 296 GLU A CA 1
ATOM 2310 C C . GLU A 1 296 ? 7.875 -7.694 -28.268 1.00 98.81 296 GLU A C 1
ATOM 2312 O O . GLU A 1 296 ? 9.001 -7.944 -28.699 1.00 98.81 296 GLU A O 1
ATOM 2317 N N . GLU A 1 297 ? 7.117 -6.756 -28.833 1.00 98.88 297 GLU A N 1
ATOM 2318 C CA . GLU A 1 297 ? 7.631 -5.884 -29.888 1.00 98.88 297 GLU A CA 1
ATOM 2319 C C . GLU A 1 297 ? 8.708 -4.927 -29.372 1.00 98.88 297 GLU A C 1
ATOM 2321 O O . GLU A 1 297 ? 9.702 -4.733 -30.065 1.00 98.88 297 GLU A O 1
ATOM 2326 N N . ALA A 1 298 ? 8.573 -4.383 -28.156 1.00 98.94 298 ALA A N 1
ATOM 2327 C CA . ALA A 1 298 ? 9.625 -3.569 -27.543 1.00 98.94 298 ALA A CA 1
ATOM 2328 C C . ALA A 1 298 ? 10.914 -4.385 -27.341 1.00 98.94 298 ALA A C 1
ATOM 2330 O O . ALA A 1 298 ? 12.008 -3.930 -27.681 1.00 98.94 298 ALA A O 1
ATOM 2331 N N . ARG A 1 299 ? 10.786 -5.638 -26.886 1.00 98.75 299 ARG A N 1
ATOM 2332 C CA . ARG A 1 299 ? 11.901 -6.592 -26.782 1.00 98.75 299 ARG A CA 1
ATOM 2333 C C . ARG A 1 299 ? 12.553 -6.898 -28.136 1.00 98.75 299 ARG A C 1
ATOM 2335 O O . ARG A 1 299 ? 13.775 -7.003 -28.232 1.00 98.75 299 ARG A O 1
ATOM 2342 N N . ARG A 1 300 ? 11.762 -7.056 -29.200 1.00 98.81 300 ARG A N 1
ATOM 2343 C CA . ARG A 1 300 ? 12.264 -7.251 -30.575 1.00 98.81 300 ARG A CA 1
ATOM 2344 C C . ARG A 1 300 ? 12.977 -6.007 -31.104 1.00 98.81 300 ARG A C 1
ATOM 2346 O O . ARG A 1 300 ? 14.069 -6.125 -31.659 1.00 98.81 300 ARG A O 1
ATOM 2353 N N . ALA A 1 301 ? 12.407 -4.827 -30.871 1.00 98.81 301 ALA A N 1
ATOM 2354 C CA . ALA A 1 301 ? 13.013 -3.552 -31.237 1.00 98.81 301 ALA A CA 1
ATOM 2355 C C . ALA A 1 301 ? 14.360 -3.335 -30.536 1.00 98.81 301 ALA A C 1
ATOM 2357 O O . ALA A 1 301 ? 15.320 -2.908 -31.173 1.00 98.81 301 ALA A O 1
ATOM 2358 N N . TYR A 1 302 ? 14.474 -3.733 -29.266 1.00 98.69 302 TYR A N 1
ATOM 2359 C CA . TYR A 1 302 ? 15.734 -3.694 -28.520 1.00 98.69 302 TYR A CA 1
ATOM 2360 C C . TYR A 1 302 ? 16.842 -4.558 -29.148 1.00 98.69 302 TYR A C 1
ATOM 2362 O O . TYR A 1 302 ? 18.018 -4.210 -29.087 1.00 98.69 302 TYR A O 1
ATOM 2370 N N . LYS A 1 303 ? 16.474 -5.649 -29.833 1.00 98.50 303 LYS A N 1
ATOM 2371 C CA . LYS A 1 303 ? 17.395 -6.501 -30.610 1.00 98.50 303 LYS A CA 1
ATOM 2372 C C . LYS A 1 303 ? 17.679 -5.974 -32.025 1.00 98.50 303 LYS A C 1
ATOM 2374 O O . LYS A 1 303 ? 18.335 -6.658 -32.808 1.00 98.50 303 LYS A O 1
ATOM 2379 N N . GLY A 1 304 ? 17.191 -4.780 -32.364 1.00 98.56 304 GLY A N 1
ATOM 2380 C CA . GLY A 1 304 ? 17.426 -4.109 -33.643 1.00 98.56 304 GLY A CA 1
ATOM 2381 C C . GLY A 1 304 ? 16.359 -4.353 -34.713 1.00 98.56 304 GLY A C 1
ATOM 2382 O O . GLY A 1 304 ? 16.525 -3.890 -35.844 1.00 98.56 304 GLY A O 1
ATOM 2383 N N . GLU A 1 305 ? 15.265 -5.057 -34.403 1.00 98.69 305 GLU A N 1
ATOM 2384 C CA . GLU A 1 305 ? 14.165 -5.216 -35.356 1.00 98.69 305 GLU A CA 1
ATOM 2385 C C . GLU A 1 305 ? 13.411 -3.891 -35.555 1.00 98.69 305 GLU A C 1
ATOM 2387 O O . GLU A 1 305 ? 13.044 -3.209 -34.601 1.00 98.69 305 GLU A O 1
ATOM 2392 N N . LYS A 1 306 ? 13.121 -3.522 -36.807 1.00 98.44 306 LYS A N 1
ATOM 2393 C CA . LYS A 1 306 ? 12.319 -2.330 -37.118 1.00 98.44 306 LYS A CA 1
ATOM 2394 C C . LYS A 1 306 ? 10.829 -2.625 -36.940 1.00 98.44 306 LYS A C 1
ATOM 2396 O O . LYS A 1 306 ? 10.129 -2.893 -37.913 1.00 98.44 306 LYS A O 1
ATOM 2401 N N . VAL A 1 307 ? 10.353 -2.575 -35.699 1.00 98.69 307 VAL A N 1
ATOM 2402 C CA . VAL A 1 307 ? 8.948 -2.804 -35.332 1.00 98.69 307 VAL A CA 1
ATOM 2403 C C . VAL A 1 307 ? 8.441 -1.687 -34.418 1.00 98.69 307 VAL A C 1
ATOM 2405 O O . VAL A 1 307 ? 9.135 -1.271 -33.494 1.00 98.69 307 VAL A O 1
ATOM 2408 N N . ASN A 1 308 ? 7.235 -1.178 -34.688 1.00 98.69 308 ASN A N 1
ATOM 2409 C CA . ASN A 1 308 ? 6.624 -0.137 -33.864 1.00 98.69 308 ASN A CA 1
ATOM 2410 C C . ASN A 1 308 ? 5.862 -0.750 -32.679 1.00 98.69 308 ASN A C 1
ATOM 2412 O O . ASN A 1 308 ? 4.749 -1.261 -32.842 1.00 98.69 308 ASN A O 1
ATOM 2416 N N . TYR A 1 309 ? 6.462 -0.650 -31.494 1.00 98.88 309 TYR A N 1
ATOM 2417 C CA . TYR A 1 309 ? 5.883 -1.124 -30.239 1.00 98.88 309 TYR A CA 1
ATOM 2418 C C . TYR A 1 309 ? 4.827 -0.177 -29.651 1.00 98.88 309 TYR A C 1
ATOM 2420 O O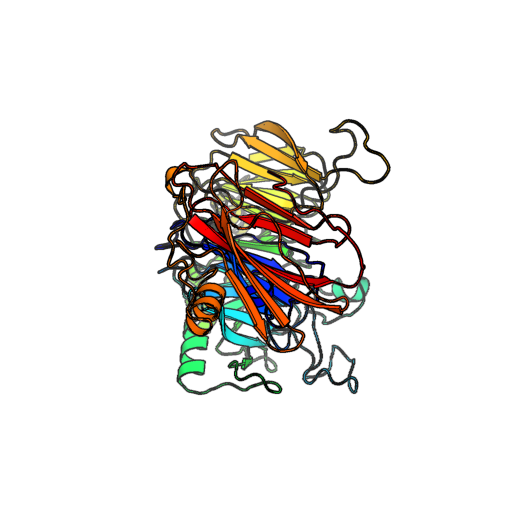 . TYR A 1 309 ? 3.987 -0.638 -28.883 1.00 98.88 309 TYR A O 1
ATOM 2428 N N . ILE A 1 310 ? 4.812 1.114 -30.011 1.00 98.94 310 ILE A N 1
ATOM 2429 C CA . ILE A 1 310 ? 3.808 2.078 -29.529 1.00 98.94 310 ILE A CA 1
ATOM 2430 C C . ILE A 1 310 ? 2.503 1.891 -30.307 1.00 98.94 310 ILE A C 1
ATOM 2432 O O . ILE A 1 310 ? 2.492 1.901 -31.539 1.00 98.94 310 ILE A O 1
ATOM 2436 N N . LYS A 1 311 ? 1.390 1.743 -29.583 1.00 98.88 311 LYS A N 1
ATOM 2437 C CA . LYS A 1 311 ? 0.054 1.502 -30.155 1.00 98.88 311 LYS A CA 1
ATOM 2438 C C . LYS A 1 311 ? -0.834 2.733 -30.119 1.00 98.88 311 LYS A C 1
ATOM 2440 O O . LYS A 1 311 ? -1.539 2.995 -31.085 1.00 98.88 311 LYS A O 1
ATOM 2445 N N . GLN A 1 312 ? -0.790 3.485 -29.024 1.00 98.94 312 GLN A N 1
ATOM 2446 C CA . GLN A 1 312 ? -1.590 4.692 -28.842 1.00 98.94 312 GLN A CA 1
ATOM 2447 C C . GLN A 1 312 ? -0.981 5.551 -27.734 1.00 98.94 312 GLN A C 1
ATOM 2449 O O . GLN A 1 312 ? -0.449 5.018 -26.762 1.00 98.94 312 GLN A O 1
ATOM 2454 N N . LYS A 1 313 ? -1.113 6.870 -27.861 1.00 98.94 313 LYS A N 1
ATOM 2455 C CA . LYS A 1 313 ? -0.973 7.824 -26.759 1.00 98.94 313 LYS A CA 1
ATOM 2456 C C . LYS A 1 313 ? -2.327 8.496 -26.549 1.00 98.94 313 LYS A C 1
ATOM 2458 O O . LYS A 1 313 ? -2.945 8.909 -27.527 1.00 98.94 313 LYS A O 1
ATOM 2463 N N . LEU A 1 314 ? -2.804 8.528 -25.311 1.00 98.94 314 LEU A N 1
ATOM 2464 C CA . LEU A 1 314 ? -4.060 9.159 -24.915 1.00 98.94 314 LEU A CA 1
ATOM 2465 C C . LEU A 1 314 ? -3.744 10.302 -23.958 1.00 98.94 314 LEU A C 1
ATOM 2467 O O . LEU A 1 314 ? -3.076 10.079 -22.949 1.00 98.94 314 LEU A O 1
ATOM 2471 N N . ASP A 1 315 ? -4.240 11.496 -24.262 1.00 98.94 315 ASP A N 1
ATOM 2472 C CA . ASP A 1 315 ? -4.119 12.643 -23.368 1.00 98.94 315 ASP A CA 1
ATOM 2473 C C . ASP A 1 315 ? -4.976 12.429 -22.110 1.00 98.94 315 ASP A C 1
ATOM 2475 O O . ASP A 1 315 ? -6.151 12.057 -22.184 1.00 98.94 315 ASP A O 1
ATOM 2479 N N . VAL A 1 316 ? -4.375 12.676 -20.948 1.00 98.94 316 VAL A N 1
ATOM 2480 C CA . VAL A 1 316 ? -5.015 12.632 -19.627 1.00 98.94 316 VAL A CA 1
ATOM 2481 C C . VAL A 1 316 ? -4.812 13.962 -18.904 1.00 98.94 316 VAL A C 1
ATOM 2483 O O . VAL A 1 316 ? -3.946 14.761 -19.271 1.00 98.94 316 VAL A O 1
ATOM 2486 N N . HIS A 1 317 ? -5.633 14.236 -17.892 1.00 98.88 317 HIS A N 1
ATOM 2487 C CA . HIS A 1 317 ? -5.903 15.600 -17.451 1.00 98.88 317 HIS A CA 1
ATOM 2488 C C . HIS A 1 317 ? -5.798 15.769 -15.927 1.00 98.88 317 HIS A C 1
ATOM 2490 O O . HIS A 1 317 ? -6.770 15.563 -15.208 1.00 98.88 317 HIS A O 1
ATOM 2496 N N . TYR A 1 318 ? -4.660 16.192 -15.382 1.00 98.81 318 TYR A N 1
ATOM 2497 C CA . TYR A 1 318 ? -3.344 16.276 -16.022 1.00 98.81 318 TYR A CA 1
ATOM 2498 C C . TYR A 1 318 ? -2.259 15.742 -15.086 1.00 98.81 318 TYR A C 1
ATOM 2500 O O . TYR A 1 318 ? -2.469 15.653 -13.875 1.00 98.81 318 TYR A O 1
ATOM 2508 N N . GLN A 1 319 ? -1.080 15.457 -15.647 1.00 98.81 319 GLN A N 1
ATOM 2509 C CA . GLN A 1 319 ? 0.093 14.960 -14.919 1.00 98.81 319 GLN A CA 1
ATOM 2510 C C . GLN A 1 319 ? -0.215 13.644 -14.175 1.00 98.81 319 GLN A C 1
ATOM 2512 O O . GLN A 1 319 ? -0.356 13.630 -12.949 1.00 98.81 319 GLN A O 1
ATOM 2517 N N . PRO A 1 320 ? -0.362 12.528 -14.913 1.00 98.88 320 PRO A N 1
ATOM 2518 C CA . PRO A 1 320 ? -0.674 11.231 -14.326 1.00 98.88 320 PRO A CA 1
ATOM 2519 C C . PRO A 1 320 ? 0.489 10.713 -13.472 1.00 98.88 320 PRO A C 1
ATOM 2521 O O . PRO A 1 320 ? 1.630 10.669 -13.933 1.00 98.88 320 PRO A O 1
ATOM 2524 N N . GLY A 1 321 ? 0.186 10.306 -12.237 1.00 98.69 321 GLY A N 1
ATOM 2525 C CA . GLY A 1 321 ? 1.104 9.586 -11.355 1.00 98.69 321 GLY A CA 1
ATOM 2526 C C . GLY A 1 321 ? 1.083 8.087 -11.649 1.00 98.69 321 GLY A C 1
ATOM 2527 O O . GLY A 1 321 ? 1.657 7.633 -12.641 1.00 98.69 321 GLY A O 1
ATOM 2528 N N . HIS A 1 322 ? 0.411 7.317 -10.788 1.00 98.88 322 HIS A N 1
ATOM 2529 C CA . HIS A 1 322 ? 0.171 5.893 -11.016 1.00 98.88 322 HIS A CA 1
ATOM 2530 C C . HIS A 1 322 ? -0.974 5.643 -12.002 1.00 98.88 322 HIS A C 1
ATOM 2532 O O . HIS A 1 322 ? -1.759 6.529 -12.355 1.00 98.88 322 HIS A O 1
ATOM 2538 N N . ILE A 1 323 ? -1.044 4.389 -12.444 1.00 98.88 323 ILE A N 1
ATOM 2539 C CA . ILE A 1 323 ? -2.097 3.864 -13.300 1.00 98.88 323 ILE A CA 1
ATOM 2540 C C . ILE A 1 323 ? -2.350 2.395 -12.973 1.00 98.88 323 ILE A C 1
ATOM 2542 O O . ILE A 1 323 ? -1.397 1.644 -12.753 1.00 98.88 323 ILE A O 1
ATOM 2546 N N . HIS A 1 324 ? -3.614 1.980 -12.973 1.00 98.94 324 HIS A N 1
ATOM 2547 C CA . HIS A 1 324 ? -4.005 0.627 -12.588 1.00 98.94 324 HIS A CA 1
ATOM 2548 C C . HIS A 1 324 ? -5.072 0.069 -13.531 1.00 98.94 324 HIS A C 1
ATOM 2550 O O . HIS A 1 324 ? -6.148 0.650 -13.670 1.00 98.94 324 HIS A O 1
ATOM 2556 N N . ALA A 1 325 ? -4.789 -1.059 -14.186 1.00 98.94 325 ALA A N 1
ATOM 2557 C CA . ALA A 1 325 ? -5.775 -1.806 -14.958 1.00 98.94 325 ALA A CA 1
ATOM 2558 C C . ALA A 1 325 ? -6.469 -2.862 -14.091 1.00 98.94 325 ALA A C 1
ATOM 2560 O O . ALA A 1 325 ? -5.886 -3.383 -13.141 1.00 98.94 325 ALA A O 1
ATOM 2561 N N . SER A 1 326 ? -7.720 -3.195 -14.402 1.00 98.94 326 SER A N 1
ATOM 2562 C CA . SER A 1 326 ? -8.484 -4.170 -13.622 1.00 98.94 326 SER A CA 1
ATOM 2563 C C . SER A 1 326 ? -7.755 -5.516 -13.545 1.00 98.94 326 SER A C 1
ATOM 2565 O O . SER A 1 326 ? -7.423 -6.128 -14.562 1.00 98.94 326 SER A O 1
ATOM 2567 N N . LEU A 1 327 ? -7.496 -5.964 -12.308 1.00 98.88 327 LEU A N 1
ATOM 2568 C CA . LEU A 1 327 ? -6.795 -7.212 -11.974 1.00 98.88 327 LEU A CA 1
ATOM 2569 C C . LEU A 1 327 ? -5.324 -7.289 -12.430 1.00 98.88 327 LEU A C 1
ATOM 2571 O O . LEU A 1 327 ? -4.750 -8.380 -12.434 1.00 98.88 327 LEU A O 1
ATOM 2575 N N . CYS A 1 328 ? -4.688 -6.169 -12.796 1.00 98.81 328 CYS A N 1
ATOM 2576 C CA . CYS A 1 328 ? -3.384 -6.165 -13.472 1.00 98.81 328 CYS A CA 1
ATOM 2577 C C . CYS A 1 328 ? -2.232 -6.796 -12.684 1.00 98.81 328 CYS A C 1
ATOM 2579 O O . CYS A 1 328 ? -1.243 -7.223 -13.273 1.00 98.81 328 CYS A O 1
ATOM 2581 N N . GLU A 1 329 ? -2.328 -6.832 -11.355 1.00 98.88 329 GLU A N 1
ATOM 2582 C CA . GLU A 1 329 ? -1.275 -7.369 -10.486 1.00 98.88 329 GLU A CA 1
ATOM 2583 C C . GLU A 1 329 ? -1.396 -8.878 -10.257 1.00 98.88 329 GLU A C 1
ATOM 2585 O O . GLU A 1 329 ? -0.635 -9.425 -9.452 1.00 98.88 329 GLU A O 1
ATOM 2590 N N . THR A 1 330 ? -2.355 -9.514 -10.935 1.00 98.88 330 THR A N 1
ATOM 2591 C CA . THR A 1 330 ? -2.690 -10.937 -10.845 1.00 98.88 330 THR A CA 1
ATOM 2592 C C . THR A 1 330 ? -2.545 -11.625 -12.199 1.00 98.88 330 THR A C 1
ATOM 2594 O O . THR A 1 330 ? -2.527 -10.980 -13.251 1.00 98.88 330 THR A O 1
ATOM 2597 N N . SER A 1 331 ? -2.551 -12.958 -12.184 1.00 98.38 331 SER A N 1
ATOM 2598 C CA . SER A 1 331 ? -2.633 -13.783 -13.395 1.00 98.38 331 SER A CA 1
ATOM 2599 C C . SER A 1 331 ? -3.996 -13.696 -14.106 1.00 98.38 331 SER A C 1
ATOM 2601 O O . SER A 1 331 ? -4.166 -14.272 -15.179 1.00 98.38 331 SER A O 1
ATOM 2603 N N . GLU A 1 332 ? -4.969 -12.973 -13.536 1.00 98.88 332 GLU A N 1
ATOM 2604 C CA . GLU A 1 332 ? -6.328 -12.789 -14.061 1.00 98.88 332 GLU A CA 1
ATOM 2605 C C . GLU A 1 332 ? -6.571 -11.390 -14.653 1.00 98.88 332 GLU A C 1
ATOM 2607 O O . GLU A 1 332 ? -7.726 -10.998 -14.805 1.00 98.88 332 GLU A O 1
ATOM 2612 N N . ALA A 1 333 ? -5.513 -10.643 -14.999 1.00 98.81 333 ALA A N 1
ATOM 2613 C CA . ALA A 1 333 ? -5.624 -9.365 -15.709 1.00 98.81 333 ALA A CA 1
ATOM 2614 C C . ALA A 1 333 ? -6.602 -9.473 -16.898 1.00 98.81 333 ALA A C 1
ATOM 2616 O O . ALA A 1 333 ? -6.381 -10.257 -17.823 1.00 98.81 333 ALA A O 1
ATOM 2617 N N . ASP A 1 334 ? -7.695 -8.704 -16.861 1.00 98.81 334 ASP A N 1
ATOM 2618 C CA . ASP A 1 334 ? -8.836 -8.886 -17.776 1.00 98.81 334 ASP A CA 1
ATOM 2619 C C . ASP A 1 334 ? -8.881 -7.867 -18.926 1.00 98.81 334 ASP A C 1
ATOM 2621 O O . ASP A 1 334 ? -9.641 -8.025 -19.892 1.00 98.81 334 ASP A O 1
ATOM 2625 N N . GLY A 1 335 ? -8.070 -6.811 -18.811 1.00 98.75 335 GLY A N 1
ATOM 2626 C CA . GLY A 1 335 ? -7.955 -5.738 -19.781 1.00 98.75 335 GLY A CA 1
ATOM 2627 C C . GLY A 1 335 ? -9.280 -5.035 -20.066 1.00 98.75 335 GLY A C 1
ATOM 2628 O O . GLY A 1 335 ? -9.578 -4.787 -21.234 1.00 98.75 335 GLY A O 1
ATOM 2629 N N . LYS A 1 336 ? -10.099 -4.764 -19.043 1.00 98.88 336 LYS A N 1
ATOM 2630 C CA . LYS A 1 336 ? -11.373 -4.039 -19.189 1.00 98.88 336 LYS A CA 1
ATOM 2631 C C . LYS A 1 336 ? -11.263 -2.566 -18.839 1.00 98.88 336 LYS A C 1
ATOM 2633 O O . LYS A 1 336 ? -11.571 -1.721 -19.676 1.00 98.88 336 LYS A O 1
ATOM 2638 N N . TRP A 1 337 ? -10.810 -2.276 -17.629 1.00 98.94 337 TRP A N 1
ATOM 2639 C CA . TRP A 1 337 ? -10.738 -0.927 -17.094 1.00 98.94 337 TRP A CA 1
ATOM 2640 C C . TRP A 1 337 ? -9.307 -0.526 -16.809 1.00 98.94 337 TRP A C 1
ATOM 2642 O O . TRP A 1 337 ? -8.460 -1.366 -16.515 1.00 98.94 337 TRP A O 1
ATOM 2652 N N . LEU A 1 338 ? -9.071 0.775 -16.877 1.00 98.94 338 LEU A N 1
ATOM 2653 C CA . LEU A 1 338 ? -7.822 1.434 -16.554 1.00 98.94 338 LEU A CA 1
ATOM 2654 C C . LEU A 1 338 ? -8.152 2.717 -15.790 1.00 98.94 338 LEU A C 1
ATOM 2656 O O . LEU A 1 338 ? -8.985 3.493 -16.247 1.00 98.94 338 LEU A O 1
ATOM 2660 N N . VAL A 1 339 ? -7.517 2.942 -14.645 1.00 98.94 339 VAL A N 1
ATOM 2661 C CA . VAL A 1 339 ? -7.640 4.183 -13.869 1.00 98.94 339 VAL A CA 1
ATOM 2662 C C . VAL A 1 339 ? -6.296 4.891 -13.872 1.00 98.94 339 VAL A C 1
ATOM 2664 O O . VAL A 1 339 ? -5.309 4.304 -13.431 1.00 98.94 339 VAL A O 1
ATOM 2667 N N . ALA A 1 340 ? -6.249 6.125 -14.376 1.00 98.94 340 ALA A N 1
ATOM 2668 C CA . ALA A 1 340 ? -5.070 6.990 -14.337 1.00 98.94 340 ALA A CA 1
ATOM 2669 C C . ALA A 1 340 ? -5.254 8.087 -13.278 1.00 98.94 340 ALA A C 1
ATOM 2671 O O . ALA A 1 340 ? -6.198 8.871 -13.368 1.00 98.94 340 ALA A O 1
ATOM 2672 N N . LEU A 1 341 ? -4.345 8.149 -12.302 1.00 98.88 341 LEU A N 1
ATOM 2673 C CA . LEU A 1 341 ? -4.459 9.027 -11.134 1.00 98.88 341 LEU A CA 1
ATOM 2674 C C . LEU A 1 341 ? -3.722 10.350 -11.396 1.00 98.88 341 LEU A C 1
ATOM 2676 O O . LEU A 1 341 ? -2.506 10.456 -11.190 1.00 98.88 341 LEU A O 1
ATOM 2680 N N . CYS A 1 342 ? -4.438 11.348 -11.920 1.00 98.88 342 CYS A N 1
ATOM 2681 C CA . CYS A 1 342 ? -3.871 12.629 -12.350 1.00 98.88 342 CYS A CA 1
ATOM 2682 C C . CYS A 1 342 ? -3.786 13.646 -11.206 1.00 98.88 342 CYS A C 1
ATOM 2684 O O . CYS A 1 342 ? -4.762 13.877 -10.497 1.00 98.88 342 CYS A O 1
ATOM 2686 N N . LYS A 1 343 ? -2.624 14.295 -11.056 1.00 98.75 343 LYS A N 1
ATOM 2687 C CA . LYS A 1 343 ? -2.303 15.134 -9.885 1.00 98.75 343 LYS A CA 1
ATOM 2688 C C . LYS A 1 343 ? -2.822 16.566 -9.962 1.00 98.75 343 LYS A C 1
ATOM 2690 O O . LYS A 1 343 ? -2.895 17.248 -8.949 1.00 98.75 343 LYS A O 1
ATOM 2695 N N . PHE A 1 344 ? -3.213 17.044 -11.144 1.00 98.69 344 PHE A N 1
ATOM 2696 C CA . PHE A 1 344 ? -3.723 18.408 -11.298 1.00 98.69 344 PHE A CA 1
ATOM 2697 C C . PHE A 1 344 ? -5.094 18.428 -11.976 1.00 98.69 344 PHE A C 1
ATOM 2699 O O . PHE A 1 344 ? -5.181 18.290 -13.196 1.00 98.69 344 PHE A O 1
ATOM 2706 N N . GLY A 1 345 ? -6.156 18.679 -11.197 1.00 97.50 345 GLY A N 1
ATOM 2707 C CA . GLY A 1 345 ? -7.535 18.757 -11.699 1.00 97.50 345 GLY A CA 1
ATOM 2708 C C . GLY A 1 345 ? -7.838 19.970 -12.591 1.00 97.50 345 GLY A C 1
ATOM 2709 O O . GLY A 1 345 ? -8.757 19.913 -13.399 1.00 97.50 345 GLY A O 1
ATOM 2710 N N . LYS A 1 346 ? -7.058 21.057 -12.492 1.00 98.50 346 LYS A N 1
ATOM 2711 C CA . LYS A 1 346 ? -7.148 22.279 -13.325 1.00 98.50 346 LYS A CA 1
ATOM 2712 C C . LYS A 1 346 ? -8.592 22.705 -13.655 1.00 98.50 346 LYS A C 1
ATOM 2714 O O . LYS A 1 346 ? -9.327 23.120 -12.768 1.00 98.50 346 LYS A O 1
ATOM 2719 N N . ASP A 1 347 ? -8.970 22.639 -14.930 1.00 98.38 347 ASP A N 1
ATOM 2720 C CA . ASP A 1 347 ? -10.240 23.083 -15.500 1.00 98.38 347 ASP A CA 1
ATOM 2721 C C . ASP A 1 347 ? -11.262 21.948 -15.679 1.00 98.38 347 ASP A C 1
ATOM 2723 O O . ASP A 1 347 ? -12.312 22.148 -16.286 1.00 98.38 347 ASP A O 1
ATOM 2727 N N . ARG A 1 348 ? -10.971 20.749 -15.160 1.00 98.75 348 ARG A N 1
ATOM 2728 C CA . ARG A 1 348 ? -11.819 19.557 -15.326 1.00 98.75 348 ARG A CA 1
ATOM 2729 C C . ARG A 1 348 ? -13.079 19.592 -14.463 1.00 98.75 348 ARG A C 1
ATOM 2731 O O . ARG A 1 348 ? -14.059 18.923 -14.783 1.00 98.75 348 ARG A O 1
ATOM 2738 N N . PHE A 1 349 ? -13.077 20.406 -13.408 1.00 98.69 349 PHE A N 1
ATOM 2739 C CA . PHE A 1 349 ? -14.170 20.527 -12.445 1.00 98.69 349 PHE A CA 1
ATOM 2740 C C . PHE A 1 349 ? -14.540 21.992 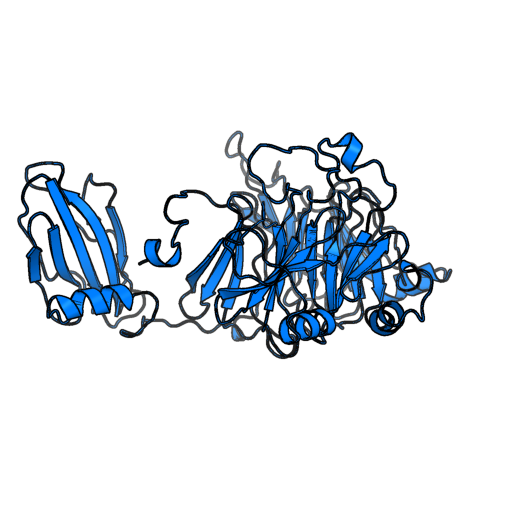-12.187 1.00 98.69 349 PHE A C 1
ATOM 2742 O O . PHE A 1 349 ? -13.820 22.917 -12.565 1.00 98.69 349 PHE A O 1
ATOM 2749 N N . LEU A 1 350 ? -15.670 22.212 -11.508 1.00 98.69 350 LEU A N 1
ATOM 2750 C CA . LEU A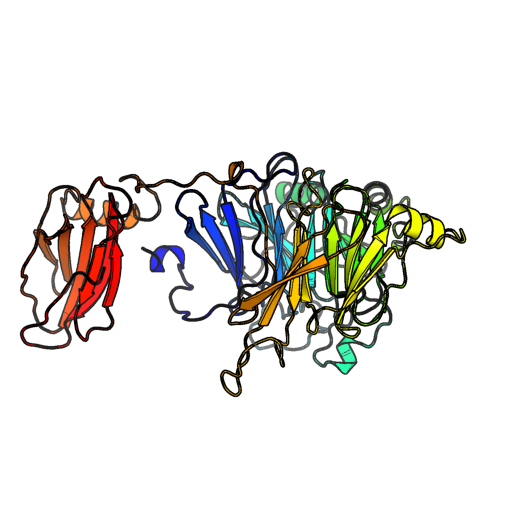 1 350 ? -16.000 23.538 -10.984 1.00 98.69 350 LEU A CA 1
ATOM 2751 C C . LEU A 1 350 ? -14.920 23.995 -9.984 1.00 98.69 350 LEU A C 1
ATOM 2753 O O . LEU A 1 350 ? -14.451 23.179 -9.191 1.00 98.69 350 LEU A O 1
ATOM 2757 N N . PRO A 1 351 ? -14.547 25.286 -9.972 1.00 98.31 351 PRO A N 1
ATOM 2758 C CA . PRO A 1 351 ? -13.516 25.787 -9.071 1.00 98.31 351 PRO A CA 1
ATOM 2759 C C . PRO A 1 351 ? -13.978 25.737 -7.606 1.00 98.31 351 PRO A C 1
ATOM 2761 O O . PRO A 1 351 ? -15.051 26.236 -7.267 1.00 98.31 351 PRO A O 1
ATOM 2764 N N . THR A 1 352 ? -13.131 25.199 -6.725 1.00 97.88 352 THR A N 1
ATOM 2765 C CA . THR A 1 352 ? -13.396 25.030 -5.279 1.00 97.88 352 THR A CA 1
ATOM 2766 C C . THR A 1 352 ? -12.471 25.863 -4.385 1.00 97.88 352 THR A C 1
ATOM 2768 O O . THR A 1 352 ? -12.367 25.620 -3.185 1.00 97.88 352 THR A O 1
ATOM 2771 N N . GLY A 1 353 ? -11.813 26.877 -4.953 1.00 97.94 353 GLY A N 1
ATOM 2772 C CA . GLY A 1 353 ? -10.822 27.710 -4.269 1.00 97.94 353 GLY A CA 1
ATOM 2773 C C . GLY A 1 353 ? -9.382 27.296 -4.597 1.00 97.94 353 GLY A C 1
ATOM 2774 O O . GLY A 1 353 ? -9.154 26.633 -5.603 1.00 97.94 353 GLY A O 1
ATOM 2775 N N . PRO A 1 354 ? -8.390 27.718 -3.791 1.00 98.31 354 PRO A N 1
ATOM 2776 C CA . PRO A 1 354 ? -6.979 27.442 -4.078 1.00 98.31 354 PRO A CA 1
ATOM 2777 C C . PRO A 1 354 ? -6.602 25.951 -4.074 1.00 98.31 354 PRO A C 1
ATOM 2779 O O . PRO A 1 354 ? -5.750 25.543 -4.861 1.00 98.31 354 PRO A O 1
ATOM 2782 N N . LEU A 1 355 ? -7.231 25.140 -3.212 1.00 98.19 355 LEU A N 1
ATOM 2783 C CA . LEU A 1 355 ? -7.056 23.686 -3.198 1.00 98.19 355 LEU A CA 1
ATOM 2784 C C . LEU A 1 355 ? -8.002 23.049 -4.221 1.00 98.19 355 LEU A C 1
ATOM 2786 O O . LEU A 1 355 ? -9.216 23.262 -4.175 1.00 98.19 355 LEU A O 1
ATOM 2790 N N . HIS A 1 356 ? -7.421 22.275 -5.128 1.00 98.25 356 HIS A N 1
ATOM 2791 C CA . HIS A 1 356 ? -8.134 21.560 -6.179 1.00 98.25 356 HIS A CA 1
ATOM 2792 C C . HIS A 1 356 ? -8.197 20.072 -5.825 1.00 98.25 356 HIS A C 1
ATOM 2794 O O . HIS A 1 356 ? -7.312 19.600 -5.113 1.00 98.25 356 HIS A O 1
ATOM 2800 N N . PRO A 1 357 ? -9.212 19.340 -6.305 1.00 98.62 357 PRO A N 1
ATOM 2801 C CA . PRO A 1 357 ? -9.170 17.888 -6.284 1.00 98.62 357 PRO A CA 1
ATOM 2802 C C . PRO A 1 357 ? -8.164 17.360 -7.318 1.00 98.62 357 PRO A C 1
ATOM 2804 O O . PRO A 1 357 ? -7.885 18.008 -8.337 1.00 98.62 357 PRO A O 1
ATOM 2807 N N . GLU A 1 358 ? -7.684 16.146 -7.090 1.00 98.81 358 GLU A N 1
ATOM 2808 C CA . GLU A 1 358 ? -7.066 15.319 -8.125 1.00 98.81 358 GLU A CA 1
ATOM 2809 C C . GLU A 1 358 ? -8.132 14.805 -9.105 1.00 98.81 358 GLU A C 1
ATOM 2811 O O . GLU A 1 358 ? -9.332 15.017 -8.907 1.00 98.81 358 GLU A O 1
ATOM 2816 N N . ASN A 1 359 ? -7.703 14.167 -10.196 1.00 98.88 359 ASN A N 1
ATOM 2817 C CA . ASN A 1 359 ? -8.602 13.624 -11.215 1.00 98.88 359 ASN A CA 1
ATOM 2818 C C . ASN A 1 359 ? -8.279 12.154 -11.502 1.00 98.88 359 ASN A C 1
ATOM 2820 O O . ASN A 1 359 ? -7.367 11.843 -12.273 1.00 98.88 359 ASN A O 1
ATOM 2824 N N . ASP A 1 360 ? -9.059 11.257 -10.911 1.00 98.88 360 ASP A N 1
ATOM 2825 C CA . ASP A 1 360 ? -8.982 9.827 -11.182 1.00 98.88 360 ASP A CA 1
ATOM 2826 C C . ASP A 1 360 ? -9.803 9.516 -12.436 1.00 98.88 360 ASP A C 1
ATOM 2828 O O . ASP A 1 360 ? -11.038 9.484 -12.427 1.00 98.88 360 ASP A O 1
ATOM 2832 N N . GLN A 1 361 ? -9.101 9.323 -13.553 1.00 98.94 361 GLN A N 1
ATOM 2833 C CA . GLN A 1 361 ? -9.722 9.157 -14.861 1.00 98.94 361 GLN A CA 1
ATOM 2834 C C . GLN A 1 361 ? -9.933 7.681 -15.198 1.00 98.94 361 GLN A C 1
ATOM 2836 O O . GLN A 1 361 ? -8.967 6.921 -15.307 1.00 98.94 361 GLN A O 1
ATOM 2841 N N . LEU A 1 362 ? -11.190 7.283 -15.422 1.00 98.94 362 LEU A N 1
ATOM 2842 C CA . LEU A 1 362 ? -11.543 5.936 -15.876 1.00 98.94 362 LEU A CA 1
ATOM 2843 C C . LEU A 1 362 ? -11.480 5.859 -17.402 1.00 98.94 362 LEU A C 1
ATOM 2845 O O . LEU A 1 362 ? -12.107 6.646 -18.118 1.00 98.94 362 LEU A O 1
ATOM 2849 N N . ILE A 1 363 ? -10.758 4.861 -17.890 1.00 98.94 363 ILE A N 1
ATOM 2850 C CA . ILE A 1 363 ? -10.488 4.620 -19.300 1.00 98.94 363 ILE A CA 1
ATOM 2851 C C . ILE A 1 363 ? -10.925 3.186 -19.632 1.00 98.94 363 ILE A C 1
ATOM 2853 O O . ILE A 1 363 ? -10.496 2.222 -18.995 1.00 98.94 363 ILE A O 1
ATOM 2857 N N . ASP A 1 364 ? -11.785 3.042 -20.638 1.00 98.94 364 ASP A N 1
ATOM 2858 C CA . ASP A 1 364 ? -12.134 1.748 -21.227 1.00 98.94 364 ASP A CA 1
ATOM 2859 C C . ASP A 1 364 ? -10.964 1.265 -22.095 1.00 98.94 364 ASP A C 1
ATOM 2861 O O . ASP A 1 364 ? -10.527 1.960 -23.019 1.00 98.94 364 ASP A O 1
ATOM 2865 N N . ILE A 1 365 ? -10.452 0.074 -21.779 1.00 98.88 365 ILE A N 1
ATOM 2866 C CA . ILE A 1 365 ? -9.385 -0.611 -22.520 1.00 98.88 365 ILE A CA 1
ATOM 2867 C C . ILE A 1 365 ? -9.821 -1.994 -23.017 1.00 98.88 365 ILE A C 1
ATOM 2869 O O . ILE A 1 365 ? -8.981 -2.831 -23.352 1.00 98.88 365 ILE A O 1
ATOM 2873 N N . SER A 1 366 ? -11.131 -2.252 -23.060 1.00 98.81 366 SER A N 1
ATOM 2874 C CA . SER A 1 366 ? -11.705 -3.534 -23.473 1.00 98.81 366 SER A CA 1
ATOM 2875 C C . SER A 1 366 ? -11.534 -3.836 -24.965 1.00 98.81 366 SER A C 1
ATOM 2877 O O . SER A 1 366 ? -11.581 -5.008 -25.349 1.00 98.81 366 SER A O 1
ATOM 2879 N N . GLY A 1 367 ? -11.324 -2.802 -25.784 1.00 98.25 367 GLY A N 1
ATOM 2880 C CA . GLY A 1 367 ? -11.008 -2.893 -27.209 1.00 98.25 367 GLY A CA 1
ATOM 2881 C C . GLY A 1 367 ? -9.561 -2.509 -27.545 1.00 98.25 367 GLY A C 1
ATOM 2882 O O . GLY A 1 367 ? -8.685 -2.418 -26.683 1.00 98.25 367 GLY A O 1
ATOM 2883 N N . ASP A 1 368 ? -9.306 -2.259 -28.830 1.00 98.31 368 ASP A N 1
ATOM 2884 C CA . ASP A 1 368 ? -7.969 -1.888 -29.314 1.00 98.31 368 ASP A CA 1
ATOM 2885 C C . ASP A 1 368 ? -7.573 -0.447 -28.960 1.00 98.31 368 ASP A C 1
ATOM 2887 O O . ASP A 1 368 ? -6.393 -0.176 -28.722 1.00 98.31 368 ASP A O 1
ATOM 2891 N N . GLU A 1 369 ? -8.549 0.456 -28.889 1.00 98.88 369 GLU A N 1
ATOM 2892 C CA . GLU A 1 369 ? -8.382 1.882 -28.600 1.00 98.88 369 GLU A CA 1
ATOM 2893 C C . GLU A 1 369 ? -8.781 2.187 -27.149 1.00 98.88 369 GLU A C 1
ATOM 2895 O O . GLU A 1 369 ? -9.877 1.829 -26.718 1.00 98.88 369 GLU A O 1
ATOM 2900 N N . MET A 1 370 ? -7.906 2.877 -26.417 1.00 98.94 370 MET A N 1
ATOM 2901 C CA . MET A 1 370 ? -8.190 3.450 -25.103 1.00 98.94 370 MET A CA 1
ATOM 2902 C C . MET A 1 370 ? -9.197 4.591 -25.230 1.00 98.94 370 MET A C 1
ATOM 2904 O O . MET A 1 370 ? -8.993 5.498 -26.042 1.00 98.94 370 MET A O 1
ATOM 2908 N N . LYS A 1 371 ? -10.243 4.582 -24.398 1.00 98.94 371 LYS A N 1
ATOM 2909 C CA . LYS A 1 371 ? -11.293 5.610 -24.406 1.00 98.94 371 LYS A CA 1
ATOM 2910 C C . LYS A 1 371 ? -11.527 6.152 -23.006 1.00 98.94 371 LYS A C 1
ATOM 2912 O O . LYS A 1 371 ? -11.983 5.423 -22.134 1.00 98.94 371 LYS A O 1
ATOM 2917 N N . LEU A 1 372 ? -11.232 7.432 -22.794 1.00 98.88 372 LEU A N 1
ATOM 2918 C CA . LEU A 1 372 ? -11.597 8.135 -21.565 1.00 98.88 372 LEU A CA 1
ATOM 2919 C C . LEU A 1 372 ? -13.128 8.194 -21.444 1.00 98.88 372 LEU A C 1
ATOM 2921 O O . LEU A 1 372 ? -13.795 8.645 -22.375 1.00 98.88 372 LEU A O 1
ATOM 2925 N N . VAL A 1 373 ? -13.677 7.753 -20.311 1.00 98.88 373 VAL A N 1
ATOM 2926 C CA . VAL A 1 373 ? -15.135 7.701 -20.088 1.00 98.88 373 VAL A CA 1
ATOM 2927 C C . VAL A 1 373 ? -15.602 8.449 -18.842 1.00 98.88 373 VAL A C 1
ATOM 2929 O O . VAL A 1 373 ? -16.791 8.753 -18.738 1.00 98.88 373 VAL A O 1
ATOM 2932 N N . HIS A 1 374 ? -14.708 8.746 -17.896 1.00 98.94 374 HIS A N 1
ATOM 2933 C CA . HIS A 1 374 ? -15.069 9.434 -16.660 1.00 98.94 374 HIS A CA 1
ATOM 2934 C C . HIS A 1 374 ? -13.889 10.208 -16.066 1.00 98.94 374 HIS A C 1
ATOM 2936 O O . HIS A 1 374 ? -12.774 9.692 -16.044 1.00 98.94 374 HIS A O 1
ATOM 2942 N N . ASP A 1 375 ? -14.187 11.387 -15.522 1.00 98.94 375 ASP A N 1
ATOM 2943 C CA . ASP A 1 375 ? -13.299 12.194 -14.682 1.00 98.94 375 ASP A CA 1
ATOM 2944 C C . ASP A 1 375 ? -13.881 12.193 -13.259 1.00 98.94 375 ASP A C 1
ATOM 2946 O O . ASP A 1 375 ? -14.995 12.687 -13.054 1.00 98.94 375 ASP A O 1
ATOM 2950 N N . GLY A 1 376 ? -13.159 11.616 -12.296 1.00 98.88 376 GLY A N 1
ATOM 2951 C CA . GLY A 1 376 ? -13.584 11.502 -10.901 1.00 98.88 376 GLY A CA 1
ATOM 2952 C C . GLY A 1 376 ? -12.772 12.425 -9.987 1.00 98.88 376 GLY A C 1
ATOM 2953 O O . GLY A 1 376 ? -11.584 12.166 -9.801 1.00 98.88 376 GLY A O 1
ATOM 2954 N N . PRO A 1 377 ? -13.362 13.484 -9.396 1.00 98.75 377 PRO A N 1
ATOM 2955 C CA . PRO A 1 377 ? -12.636 14.350 -8.476 1.00 98.75 377 PRO A CA 1
ATOM 2956 C C . PRO A 1 377 ? -12.378 13.621 -7.157 1.00 98.75 377 PRO A C 1
ATOM 2958 O O . PRO A 1 377 ? -13.315 13.160 -6.499 1.00 98.75 377 PRO A O 1
ATOM 2961 N N . THR A 1 378 ? -11.118 13.565 -6.743 1.00 98.75 378 THR A N 1
ATOM 2962 C CA . THR A 1 378 ? -10.698 12.932 -5.487 1.00 98.75 378 THR A CA 1
ATOM 2963 C C . THR A 1 378 ? -9.992 13.919 -4.570 1.00 98.75 378 THR A C 1
ATOM 2965 O O . THR A 1 378 ? -9.568 14.990 -4.993 1.00 98.75 378 THR A O 1
ATOM 2968 N N . PHE A 1 379 ? -9.932 13.588 -3.282 1.00 98.69 379 PHE A N 1
ATOM 2969 C CA . PHE A 1 379 ? -9.346 14.443 -2.256 1.00 98.69 379 PHE A CA 1
ATOM 2970 C C . PHE A 1 379 ? -8.058 13.832 -1.712 1.00 98.69 379 PHE A C 1
ATOM 2972 O O . PHE A 1 379 ? -8.027 12.634 -1.430 1.00 98.69 379 PHE A O 1
ATOM 2979 N N . ALA A 1 380 ? -7.077 14.698 -1.454 1.00 98.31 380 ALA A N 1
ATOM 2980 C CA . ALA A 1 380 ? -5.831 14.380 -0.762 1.00 98.31 380 ALA A CA 1
ATOM 2981 C C . ALA A 1 380 ? -4.958 13.347 -1.489 1.00 98.31 380 ALA A C 1
ATOM 2983 O O . ALA A 1 380 ? -4.415 12.446 -0.858 1.00 98.31 380 ALA A O 1
ATOM 2984 N N . GLU A 1 381 ? -4.827 13.507 -2.806 1.00 98.44 381 GLU A N 1
ATOM 2985 C CA . GLU A 1 381 ? -3.866 12.807 -3.660 1.00 98.44 381 GLU A CA 1
ATOM 2986 C C . GLU A 1 381 ? -3.810 11.283 -3.467 1.00 98.44 381 GLU A C 1
ATOM 2988 O O . GLU A 1 381 ? -2.767 10.763 -3.069 1.00 98.44 381 GLU A O 1
ATOM 2993 N N . PRO A 1 382 ? -4.859 10.511 -3.830 1.00 98.62 382 PRO A N 1
ATOM 2994 C CA . PRO A 1 382 ? -4.703 9.067 -3.977 1.00 98.62 382 PRO A CA 1
ATOM 2995 C C . PRO A 1 382 ? -3.467 8.748 -4.837 1.00 98.62 382 PRO A C 1
ATOM 2997 O O . PRO A 1 382 ? -3.338 9.181 -5.990 1.00 98.62 382 PRO A O 1
ATOM 3000 N N . HIS A 1 383 ? -2.489 8.064 -4.239 1.00 98.62 383 HIS A N 1
ATOM 3001 C CA . HIS A 1 383 ? -1.216 7.780 -4.902 1.00 98.62 383 HIS A CA 1
ATOM 3002 C C . HIS A 1 383 ? -1.341 6.597 -5.846 1.00 98.62 383 HIS A C 1
ATOM 3004 O O . HIS A 1 383 ? -0.926 6.722 -6.994 1.00 98.62 383 HIS A O 1
ATOM 3010 N N . ASP A 1 384 ? -1.942 5.509 -5.365 1.00 98.81 384 ASP A N 1
ATOM 3011 C CA . ASP A 1 384 ? -2.209 4.274 -6.093 1.00 98.81 384 ASP A CA 1
ATOM 3012 C C . ASP A 1 384 ? -3.602 3.732 -5.733 1.00 98.81 384 ASP A C 1
ATOM 3014 O O . ASP A 1 384 ? -4.238 4.161 -4.766 1.00 98.81 384 ASP A O 1
ATOM 3018 N N . CYS A 1 385 ? -4.085 2.766 -6.506 1.00 98.88 385 CYS A N 1
ATOM 3019 C CA . CYS A 1 385 ? -5.344 2.079 -6.251 1.00 98.88 385 CYS A CA 1
ATOM 3020 C C . CYS A 1 385 ? -5.254 0.604 -6.651 1.00 98.88 385 CYS A C 1
ATOM 3022 O O . CYS A 1 385 ? -4.283 0.165 -7.260 1.00 98.88 385 CYS A O 1
ATOM 3024 N N . ILE A 1 386 ? -6.284 -0.167 -6.309 1.00 98.88 386 ILE A N 1
ATOM 3025 C CA . ILE A 1 386 ? -6.393 -1.573 -6.688 1.00 98.88 386 ILE A CA 1
ATOM 3026 C C . ILE A 1 386 ? -7.838 -1.928 -7.019 1.00 98.88 386 ILE A C 1
ATOM 3028 O O . ILE A 1 386 ? -8.765 -1.542 -6.306 1.00 98.88 386 ILE A O 1
ATOM 3032 N N . MET A 1 387 ? -8.033 -2.679 -8.103 1.00 98.94 387 MET A N 1
ATOM 3033 C CA . MET A 1 387 ? -9.350 -3.159 -8.524 1.00 98.94 387 MET A CA 1
ATOM 3034 C C . MET A 1 387 ? -9.451 -4.677 -8.381 1.00 98.94 387 MET A C 1
ATOM 3036 O O . MET A 1 387 ? -8.640 -5.414 -8.938 1.00 98.94 387 MET A O 1
ATOM 3040 N N . ALA A 1 388 ? -10.498 -5.137 -7.696 1.00 98.88 388 ALA A N 1
ATOM 3041 C CA . ALA A 1 388 ? -10.887 -6.541 -7.603 1.00 98.88 388 ALA A CA 1
ATOM 3042 C C . ALA A 1 388 ? -12.283 -6.744 -8.202 1.00 98.88 388 ALA A C 1
ATOM 3044 O O . ALA A 1 388 ? -13.122 -5.837 -8.184 1.00 98.88 388 ALA A O 1
ATOM 3045 N N . ARG A 1 389 ? -12.567 -7.948 -8.708 1.00 98.81 389 ARG A N 1
ATOM 3046 C CA . ARG A 1 389 ? -13.937 -8.295 -9.089 1.00 98.81 389 ARG A CA 1
ATOM 3047 C C . ARG A 1 389 ? -14.800 -8.365 -7.839 1.00 98.81 389 ARG A C 1
ATOM 3049 O O . ARG A 1 389 ? -14.361 -8.790 -6.773 1.00 98.81 389 ARG A O 1
ATOM 3056 N N . ARG A 1 390 ? -16.079 -8.038 -8.003 1.00 98.75 390 ARG A N 1
ATOM 3057 C CA . ARG A 1 390 ? -17.074 -8.171 -6.933 1.00 98.75 390 ARG A CA 1
ATOM 3058 C C . ARG A 1 390 ? -17.087 -9.575 -6.319 1.00 98.75 390 ARG A C 1
ATOM 3060 O O . ARG A 1 390 ? -17.259 -9.697 -5.116 1.00 98.75 390 ARG A O 1
ATOM 3067 N N . ASP A 1 391 ? -16.935 -10.620 -7.130 1.00 98.69 391 ASP A N 1
ATOM 3068 C CA . ASP A 1 391 ? -16.987 -12.015 -6.673 1.00 98.69 391 ASP A CA 1
ATOM 3069 C C . ASP A 1 391 ? -15.754 -12.463 -5.870 1.00 98.69 391 ASP A C 1
ATOM 3071 O O . ASP A 1 391 ? -15.813 -13.494 -5.203 1.00 98.69 391 ASP A O 1
ATOM 3075 N N . GLN A 1 392 ? -14.677 -11.675 -5.879 1.00 98.88 392 GLN A N 1
ATOM 3076 C CA . GLN A 1 392 ? -13.480 -11.908 -5.072 1.00 98.88 392 GLN A CA 1
ATOM 3077 C C . GLN A 1 392 ? -13.602 -11.314 -3.665 1.00 98.88 392 GLN A C 1
ATOM 3079 O O . GLN A 1 392 ? -12.806 -11.659 -2.801 1.00 98.88 392 GLN A O 1
ATOM 3084 N N . ILE A 1 393 ? -14.590 -10.449 -3.408 1.00 98.88 393 ILE A N 1
ATOM 3085 C CA . ILE A 1 393 ? -14.775 -9.782 -2.116 1.00 98.88 393 ILE A CA 1
ATOM 3086 C C . ILE A 1 393 ? -16.104 -10.209 -1.496 1.00 98.88 393 ILE A C 1
ATOM 3088 O O . ILE A 1 393 ? -17.179 -9.960 -2.042 1.00 98.88 393 ILE A O 1
ATOM 3092 N N . LYS A 1 394 ? -16.042 -10.817 -0.308 1.00 98.81 394 LYS A N 1
ATOM 3093 C CA . LYS A 1 394 ? -17.226 -11.227 0.453 1.00 98.81 394 LYS A CA 1
ATOM 3094 C C . LYS A 1 394 ? -17.196 -10.630 1.854 1.00 98.81 394 LYS A C 1
ATOM 3096 O O . LYS A 1 394 ? -16.462 -11.097 2.719 1.00 98.81 394 LYS A O 1
ATOM 3101 N N . THR A 1 395 ? -18.045 -9.634 2.077 1.00 98.88 395 THR A N 1
ATOM 3102 C CA . THR A 1 395 ? -18.181 -8.961 3.369 1.00 98.88 395 THR A CA 1
ATOM 3103 C C . THR A 1 395 ? -19.179 -9.671 4.285 1.00 98.88 395 THR A C 1
ATOM 3105 O O . THR A 1 395 ? -20.107 -10.359 3.842 1.00 98.88 395 THR A O 1
ATOM 3108 N N . LYS A 1 396 ? -18.991 -9.498 5.591 1.00 98.75 396 LYS A N 1
ATOM 3109 C CA . LYS A 1 396 ? -19.987 -9.770 6.623 1.00 98.75 396 LYS A CA 1
ATOM 3110 C C . LYS A 1 396 ? -20.969 -8.605 6.672 1.00 98.75 396 LYS A C 1
ATOM 3112 O O . LYS A 1 396 ? -20.581 -7.451 6.533 1.00 98.75 396 LYS A O 1
ATOM 3117 N N . LYS A 1 397 ? -22.240 -8.924 6.901 1.00 98.75 397 LYS A N 1
ATOM 3118 C CA . LYS A 1 397 ? -23.293 -7.918 7.094 1.00 98.75 397 LYS A CA 1
ATOM 3119 C C . LYS A 1 397 ? -23.434 -7.464 8.546 1.00 98.75 397 LYS A C 1
ATOM 3121 O O . LYS A 1 397 ? -23.883 -6.361 8.812 1.00 98.75 397 LYS A O 1
ATOM 3126 N N . ILE A 1 398 ? -23.097 -8.353 9.474 1.00 98.81 398 ILE A N 1
ATOM 3127 C CA . ILE A 1 398 ? -23.237 -8.179 10.918 1.00 98.81 398 ILE A CA 1
ATOM 3128 C C . ILE A 1 398 ? -21.957 -8.715 11.561 1.00 98.81 398 ILE A C 1
ATOM 3130 O O . ILE A 1 398 ? -21.354 -9.664 11.046 1.00 98.81 398 ILE A O 1
ATOM 3134 N N . TRP A 1 399 ? -21.531 -8.095 12.659 1.00 98.88 399 TRP A N 1
ATOM 3135 C CA . TRP A 1 399 ? -20.359 -8.533 13.409 1.00 98.88 399 TRP A CA 1
ATOM 3136 C C . TRP A 1 399 ? -20.608 -9.863 14.125 1.00 98.88 399 TRP A C 1
ATOM 3138 O O . TRP A 1 399 ? -21.707 -10.132 14.604 1.00 98.88 399 TRP A O 1
ATOM 3148 N N . ASP A 1 400 ? -19.564 -10.675 14.276 1.00 98.75 400 ASP A N 1
ATOM 3149 C CA . ASP A 1 400 ? -19.625 -11.804 15.203 1.00 98.75 400 ASP A CA 1
ATOM 3150 C C . ASP A 1 400 ? -19.263 -11.327 16.612 1.00 98.75 400 ASP A C 1
ATOM 3152 O O . ASP A 1 400 ? -18.276 -10.618 16.798 1.00 98.75 400 ASP A O 1
ATOM 3156 N N . ARG A 1 401 ? -19.998 -11.777 17.635 1.00 98.31 401 ARG A N 1
ATOM 3157 C CA . ARG A 1 401 ? -19.738 -11.424 19.048 1.00 98.31 401 ARG A CA 1
ATOM 3158 C C . ARG A 1 401 ? -18.346 -11.815 19.554 1.00 98.31 401 ARG A C 1
ATOM 3160 O O . ARG A 1 401 ? -17.897 -11.302 20.575 1.00 98.31 401 ARG A O 1
ATOM 3167 N N . ASN A 1 402 ? -17.668 -12.730 18.869 1.00 98.44 402 ASN A N 1
ATOM 3168 C CA . ASN A 1 402 ? -16.313 -13.168 19.187 1.00 98.44 402 ASN A CA 1
ATOM 3169 C C . ASN A 1 402 ? -15.242 -12.536 18.279 1.00 98.44 402 ASN A C 1
ATOM 3171 O O . ASN A 1 402 ? -14.115 -13.036 18.263 1.00 98.44 402 ASN A O 1
ATOM 3175 N N . ASP A 1 403 ? -15.564 -11.476 17.525 1.00 98.88 403 ASP A N 1
ATOM 3176 C CA . ASP A 1 403 ? -14.598 -10.856 16.621 1.00 98.88 403 ASP A CA 1
ATOM 3177 C C . ASP A 1 403 ? -13.355 -10.351 17.392 1.00 98.88 403 ASP A C 1
ATOM 3179 O O . ASP A 1 403 ? -13.482 -9.628 18.391 1.00 98.88 403 ASP A O 1
ATOM 3183 N N . PRO A 1 404 ? -12.130 -10.693 16.940 1.00 98.62 404 PRO A N 1
ATOM 3184 C CA . PRO A 1 404 ? -10.896 -10.255 17.588 1.00 98.62 404 PRO A CA 1
ATOM 3185 C C . PRO A 1 404 ? -10.754 -8.735 17.738 1.00 98.62 404 PRO A C 1
ATOM 3187 O O . PRO A 1 404 ? -10.046 -8.286 18.640 1.00 98.62 404 PRO A O 1
ATOM 3190 N N . PHE A 1 405 ? -11.419 -7.941 16.891 1.00 98.75 405 PHE A N 1
ATOM 3191 C CA . PHE A 1 405 ? -11.344 -6.478 16.880 1.00 98.75 405 PHE A CA 1
ATOM 3192 C C . PHE A 1 405 ? -11.707 -5.845 18.232 1.00 98.75 405 PHE A C 1
ATOM 3194 O O . PHE A 1 405 ? -11.083 -4.867 18.648 1.00 98.75 405 PHE A O 1
ATOM 3201 N N . PHE A 1 406 ? -12.683 -6.416 18.942 1.00 98.81 406 PHE A N 1
ATOM 3202 C CA . PHE A 1 406 ? -13.143 -5.924 20.245 1.00 98.81 406 PHE A CA 1
ATOM 3203 C C . PHE A 1 406 ? -12.983 -6.948 21.379 1.00 98.81 406 PHE A C 1
ATOM 3205 O O . PHE A 1 406 ? -13.460 -6.725 22.493 1.00 98.81 406 PHE A O 1
ATOM 3212 N N . ALA A 1 407 ? -12.251 -8.042 21.150 1.00 98.69 407 ALA A N 1
ATOM 3213 C CA . ALA A 1 407 ? -12.022 -9.078 22.157 1.00 98.69 407 ALA A CA 1
ATOM 3214 C C . ALA A 1 407 ? -11.364 -8.537 23.442 1.00 98.69 407 ALA A C 1
ATOM 3216 O O . ALA A 1 407 ? -11.726 -8.950 24.540 1.00 98.69 407 ALA A O 1
ATOM 3217 N N . GLY A 1 408 ? -10.454 -7.559 23.338 1.00 98.50 408 GLY A N 1
ATOM 3218 C CA . GLY A 1 408 ? -9.851 -6.916 24.515 1.00 98.50 408 GLY A CA 1
ATOM 3219 C C . GLY A 1 408 ? -10.882 -6.230 25.426 1.00 98.50 408 GLY A C 1
ATOM 3220 O O . GLY A 1 408 ? -10.788 -6.318 26.650 1.00 98.50 408 GLY A O 1
ATOM 3221 N N . THR A 1 409 ? -11.905 -5.613 24.833 1.00 98.81 409 THR A N 1
ATOM 3222 C CA . THR A 1 409 ? -13.021 -4.970 25.545 1.00 98.81 409 THR A CA 1
ATOM 3223 C C . THR A 1 409 ? -13.955 -6.012 26.161 1.00 98.81 409 THR A C 1
ATOM 3225 O O . THR A 1 409 ? -14.412 -5.843 27.292 1.00 98.81 409 THR A O 1
ATOM 3228 N N . VAL A 1 410 ? -14.174 -7.137 25.475 1.00 98.75 410 VAL A N 1
ATOM 3229 C CA . VAL A 1 410 ? -14.913 -8.289 26.021 1.00 98.75 410 VAL A CA 1
ATOM 3230 C C . VAL A 1 410 ? -14.213 -8.862 27.256 1.00 98.75 410 VAL A C 1
ATOM 3232 O O . VAL A 1 410 ? -14.861 -9.105 28.272 1.00 98.75 410 VAL A O 1
ATOM 3235 N N . GLU A 1 411 ? -12.890 -9.030 27.222 1.00 98.69 411 GLU A N 1
ATOM 3236 C CA . GLU A 1 411 ? -12.121 -9.507 28.379 1.00 98.69 411 GLU A CA 1
ATOM 3237 C C . GLU A 1 411 ? -12.126 -8.512 29.551 1.00 98.69 411 GLU A C 1
ATOM 3239 O O . GLU A 1 411 ? -12.166 -8.927 30.711 1.00 98.69 411 GLU A O 1
ATOM 3244 N N . MET A 1 412 ? -12.133 -7.202 29.279 1.00 98.62 412 MET A N 1
ATOM 3245 C CA . MET A 1 412 ? -12.335 -6.179 30.314 1.00 98.62 412 MET A CA 1
ATOM 3246 C C . MET A 1 412 ? -13.704 -6.343 30.991 1.00 98.62 412 MET A C 1
ATOM 3248 O O . MET A 1 412 ? -13.770 -6.409 32.217 1.00 9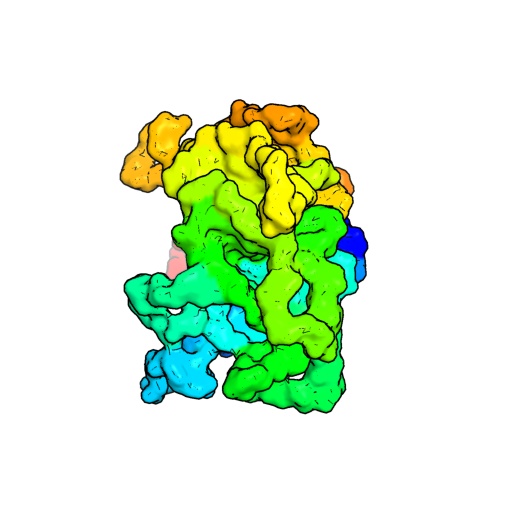8.62 412 MET A O 1
ATOM 3252 N N . ALA A 1 413 ? -14.776 -6.485 30.206 1.00 98.75 413 ALA A N 1
ATOM 3253 C CA . ALA A 1 413 ? -16.128 -6.675 30.726 1.00 98.75 413 ALA A CA 1
ATOM 3254 C C . ALA A 1 413 ? -16.252 -7.959 31.569 1.00 98.75 413 ALA A C 1
ATOM 3256 O O . ALA A 1 413 ? -16.836 -7.942 32.653 1.00 98.75 413 ALA A O 1
ATOM 3257 N N . LYS A 1 414 ? -15.626 -9.062 31.135 1.00 98.50 414 LYS A N 1
ATOM 3258 C CA . LYS A 1 414 ? -15.591 -10.320 31.901 1.00 98.50 414 LYS A CA 1
ATOM 3259 C C . LYS A 1 414 ? -14.957 -10.158 33.283 1.00 98.50 414 LYS A C 1
ATOM 3261 O O . LYS A 1 414 ? -15.466 -10.732 34.242 1.00 98.50 414 LYS A O 1
ATOM 3266 N N . LYS A 1 415 ? -13.880 -9.373 33.410 1.00 98.56 415 LYS A N 1
ATOM 3267 C CA . LYS A 1 415 ? -13.234 -9.096 34.711 1.00 98.56 415 LYS A CA 1
ATOM 3268 C C . LYS A 1 415 ? -14.147 -8.336 35.673 1.00 98.56 415 LYS A C 1
ATOM 3270 O O . LYS A 1 415 ? -14.044 -8.535 36.878 1.00 98.56 415 LYS A O 1
ATOM 3275 N N . ASP A 1 416 ? -15.053 -7.523 35.139 1.00 98.56 416 ASP A N 1
ATOM 3276 C CA . ASP A 1 416 ? -16.090 -6.827 35.905 1.00 98.56 416 ASP A CA 1
ATOM 3277 C C . ASP A 1 416 ? -17.347 -7.692 36.152 1.00 98.56 416 ASP A C 1
ATOM 3279 O O . ASP A 1 416 ? -18.314 -7.221 36.751 1.00 98.56 416 ASP A O 1
ATOM 3283 N N . GLY A 1 417 ? -17.368 -8.952 35.695 1.00 98.56 417 GLY A N 1
ATOM 3284 C CA . GLY A 1 417 ? -18.535 -9.833 35.809 1.00 98.56 417 GLY A CA 1
ATOM 3285 C C . GLY A 1 417 ? -19.721 -9.394 34.941 1.00 98.56 417 GLY A C 1
ATOM 3286 O O . GLY A 1 417 ? -20.874 -9.607 35.321 1.00 98.56 417 GLY A O 1
ATOM 3287 N N . ILE A 1 418 ? -19.444 -8.747 33.806 1.00 98.75 418 ILE A N 1
ATOM 3288 C CA . ILE A 1 418 ? -20.444 -8.205 32.881 1.00 98.75 418 ILE A CA 1
ATOM 3289 C C . ILE A 1 418 ? -20.709 -9.180 31.735 1.00 98.75 418 ILE A C 1
ATOM 3291 O O . ILE A 1 418 ? -19.782 -9.606 31.043 1.00 98.75 418 ILE A O 1
ATOM 3295 N N . ASN A 1 419 ? -21.989 -9.459 31.479 1.00 98.56 419 ASN A N 1
ATOM 3296 C CA . ASN A 1 419 ? -22.434 -10.049 30.220 1.00 98.56 419 ASN A CA 1
ATOM 3297 C C . ASN A 1 419 ? -22.848 -8.944 29.236 1.00 98.56 419 ASN A C 1
ATOM 3299 O O . ASN A 1 419 ? -23.923 -8.362 29.356 1.00 98.56 419 ASN A O 1
ATOM 3303 N N . LEU A 1 420 ? -22.002 -8.676 28.239 1.00 98.75 420 LEU A N 1
ATOM 3304 C CA . LEU A 1 420 ? -22.175 -7.575 27.284 1.00 98.75 420 LEU A CA 1
ATOM 3305 C C . LEU A 1 420 ? -23.439 -7.658 26.418 1.00 98.75 420 LEU A C 1
ATOM 3307 O O . LEU A 1 420 ? -23.801 -6.655 25.814 1.00 98.75 420 LEU A O 1
ATOM 3311 N N . GLU A 1 421 ? -24.071 -8.825 26.322 1.00 98.25 421 GLU A N 1
ATOM 3312 C CA . GLU A 1 421 ? -25.278 -9.035 25.511 1.00 98.25 421 GLU A CA 1
ATOM 3313 C C . GLU A 1 421 ? -26.570 -8.690 26.262 1.00 98.25 421 GLU A C 1
ATOM 3315 O O . GLU A 1 421 ? -27.623 -8.562 25.643 1.00 98.25 421 GLU A O 1
ATOM 3320 N N . THR A 1 422 ? -26.509 -8.531 27.588 1.00 98.69 422 THR A N 1
ATOM 3321 C CA . THR A 1 422 ? -27.705 -8.342 28.428 1.00 98.69 422 THR A CA 1
ATOM 3322 C C . THR A 1 422 ? -27.578 -7.218 29.446 1.00 98.69 422 THR A C 1
ATOM 3324 O O . THR A 1 422 ? -28.584 -6.644 29.863 1.00 98.69 422 THR A O 1
ATOM 3327 N N . ASP A 1 423 ? -26.364 -6.922 29.902 1.00 98.69 423 ASP A N 1
ATOM 3328 C CA . ASP A 1 423 ? -26.164 -6.087 31.075 1.00 98.69 423 ASP A CA 1
ATOM 3329 C C . ASP A 1 423 ? -26.184 -4.590 30.751 1.00 98.69 423 ASP A C 1
ATOM 3331 O O . ASP A 1 423 ? -25.544 -4.108 29.820 1.00 98.69 423 ASP A O 1
ATOM 3335 N N . ASN A 1 424 ? -26.863 -3.846 31.622 1.00 98.75 424 ASN A N 1
ATOM 3336 C CA . ASN A 1 424 ? -26.884 -2.390 31.669 1.00 98.75 424 ASN A CA 1
ATOM 3337 C C . ASN A 1 424 ? -26.462 -1.964 33.081 1.00 98.75 424 ASN A C 1
ATOM 3339 O O . ASN A 1 424 ? -27.265 -2.003 34.013 1.00 98.75 424 ASN A O 1
ATOM 3343 N N . LYS A 1 425 ? -25.169 -1.681 33.281 1.00 98.62 425 LYS A N 1
ATOM 3344 C CA . LYS A 1 425 ? -24.534 -1.563 34.606 1.00 98.62 425 LYS A CA 1
ATOM 3345 C C . LYS A 1 425 ? -23.494 -0.445 34.652 1.00 98.62 425 LYS A C 1
ATOM 3347 O O . LYS A 1 425 ? -22.818 -0.152 33.672 1.00 98.62 425 LYS A O 1
ATOM 3352 N N . VAL A 1 426 ? -23.316 0.130 35.840 1.00 98.75 426 VAL A N 1
ATOM 3353 C CA . VAL A 1 426 ? -22.269 1.115 36.140 1.00 98.75 426 VAL A CA 1
ATOM 3354 C C . VAL A 1 426 ? -21.352 0.540 37.213 1.00 98.75 426 VAL A C 1
ATOM 3356 O O . VAL A 1 426 ? -21.789 0.290 38.335 1.00 98.75 426 VAL A O 1
ATOM 3359 N N . ILE A 1 427 ? -20.081 0.352 36.876 1.00 98.69 427 ILE A N 1
ATOM 3360 C CA . ILE A 1 427 ? -19.040 -0.140 37.780 1.00 98.69 427 ILE A CA 1
ATOM 3361 C C . ILE A 1 427 ? -18.188 1.041 38.239 1.00 98.69 427 ILE A C 1
ATOM 3363 O O . ILE A 1 427 ? -17.779 1.874 37.428 1.00 98.69 427 ILE A O 1
ATOM 3367 N N . ARG A 1 428 ? -17.927 1.124 39.546 1.00 98.56 428 ARG A N 1
ATOM 3368 C CA . ARG A 1 428 ? -17.101 2.173 40.158 1.00 98.56 428 ARG A CA 1
ATOM 3369 C C . ARG A 1 428 ? -15.849 1.561 40.761 1.00 98.56 428 ARG A C 1
ATOM 3371 O O . ARG A 1 428 ? -15.943 0.614 41.535 1.00 98.56 428 ARG A O 1
ATOM 3378 N N . ASP A 1 429 ? -14.708 2.145 40.433 1.00 97.88 429 ASP A N 1
ATOM 3379 C CA . ASP A 1 429 ? -13.383 1.669 40.813 1.00 97.88 429 ASP A CA 1
ATOM 3380 C C . ASP A 1 429 ? -12.490 2.878 41.118 1.00 97.88 429 ASP A C 1
ATOM 3382 O O . ASP A 1 429 ? -11.815 3.436 40.251 1.00 97.88 429 ASP A O 1
ATOM 3386 N N . GLY A 1 430 ? -12.593 3.377 42.352 1.00 97.88 430 GLY A N 1
ATOM 3387 C CA . GLY A 1 430 ? -11.975 4.643 42.744 1.00 97.88 430 GLY A CA 1
ATOM 3388 C C . GLY A 1 430 ? -12.546 5.825 41.951 1.00 97.88 430 GLY A C 1
ATOM 3389 O O . GLY A 1 430 ? -13.740 6.109 42.039 1.00 97.88 430 GLY A O 1
ATOM 3390 N N . ASN A 1 431 ? -11.681 6.511 41.200 1.00 98.31 431 ASN A N 1
ATOM 3391 C CA . ASN A 1 431 ? -12.029 7.602 40.282 1.00 98.31 431 ASN A CA 1
ATOM 3392 C C . ASN A 1 431 ? -12.277 7.122 38.840 1.00 98.31 431 ASN A C 1
ATOM 3394 O O . ASN A 1 431 ? -12.385 7.942 37.932 1.00 98.31 431 ASN A O 1
ATOM 3398 N N . LYS A 1 432 ? -12.327 5.806 38.605 1.00 98.81 432 LYS A N 1
ATOM 3399 C CA . LYS A 1 432 ? -12.693 5.225 37.314 1.00 98.81 432 LYS A CA 1
ATOM 3400 C C . LYS A 1 432 ? -14.138 4.754 37.360 1.00 98.81 432 LYS A C 1
ATOM 3402 O O . LYS A 1 432 ? -14.559 4.072 38.298 1.00 98.81 432 LYS A O 1
ATOM 3407 N N . VAL A 1 433 ? -14.892 5.085 36.320 1.00 98.88 433 VAL A N 1
ATOM 3408 C CA . VAL A 1 433 ? -16.269 4.625 36.138 1.00 98.88 433 VAL A CA 1
ATOM 3409 C C . VAL A 1 433 ? -16.369 3.906 34.802 1.00 98.88 433 VAL A C 1
ATOM 3411 O O . VAL A 1 433 ? -16.067 4.477 33.759 1.00 98.88 433 VAL A O 1
ATOM 3414 N N . ARG A 1 434 ? -16.804 2.647 34.823 1.00 98.88 434 ARG A N 1
ATOM 3415 C CA . ARG A 1 434 ? -17.037 1.846 33.617 1.00 98.88 434 ARG A CA 1
ATOM 3416 C C . ARG A 1 434 ? -18.536 1.628 33.460 1.00 98.88 434 ARG A C 1
ATOM 3418 O O . ARG A 1 434 ? -19.162 0.963 34.281 1.00 98.88 434 ARG A O 1
ATOM 3425 N N . VAL A 1 435 ? -19.115 2.247 32.440 1.00 98.88 435 VAL A N 1
ATOM 3426 C CA . VAL A 1 435 ? -20.528 2.122 32.082 1.00 98.88 435 VAL A CA 1
ATOM 3427 C C . VAL A 1 435 ? -20.633 1.082 30.979 1.00 98.88 435 VAL A C 1
ATOM 3429 O O . VAL A 1 435 ? -20.016 1.235 29.930 1.00 98.88 435 VAL A O 1
ATOM 3432 N N . TYR A 1 436 ? -21.414 0.040 31.216 1.00 98.94 436 TYR A N 1
ATOM 3433 C CA . TYR A 1 436 ? -21.735 -0.992 30.241 1.00 98.94 436 TYR A CA 1
ATOM 3434 C C . TYR A 1 436 ? -23.213 -0.882 29.907 1.00 98.94 436 TYR A C 1
ATOM 3436 O O . TYR A 1 436 ? -24.041 -0.865 30.820 1.00 98.94 436 TYR A O 1
ATOM 3444 N N . MET A 1 437 ? -23.550 -0.793 28.626 1.00 98.94 437 MET A N 1
ATOM 3445 C CA . MET A 1 437 ? -24.942 -0.788 28.198 1.00 98.94 437 MET A CA 1
ATOM 3446 C C . MET A 1 437 ? -25.147 -1.523 26.880 1.00 98.94 437 MET A C 1
ATOM 3448 O O . MET A 1 437 ? -24.295 -1.508 25.992 1.00 98.94 437 MET A O 1
ATOM 3452 N N . THR A 1 438 ? -26.316 -2.125 26.734 1.00 98.94 438 THR A N 1
ATOM 3453 C CA . THR A 1 438 ? -26.835 -2.546 25.437 1.00 98.94 438 THR A CA 1
ATOM 3454 C C . THR A 1 438 ? -27.465 -1.351 24.722 1.00 98.94 438 THR A C 1
ATOM 3456 O O . THR A 1 438 ? -27.948 -0.412 25.363 1.00 98.94 438 THR A O 1
ATOM 3459 N N . SER A 1 439 ? -27.547 -1.407 23.399 1.00 98.88 439 SER A N 1
ATOM 3460 C CA . SER A 1 439 ? -28.422 -0.545 22.602 1.00 98.88 439 SER A CA 1
ATOM 3461 C C . SER A 1 439 ? -29.236 -1.380 21.620 1.00 98.88 439 SER A C 1
ATOM 3463 O O . SER A 1 439 ? -28.708 -2.299 20.999 1.00 98.88 439 SER A O 1
ATOM 3465 N N . MET A 1 440 ? -30.525 -1.071 21.515 1.00 98.81 440 MET A N 1
ATOM 3466 C CA . MET A 1 440 ? -31.444 -1.652 20.536 1.00 98.81 440 MET A CA 1
ATOM 3467 C C . MET A 1 440 ? -32.370 -0.532 20.084 1.00 98.81 440 MET A C 1
ATOM 3469 O O . MET A 1 440 ? -33.009 0.089 20.939 1.00 98.81 440 MET A O 1
ATOM 3473 N N . ALA A 1 441 ? -32.416 -0.226 18.791 1.00 98.25 441 ALA A N 1
ATOM 3474 C CA . ALA A 1 441 ? -33.135 0.940 18.297 1.00 98.25 441 ALA A CA 1
ATOM 3475 C C . ALA A 1 441 ? -34.598 0.949 18.801 1.00 98.25 441 ALA A C 1
ATOM 3477 O O . ALA A 1 441 ? -35.304 -0.052 18.652 1.00 98.25 441 ALA A O 1
ATOM 3478 N N . PRO A 1 442 ? -35.091 2.055 19.407 1.00 98.44 442 PRO A N 1
ATOM 3479 C CA . PRO A 1 442 ? -34.482 3.389 19.505 1.00 98.44 442 PRO A CA 1
ATOM 3480 C C . PRO A 1 442 ? -33.852 3.725 20.880 1.00 98.44 442 PRO A C 1
ATOM 3482 O O . PRO A 1 442 ? -33.735 4.902 21.219 1.00 98.44 442 PRO A O 1
ATOM 3485 N N . ALA A 1 443 ? -33.513 2.745 21.723 1.00 98.69 443 ALA A N 1
ATOM 3486 C CA . ALA A 1 443 ? -33.170 2.977 23.128 1.00 98.69 443 ALA A CA 1
ATOM 3487 C C . ALA A 1 443 ? -31.757 2.510 23.520 1.00 98.69 443 ALA A C 1
ATOM 3489 O O . ALA A 1 443 ? -31.320 1.400 23.205 1.00 98.69 443 ALA A O 1
ATOM 3490 N N . TYR A 1 444 ? -31.082 3.333 24.326 1.00 98.88 444 TYR A N 1
ATOM 3491 C CA . TYR A 1 444 ? -30.001 2.863 25.190 1.00 98.88 444 TYR A CA 1
ATOM 3492 C C . TYR A 1 444 ? -30.579 2.144 26.407 1.00 98.88 444 TYR A C 1
ATOM 3494 O O . TYR A 1 444 ? -31.579 2.584 26.980 1.00 98.88 444 TYR A O 1
ATOM 3502 N N . GLY A 1 445 ? -29.931 1.059 26.829 1.00 98.62 445 GLY A N 1
ATOM 3503 C CA . GLY A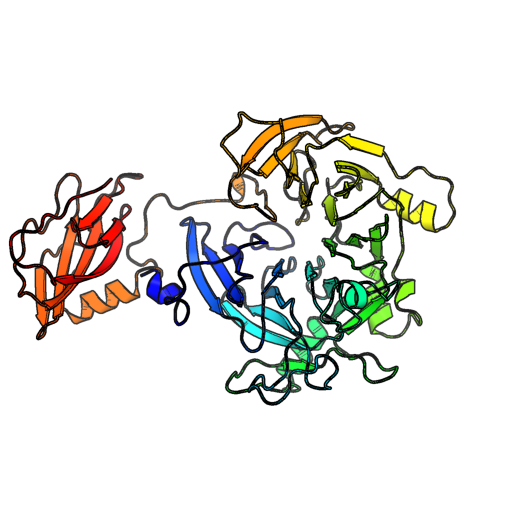 1 445 ? -30.347 0.317 28.017 1.00 98.62 445 GLY A CA 1
ATOM 3504 C C . GLY A 1 445 ? -29.924 0.973 29.340 1.00 98.62 445 GLY A C 1
ATOM 3505 O O . GLY A 1 445 ? -30.534 0.707 30.373 1.00 98.62 445 GLY A O 1
ATOM 3506 N N . VAL A 1 446 ? -28.944 1.884 29.317 1.00 98.69 446 VAL A N 1
ATOM 3507 C CA . VAL A 1 446 ? -28.704 2.867 30.386 1.00 98.69 446 VAL A CA 1
ATOM 3508 C C . VAL A 1 446 ? -29.117 4.229 29.837 1.00 98.69 446 VAL A C 1
ATOM 3510 O O . VAL A 1 446 ? -28.595 4.644 28.810 1.00 98.69 446 VAL A O 1
ATOM 3513 N N . GLN A 1 447 ? -30.069 4.893 30.497 1.00 98.56 447 GLN A N 1
ATOM 3514 C CA . GLN A 1 447 ? -30.635 6.181 30.056 1.00 98.56 447 GLN A CA 1
ATOM 3515 C C . GLN A 1 447 ? -30.101 7.376 30.854 1.00 98.56 447 GLN A C 1
ATOM 3517 O O . GLN A 1 447 ? -30.041 8.495 30.352 1.00 98.56 447 GLN A O 1
ATOM 3522 N N . GLU A 1 448 ? -29.589 7.133 32.058 1.00 98.69 448 GLU A N 1
ATOM 3523 C CA . GLU A 1 448 ? -28.870 8.109 32.872 1.00 98.69 448 GLU A CA 1
ATOM 3524 C C . GLU A 1 448 ? -27.859 7.396 33.775 1.00 98.69 448 GLU A C 1
ATOM 3526 O O . GLU A 1 448 ? -28.050 6.245 34.172 1.00 98.69 448 GLU A O 1
ATOM 3531 N N . PHE A 1 449 ? -26.759 8.073 34.097 1.00 98.75 449 PHE A N 1
ATOM 3532 C CA . PHE A 1 449 ? -25.813 7.631 35.116 1.00 98.75 449 PHE A CA 1
ATOM 3533 C C . PHE A 1 449 ? -25.114 8.844 35.735 1.00 98.75 449 PHE A C 1
ATOM 3535 O O . PHE A 1 449 ? -24.904 9.862 35.081 1.00 98.75 449 PHE A O 1
ATOM 3542 N N . THR A 1 450 ? -24.741 8.742 37.011 1.00 98.75 450 THR A N 1
ATOM 3543 C CA . THR A 1 450 ? -24.083 9.834 37.747 1.00 98.75 450 THR A CA 1
ATOM 3544 C C . THR A 1 450 ? -22.616 9.513 38.001 1.00 98.75 450 THR A C 1
ATOM 3546 O O . THR A 1 450 ? -22.279 8.418 38.461 1.00 98.75 450 THR A O 1
ATOM 3549 N N . VAL A 1 451 ? -21.739 10.484 37.776 1.00 98.69 451 VAL A N 1
ATOM 3550 C CA . VAL A 1 451 ? -20.302 10.415 38.084 1.00 98.69 451 VAL A CA 1
ATOM 3551 C C . VAL A 1 451 ? -19.883 11.643 38.882 1.00 98.69 451 VAL A C 1
ATOM 3553 O O . VAL A 1 451 ? -20.639 12.612 38.978 1.00 98.69 451 VAL A O 1
ATOM 3556 N N . LYS A 1 452 ? -18.703 11.598 39.495 1.00 98.62 452 LYS A N 1
ATOM 3557 C CA . LYS A 1 452 ? -18.098 12.776 40.115 1.00 98.62 452 LYS A CA 1
ATOM 3558 C C . LYS A 1 452 ? -17.320 13.549 39.057 1.00 98.62 452 LYS A C 1
ATOM 3560 O O . LYS A 1 452 ? -16.790 12.971 38.110 1.00 98.62 452 LYS A O 1
ATOM 3565 N N . GLN A 1 453 ? -17.232 14.864 39.235 1.00 98.62 453 GLN A N 1
ATOM 3566 C CA . GLN A 1 453 ? -16.353 15.675 38.402 1.00 98.62 453 GLN A CA 1
ATOM 3567 C C . GLN A 1 453 ? -14.910 15.163 38.529 1.00 98.62 453 GLN A C 1
ATOM 3569 O O . GLN A 1 453 ? -14.422 14.953 39.639 1.00 98.62 453 GLN A O 1
ATOM 3574 N N . GLY A 1 454 ? -14.245 14.978 37.392 1.00 98.44 454 GLY A N 1
ATOM 3575 C CA . GLY A 1 454 ? -12.885 14.453 37.305 1.00 98.44 454 GLY A CA 1
ATOM 3576 C C . GLY A 1 454 ? -12.783 12.926 37.243 1.00 98.44 454 GLY A C 1
ATOM 3577 O O . GLY A 1 454 ? -11.668 12.428 37.097 1.00 98.44 454 GLY A O 1
ATOM 3578 N N . ASP A 1 455 ? -13.896 12.184 37.319 1.00 98.81 455 ASP A N 1
ATOM 3579 C CA . ASP A 1 455 ? -13.871 10.736 37.085 1.00 98.81 455 ASP A CA 1
ATOM 3580 C C . ASP A 1 455 ? -13.413 10.430 35.642 1.00 98.81 455 ASP A C 1
ATOM 3582 O O . ASP A 1 455 ? -13.807 11.101 34.681 1.00 98.81 455 ASP A O 1
ATOM 3586 N N . GLU A 1 456 ? -12.598 9.385 35.486 1.00 98.88 456 GLU A N 1
ATOM 3587 C CA . GLU A 1 456 ? -12.257 8.782 34.196 1.00 98.88 456 GLU A CA 1
ATOM 3588 C C . GLU A 1 456 ? -13.377 7.809 33.814 1.00 98.88 456 GLU A C 1
ATOM 3590 O O . GLU A 1 456 ? -13.528 6.737 34.406 1.00 98.88 456 GLU A O 1
ATOM 3595 N N . VAL A 1 457 ? -14.192 8.194 32.836 1.00 98.88 457 VAL A N 1
ATOM 3596 C CA . VAL A 1 457 ? -15.379 7.452 32.416 1.00 98.88 457 VAL A CA 1
ATOM 3597 C C . VAL A 1 457 ? -15.072 6.664 31.151 1.00 98.88 457 VAL A C 1
ATOM 3599 O O . VAL A 1 457 ? -14.681 7.237 30.139 1.00 98.88 457 VAL A O 1
ATOM 3602 N N . THR A 1 458 ? -15.292 5.352 31.188 1.00 98.94 458 THR A N 1
ATOM 3603 C CA . THR A 1 458 ? -15.308 4.488 30.000 1.00 98.94 458 THR A CA 1
ATOM 3604 C C . THR A 1 458 ? -16.731 4.032 29.737 1.00 98.94 458 THR A C 1
ATOM 3606 O O . THR A 1 458 ? -17.326 3.365 30.582 1.00 98.94 458 THR A O 1
ATOM 3609 N N . VAL A 1 459 ? -17.275 4.370 28.571 1.00 98.94 459 VAL A N 1
ATOM 3610 C CA . VAL A 1 459 ? -18.591 3.901 28.129 1.00 98.94 459 VAL A CA 1
ATOM 3611 C C . VAL A 1 459 ? -18.385 2.790 27.110 1.00 98.94 459 VAL A C 1
ATOM 3613 O O . VAL A 1 459 ? -17.747 3.008 26.084 1.00 98.94 459 VAL A O 1
ATOM 3616 N N . THR A 1 460 ? -18.911 1.606 27.414 1.00 98.94 460 THR A N 1
ATOM 3617 C CA . THR A 1 460 ? -18.896 0.408 26.572 1.00 98.94 460 THR A CA 1
ATOM 3618 C C . THR A 1 460 ? -20.318 0.106 26.130 1.00 98.94 460 THR A C 1
ATOM 3620 O O . THR A 1 460 ? -21.192 -0.112 26.971 1.00 98.94 460 THR A O 1
ATOM 3623 N N . ILE A 1 461 ? -20.546 0.089 24.820 1.00 98.94 461 ILE A N 1
ATOM 3624 C CA . ILE A 1 461 ? -21.866 -0.144 24.235 1.00 98.94 461 ILE A CA 1
ATOM 3625 C C . ILE A 1 461 ? -21.815 -1.381 23.355 1.00 98.94 461 ILE A C 1
ATOM 3627 O O . ILE A 1 461 ? -20.926 -1.513 22.514 1.00 98.94 461 ILE A O 1
ATOM 3631 N N . THR A 1 462 ? -22.792 -2.261 23.539 1.00 98.94 462 THR A N 1
ATOM 3632 C CA . THR A 1 462 ? -23.054 -3.395 22.654 1.00 98.94 462 THR A CA 1
ATOM 3633 C C . THR A 1 462 ? -24.350 -3.150 21.896 1.00 98.94 462 THR A C 1
ATOM 3635 O O . THR A 1 462 ? -25.414 -3.104 22.514 1.00 98.94 462 THR A O 1
ATOM 3638 N N . ASN A 1 463 ? -24.279 -3.019 20.573 1.00 98.88 463 ASN A N 1
ATOM 3639 C CA . ASN A 1 463 ? -25.480 -2.970 19.742 1.00 98.88 463 ASN A CA 1
ATOM 3640 C C . ASN A 1 463 ? -26.038 -4.393 19.598 1.00 98.88 463 ASN A C 1
ATOM 3642 O O . ASN A 1 463 ? -25.377 -5.262 19.031 1.00 98.88 463 ASN A O 1
ATOM 3646 N N . ILE A 1 464 ? -27.229 -4.636 20.144 1.00 98.81 464 ILE A N 1
ATOM 3647 C CA . ILE A 1 464 ? -27.874 -5.955 20.147 1.00 98.81 464 ILE A CA 1
ATOM 3648 C C . ILE A 1 464 ? -28.909 -6.122 19.026 1.00 98.81 464 ILE A C 1
ATOM 3650 O O . ILE A 1 464 ? -29.522 -7.189 18.941 1.00 98.81 464 ILE A O 1
ATOM 3654 N N . ASP A 1 465 ? -29.078 -5.131 18.141 1.00 98.75 465 ASP A N 1
ATOM 3655 C CA . ASP A 1 465 ? -29.882 -5.299 16.929 1.00 98.75 465 ASP A CA 1
ATOM 3656 C C . ASP A 1 465 ? -29.306 -6.401 16.033 1.00 98.75 465 ASP A C 1
ATOM 3658 O O . ASP A 1 465 ? -28.091 -6.569 15.893 1.00 98.75 465 ASP A O 1
ATOM 3662 N N . GLN A 1 466 ? -30.204 -7.176 15.425 1.00 98.62 466 GLN A N 1
ATOM 3663 C CA . GLN A 1 466 ? -29.872 -8.294 14.530 1.00 98.62 466 GLN A CA 1
ATOM 3664 C C . GLN A 1 466 ? -30.194 -7.990 13.061 1.00 98.62 466 GLN A C 1
ATOM 3666 O O . GLN A 1 466 ? -30.187 -8.887 12.219 1.00 98.62 466 GLN A O 1
ATOM 3671 N N . ILE A 1 467 ? -30.516 -6.735 12.756 1.00 98.62 467 ILE A N 1
ATOM 3672 C CA . ILE A 1 467 ? -30.857 -6.269 11.414 1.00 98.62 467 ILE A CA 1
ATOM 3673 C C . ILE A 1 467 ? -29.608 -5.611 10.821 1.00 98.62 467 ILE A C 1
ATOM 3675 O O . ILE A 1 467 ? -28.955 -4.809 11.487 1.00 98.62 467 ILE A O 1
ATOM 3679 N N . GLU A 1 468 ? -29.262 -5.970 9.583 1.00 98.19 468 GLU A N 1
ATOM 3680 C CA . GLU A 1 468 ? -28.169 -5.322 8.846 1.00 98.19 468 GLU A CA 1
ATOM 3681 C C . GLU A 1 468 ? -28.399 -3.808 8.715 1.00 98.19 468 GLU A C 1
ATOM 3683 O O . GLU A 1 468 ? -29.539 -3.351 8.684 1.00 98.19 468 GLU A O 1
ATOM 3688 N N . ASP A 1 469 ? -27.313 -3.035 8.663 1.00 98.06 469 ASP A N 1
ATOM 3689 C CA . ASP A 1 469 ? -27.309 -1.572 8.504 1.00 98.06 469 ASP A CA 1
ATOM 3690 C C . ASP A 1 469 ? -28.014 -0.748 9.606 1.00 98.06 469 ASP A C 1
ATOM 3692 O O . ASP A 1 469 ? -28.069 0.479 9.512 1.00 98.06 469 ASP A O 1
ATOM 3696 N N . VAL A 1 470 ? -28.476 -1.368 10.701 1.00 98.50 470 VAL A N 1
ATOM 3697 C CA . VAL A 1 470 ? -28.970 -0.650 11.897 1.00 98.50 470 VAL A CA 1
ATOM 3698 C C . VAL A 1 470 ? -27.790 -0.224 12.777 1.00 98.50 470 VAL A C 1
ATOM 3700 O O . VAL A 1 470 ? -27.559 -0.725 13.879 1.00 98.50 470 VAL A O 1
ATOM 3703 N N . SER A 1 471 ? -26.977 0.679 12.236 1.00 98.81 471 SER A N 1
ATOM 3704 C CA . SER A 1 471 ? -25.833 1.257 12.934 1.00 98.81 471 SER A CA 1
ATOM 3705 C C . SER A 1 471 ? -26.286 2.247 13.995 1.00 98.81 471 SER A C 1
ATOM 3707 O O . SER A 1 471 ? -27.118 3.113 13.744 1.00 98.81 471 SER A O 1
ATOM 3709 N N . HIS A 1 472 ? -25.682 2.152 15.176 1.00 98.88 472 HIS A N 1
ATOM 3710 C CA . HIS A 1 472 ? -25.826 3.154 16.222 1.00 98.88 472 HIS A CA 1
ATOM 3711 C C . HIS A 1 472 ? -24.562 4.007 16.309 1.00 98.88 472 HIS A C 1
ATOM 3713 O O . HIS A 1 472 ? -23.465 3.588 15.932 1.00 98.88 472 HIS A O 1
ATOM 3719 N N . GLY A 1 473 ? -24.706 5.199 16.874 1.00 98.75 473 GLY A N 1
ATOM 3720 C CA . GLY A 1 473 ? -23.582 6.004 17.336 1.00 98.75 473 GLY A CA 1
ATOM 3721 C C . GLY A 1 473 ? -23.681 6.277 18.819 1.00 98.75 473 GLY A C 1
ATOM 3722 O O . GLY A 1 473 ? -24.738 6.094 19.402 1.00 98.75 473 GLY A O 1
ATOM 3723 N N . PHE A 1 474 ? -22.605 6.778 19.413 1.00 98.88 474 PHE A N 1
ATOM 3724 C CA . PHE A 1 474 ? -22.635 7.376 20.743 1.00 98.88 474 PHE A CA 1
ATOM 3725 C C . PHE A 1 474 ? -21.822 8.655 20.753 1.00 98.88 474 PHE A C 1
ATOM 3727 O O . PHE A 1 474 ? -20.628 8.633 20.452 1.00 98.88 474 PHE A O 1
ATOM 3734 N N . VAL A 1 475 ? -22.468 9.754 21.138 1.00 98.94 475 VAL A N 1
ATOM 3735 C CA . VAL A 1 475 ? -21.824 11.056 21.307 1.00 98.94 475 VAL A CA 1
ATOM 3736 C C . VAL A 1 475 ? -22.109 11.589 22.700 1.00 98.94 475 VAL A C 1
ATOM 3738 O O . VAL A 1 475 ? -23.270 11.712 23.086 1.00 98.94 475 VAL A O 1
ATOM 3741 N N . MET A 1 476 ? -21.052 11.965 23.426 1.00 98.88 476 MET A N 1
ATOM 3742 C CA . MET A 1 476 ? -21.168 12.734 24.668 1.00 98.88 476 MET A CA 1
ATOM 3743 C C . MET A 1 476 ? -21.024 14.225 24.344 1.00 98.88 476 MET A C 1
ATOM 3745 O O . MET A 1 476 ? -19.954 14.690 23.931 1.00 98.88 476 MET A O 1
ATOM 3749 N N . VAL A 1 477 ? -22.116 14.980 24.501 1.00 98.81 477 VAL A N 1
ATOM 3750 C CA . VAL A 1 477 ? -22.216 16.381 24.065 1.00 98.81 477 VAL A CA 1
ATOM 3751 C C . VAL A 1 477 ? -21.111 17.220 24.702 1.00 98.81 477 VAL A C 1
ATOM 3753 O O . VAL A 1 477 ? -20.895 17.160 25.907 1.00 98.81 477 VAL A O 1
ATOM 3756 N N . ASN A 1 478 ? -20.415 18.026 23.896 1.00 98.44 478 ASN A N 1
ATOM 3757 C CA . ASN A 1 478 ? -19.346 18.939 24.323 1.00 98.44 478 ASN A CA 1
ATOM 3758 C C . ASN A 1 478 ? -18.108 18.279 24.964 1.00 98.44 478 ASN A C 1
ATOM 3760 O O . ASN A 1 478 ? -17.334 18.982 25.616 1.00 98.44 478 ASN A O 1
ATOM 3764 N N . HIS A 1 479 ? -17.879 16.977 24.763 1.00 98.62 479 HIS A N 1
ATOM 3765 C CA . HIS A 1 479 ? -16.689 16.277 25.282 1.00 98.62 479 HIS A CA 1
ATOM 3766 C C . HIS A 1 479 ? -15.710 15.813 24.191 1.00 98.62 479 HIS A C 1
ATOM 3768 O O . HIS A 1 479 ? -14.665 15.259 24.511 1.00 98.62 479 HIS A O 1
ATOM 3774 N N . GLY A 1 480 ? -16.020 16.031 22.906 1.00 98.44 480 GLY A N 1
ATOM 3775 C CA . GLY A 1 480 ? -15.182 15.529 21.805 1.00 98.44 480 GLY A CA 1
ATOM 3776 C C . GLY A 1 480 ? -15.164 13.997 21.720 1.00 98.44 480 GLY A C 1
ATOM 3777 O O . GLY A 1 480 ? -14.178 13.407 21.291 1.00 98.44 480 GLY A O 1
ATOM 3778 N N . VAL A 1 481 ? -16.246 13.355 22.166 1.00 98.75 481 VAL A N 1
ATOM 3779 C CA . VAL A 1 481 ? -16.406 11.899 22.250 1.00 98.75 481 VAL A CA 1
ATOM 3780 C C . VAL A 1 481 ? -17.448 11.478 21.227 1.00 98.75 481 VAL A C 1
ATOM 3782 O O . VAL A 1 481 ? -18.589 11.931 21.301 1.00 98.75 481 VAL A O 1
ATOM 3785 N N . SER A 1 482 ? -17.056 10.623 20.286 1.00 98.81 482 SER A N 1
ATOM 3786 C CA . SER A 1 482 ? -17.925 10.079 19.242 1.00 98.81 482 SER A CA 1
ATOM 3787 C C . SER A 1 482 ? -17.421 8.700 18.817 1.00 98.81 482 SER A C 1
ATOM 3789 O O . SER A 1 482 ? -16.210 8.521 18.663 1.00 98.81 482 SER A O 1
ATOM 3791 N N . MET A 1 483 ? -18.318 7.730 18.638 1.00 98.81 483 MET A N 1
ATOM 3792 C CA . MET A 1 483 ? -17.986 6.405 18.099 1.00 98.81 483 MET A CA 1
ATOM 3793 C C . MET A 1 483 ? -19.167 5.754 17.364 1.00 98.81 483 MET A C 1
ATOM 3795 O O . MET A 1 483 ? -20.322 6.064 17.649 1.00 98.81 483 MET A O 1
ATOM 3799 N N . GLU A 1 484 ? -18.852 4.838 16.445 1.00 98.81 484 GLU A N 1
ATOM 3800 C CA . GLU A 1 484 ? -19.778 3.920 15.760 1.00 98.81 484 GLU A CA 1
ATOM 3801 C C . GLU A 1 484 ? -19.958 2.630 16.579 1.00 98.81 484 GLU A C 1
ATOM 3803 O O . GLU A 1 484 ? -18.993 2.125 17.168 1.00 98.81 484 GLU A O 1
ATOM 3808 N N . ILE A 1 485 ? -21.174 2.079 16.579 1.00 98.75 485 ILE A N 1
ATOM 3809 C CA . ILE A 1 485 ? -21.500 0.750 17.101 1.00 98.75 485 ILE A CA 1
ATOM 3810 C C . ILE A 1 485 ? -22.461 0.049 16.124 1.00 98.75 485 ILE A C 1
ATOM 3812 O O . ILE A 1 485 ? -23.686 0.155 16.231 1.00 98.75 485 ILE A O 1
ATOM 3816 N N . SER A 1 486 ? -21.896 -0.665 15.151 1.00 98.81 486 SER A N 1
ATOM 3817 C CA . SER A 1 486 ? -22.632 -1.472 14.168 1.00 98.81 486 SER A CA 1
ATOM 3818 C C . SER A 1 486 ? -23.361 -2.667 14.816 1.00 98.81 486 SER A C 1
ATOM 3820 O O . SER A 1 486 ? -22.996 -3.068 15.925 1.00 98.81 486 SER A O 1
ATOM 3822 N N . PRO A 1 487 ? -24.351 -3.288 14.143 1.00 98.88 487 PRO A N 1
ATOM 3823 C CA . PRO A 1 487 ? -25.065 -4.461 14.655 1.00 98.88 487 PRO A CA 1
ATOM 3824 C C . PRO A 1 487 ? -24.128 -5.560 15.172 1.00 98.88 487 PRO A C 1
ATOM 3826 O O . PRO A 1 487 ? -23.189 -5.969 14.481 1.00 98.88 487 PRO A O 1
ATOM 3829 N N . GLN A 1 488 ? -24.392 -6.034 16.395 1.00 98.81 488 GLN A N 1
ATOM 3830 C CA . GLN A 1 488 ? -23.611 -7.032 17.143 1.00 98.81 488 GLN A CA 1
ATOM 3831 C C . GLN A 1 488 ? -22.179 -6.618 17.531 1.00 98.81 488 GLN A C 1
ATOM 3833 O O . GLN A 1 488 ? -21.467 -7.392 18.177 1.00 98.81 488 GLN A O 1
ATOM 3838 N N . GLN A 1 489 ? -21.743 -5.398 17.216 1.00 98.88 489 GLN A N 1
ATOM 3839 C CA . GLN A 1 489 ? -20.448 -4.869 17.639 1.00 98.88 489 GLN A CA 1
ATOM 3840 C C . GLN A 1 489 ? -20.476 -4.454 19.119 1.00 98.88 489 GLN A C 1
ATOM 3842 O O . GLN A 1 489 ? -21.493 -3.984 19.635 1.00 98.88 489 GLN A O 1
ATOM 3847 N N . THR A 1 490 ? -19.333 -4.573 19.799 1.00 98.94 490 THR A N 1
ATOM 3848 C CA . THR A 1 490 ? -19.060 -3.821 21.032 1.00 98.94 490 THR A CA 1
ATOM 3849 C C . THR A 1 490 ? -17.995 -2.760 20.753 1.00 98.94 490 THR A C 1
ATOM 3851 O O . THR A 1 490 ? -16.923 -3.088 20.245 1.00 98.94 490 THR A O 1
ATOM 3854 N N . SER A 1 491 ? -18.273 -1.511 21.129 1.00 98.88 491 SER A N 1
ATOM 3855 C CA . SER A 1 491 ? -17.325 -0.390 21.043 1.00 98.88 491 SER A CA 1
ATOM 3856 C C . SER A 1 491 ? -17.207 0.306 22.395 1.00 98.88 491 SER A C 1
ATOM 3858 O O . SER A 1 491 ? -18.176 0.365 23.160 1.00 98.88 491 SER A O 1
ATOM 3860 N N . SER A 1 492 ? -16.029 0.854 22.694 1.00 98.94 492 SER A N 1
ATOM 3861 C CA . SER A 1 492 ? -15.796 1.598 23.928 1.00 98.94 492 SER A CA 1
ATOM 3862 C C . SER A 1 492 ? -14.976 2.865 23.715 1.00 98.94 492 SER A C 1
ATOM 3864 O O . SER A 1 492 ? -14.083 2.938 22.864 1.00 98.94 492 SER A O 1
ATOM 3866 N N . ILE A 1 493 ? -15.266 3.877 24.531 1.00 98.88 493 ILE A N 1
ATOM 3867 C CA . ILE A 1 493 ? -14.540 5.146 24.534 1.00 98.88 493 ILE A CA 1
ATOM 3868 C C . ILE A 1 493 ? -14.350 5.656 25.963 1.00 98.88 493 ILE A C 1
ATOM 3870 O O . ILE A 1 493 ? -15.253 5.557 26.796 1.00 98.88 493 ILE A O 1
ATOM 3874 N N . THR A 1 494 ? -13.164 6.201 26.239 1.00 98.88 494 THR A N 1
ATOM 3875 C CA . THR A 1 494 ? -12.777 6.732 27.553 1.00 98.88 494 THR A CA 1
ATOM 3876 C C . THR A 1 494 ? -12.558 8.239 27.478 1.00 98.88 494 THR A C 1
ATOM 3878 O O . THR A 1 494 ? -11.878 8.718 26.568 1.00 98.88 494 THR A O 1
ATOM 3881 N N . PHE A 1 495 ? -13.101 8.980 28.442 1.00 98.81 495 PHE A N 1
ATOM 3882 C CA . PHE A 1 495 ? -12.957 10.431 28.580 1.00 98.81 495 PHE A CA 1
ATOM 3883 C C . PHE A 1 495 ? -13.006 10.849 30.056 1.00 98.81 495 PHE A C 1
ATOM 3885 O O . PHE A 1 495 ? -13.391 10.068 30.921 1.00 98.81 495 PHE A O 1
ATOM 3892 N N . VAL A 1 496 ? -12.613 12.087 30.353 1.00 98.81 496 VAL A N 1
ATOM 3893 C CA . VAL A 1 496 ? -12.718 12.657 31.705 1.00 98.81 496 VAL A CA 1
ATOM 3894 C C . VAL A 1 496 ? -14.016 13.450 31.807 1.00 98.81 496 VAL A C 1
ATOM 3896 O O . VAL A 1 496 ? -14.294 14.281 30.944 1.00 98.81 496 VAL A O 1
ATOM 3899 N N . ALA A 1 497 ? -14.796 13.226 32.865 1.00 98.69 497 ALA A N 1
ATOM 3900 C CA . ALA A 1 497 ? -15.966 14.041 33.190 1.00 98.69 497 ALA A CA 1
ATOM 3901 C C . ALA A 1 497 ? -15.531 15.359 33.861 1.00 98.69 497 ALA A C 1
ATOM 3903 O O . ALA A 1 497 ? -15.726 15.571 35.058 1.00 98.69 497 ALA A O 1
ATOM 3904 N N . ASP A 1 498 ? -14.861 16.230 33.108 1.00 98.44 498 ASP A N 1
ATOM 3905 C CA . ASP A 1 498 ? -14.223 17.454 33.608 1.00 98.44 498 ASP A CA 1
ATOM 3906 C C . ASP A 1 498 ? -15.209 18.608 33.871 1.00 98.44 498 ASP A C 1
ATOM 3908 O O . ASP A 1 498 ? -14.898 19.538 34.623 1.00 98.44 498 ASP A O 1
ATOM 3912 N N . LYS A 1 499 ? -16.419 18.527 33.307 1.00 98.50 499 LYS A N 1
ATOM 3913 C CA . LYS A 1 499 ? -17.473 19.544 33.413 1.00 98.50 499 LYS A CA 1
ATOM 3914 C C . LYS A 1 499 ? -18.578 19.098 34.378 1.00 98.50 499 LYS A C 1
ATOM 3916 O O . LYS A 1 499 ? -19.161 18.034 34.180 1.00 98.50 499 LYS A O 1
ATOM 3921 N N . PRO A 1 500 ? -18.933 19.904 35.396 1.00 98.38 500 PRO A N 1
ATOM 3922 C CA . PRO A 1 500 ? -20.042 19.582 36.288 1.00 98.38 500 PRO A CA 1
ATOM 3923 C C . PRO A 1 500 ? -21.399 19.768 35.590 1.00 98.38 500 PRO A C 1
ATOM 3925 O O . PRO A 1 500 ? -21.491 20.413 34.544 1.00 98.38 500 PRO A O 1
ATOM 3928 N N . GLY A 1 501 ? -22.461 19.256 36.211 1.00 98.25 501 GLY A N 1
ATOM 3929 C CA . GLY A 1 501 ? -23.842 19.434 35.759 1.00 98.25 501 GLY A CA 1
ATOM 3930 C C . GLY A 1 501 ? -24.370 18.290 34.893 1.00 98.25 501 GLY A C 1
ATOM 3931 O O . GLY A 1 501 ? -23.800 17.202 34.850 1.00 98.25 501 GLY A O 1
ATOM 3932 N N . LEU A 1 502 ? -25.506 18.545 34.243 1.00 98.69 502 LEU A N 1
ATOM 3933 C CA . LEU A 1 502 ? -26.148 17.607 33.327 1.00 98.69 502 LEU A CA 1
ATOM 3934 C C . LEU A 1 502 ? -25.467 17.678 31.957 1.00 98.69 502 LEU A C 1
ATOM 3936 O O . LEU A 1 502 ? -25.448 18.740 31.335 1.00 98.69 502 LEU A O 1
ATOM 3940 N N . HIS A 1 503 ? -24.988 16.537 31.466 1.00 98.69 503 HIS A N 1
ATOM 3941 C CA . HIS A 1 503 ? -24.449 16.396 30.114 1.00 98.69 503 HIS A CA 1
ATOM 3942 C C . HIS A 1 503 ? -25.190 15.285 29.386 1.00 98.69 503 HIS A C 1
ATOM 3944 O O . HIS A 1 503 ? -25.255 14.154 29.862 1.00 98.69 503 HIS A O 1
ATOM 3950 N N . TRP A 1 504 ? -25.771 15.628 28.241 1.00 98.81 504 TRP A N 1
ATOM 3951 C CA . TRP A 1 504 ? -26.499 14.680 27.410 1.00 98.81 504 TRP A CA 1
ATOM 3952 C C . TRP A 1 504 ? -25.537 13.786 26.629 1.00 98.81 504 TRP A C 1
ATOM 3954 O O . TRP A 1 504 ? -24.516 14.249 26.115 1.00 98.81 504 TRP A O 1
ATOM 3964 N N . TYR A 1 505 ? -25.926 12.528 26.459 1.00 98.88 505 TYR A N 1
ATOM 3965 C CA . TYR A 1 505 ? -25.434 11.681 25.381 1.00 98.88 505 TYR A CA 1
ATOM 3966 C C . TYR A 1 505 ? -26.592 11.289 24.468 1.00 98.88 505 TYR A C 1
ATOM 3968 O O . TYR A 1 505 ? -27.740 11.220 24.906 1.00 98.88 505 TYR A O 1
ATOM 3976 N N . TYR A 1 506 ? -26.299 11.072 23.190 1.00 98.81 506 TYR A N 1
ATOM 3977 C CA . TYR A 1 506 ? -27.307 10.749 22.181 1.00 98.81 506 TYR A CA 1
ATOM 3978 C C . TYR A 1 506 ? -26.766 9.757 21.146 1.00 98.81 506 TYR A C 1
ATOM 3980 O O . TYR A 1 506 ? -25.552 9.558 21.037 1.00 98.81 506 TYR A O 1
ATOM 3988 N N . CYS A 1 507 ? -27.672 9.088 20.427 1.00 98.75 507 CYS A N 1
ATOM 3989 C CA . CYS A 1 507 ? -27.329 8.303 19.240 1.00 98.75 507 CYS A CA 1
ATOM 3990 C C . CYS A 1 507 ? -27.195 9.250 18.049 1.00 98.75 507 CYS A C 1
ATOM 3992 O O . CYS A 1 507 ? -28.141 9.969 17.739 1.00 98.75 507 CYS A O 1
ATOM 3994 N N . SER A 1 508 ? -26.014 9.300 17.434 1.00 98.56 508 SER A N 1
ATOM 3995 C CA . SER A 1 508 ? -25.721 10.212 16.321 1.00 98.56 508 SER A CA 1
ATOM 3996 C C . SER A 1 508 ? -26.067 9.668 14.935 1.00 98.56 508 SER A C 1
ATOM 3998 O O . SER A 1 508 ? -26.005 10.440 13.979 1.00 98.56 508 SER A O 1
ATOM 4000 N N . TRP A 1 509 ? -26.379 8.375 14.837 1.00 95.69 509 TRP A N 1
ATOM 4001 C CA . TRP A 1 509 ? -26.771 7.684 13.608 1.00 95.69 509 TRP A CA 1
ATOM 4002 C C . TRP A 1 509 ? -28.274 7.446 13.573 1.00 95.69 509 TRP A C 1
ATOM 4004 O O . TRP A 1 509 ? -28.855 7.273 14.676 1.00 95.69 509 TRP A O 1
#

InterPro domains:
  IPR008972 Cupredoxin [G3DSA:2.60.40.420] (407-509)
  IPR008972 Cupredoxin [SSF49503] (398-509)
  IPR011045 Nitrous oxide reductase, N-terminal [SSF50974] (3-395)
  IPR015943 WD40/YVTN repeat-like-containing domain superfamily [G3DSA:2.130.10.10] (1-406)
  IPR023644 Nitrous-oxide reductase [TIGR04244] (10-509)
  IPR041114 Nitrous oxide reductase, propeller repeat 1 [PF18764] (313-383)
  IPR041142 Nitrous oxide reductase, propeller repeat 2 [PF18793] (60-130)
  IPR051403 NosZ/Cytochrome c oxidase subunit 2 [PTHR42838] (1-509)

Organism: Stutzerimonas stutzeri (NCBI:txid316)

Foldseek 3Di:
DVCVQCDVNSPDPDFDKADWDAKEALQFGQQQWIKIATFQQQKIWIAGLQARGTQHMDRDPPAHGWAAWEAAHPNIRQKIKTFRFAWAAFVNPPPDDDCPDPRTFTWIWIAGPVVRHTQAIETEQAGFAYKYYFSHSFKIKTAHQQNQSDPDPVSSFPDQWFWIKMFGVVQVVVCVVVVNADDGDPDPHGYHYQYDDVPDGDLTIDTAIAAHSWHEWAAFLVRQWTWTFRFQQQWIWTFGPVCVVCVSVCVDPHSNVRGQAIDRFGAGFAEWFYQLPQWIWTQHQVQQWIWIFGDVQRSVVSVVDPGGRTQDIGHHQGRFHYKYAASRSGNPRHQFKMWTWADDCDPVDDDPPPDFFTWTWIWGRNDSDIHTDDTDGHPDRRNDDYHDDPVSRHYDQADDLCDPSCVVVVVVCVVVVHDLLDDQDWDDDPLEIETHWEDEPPDIRDQDDDHDAFRWYKYKYAHQDPDGPPKWKKDWPPFPDIDIHGHRRIDMDIGGNNDDDDIDMHTPD